Protein AF-0000000080441022 (afdb_homodimer)

Solvent-accessible surface area (backbone atoms only — not comparable to full-atom values): 27038 Å² total; per-residue (Å²): 130,89,48,32,66,60,73,32,63,71,58,43,53,50,54,41,52,52,47,58,71,56,45,69,70,43,76,36,90,66,32,33,36,42,79,41,71,77,86,50,72,56,34,65,42,64,53,26,52,42,75,44,77,76,92,64,63,31,46,31,39,33,45,84,86,44,75,76,45,52,57,40,62,24,48,54,38,52,41,42,57,58,44,70,65,53,34,37,37,29,36,32,35,52,50,74,85,33,62,68,62,53,60,36,53,69,37,86,63,31,69,34,35,40,32,25,30,67,48,66,44,48,54,51,52,39,38,73,50,63,48,87,47,93,39,55,44,77,44,83,35,59,68,91,71,55,79,69,46,76,24,50,18,34,40,42,56,77,51,87,88,54,86,52,61,63,60,39,55,49,51,54,54,48,55,71,53,28,49,67,71,39,79,48,45,63,49,46,37,60,50,52,46,51,29,44,30,45,54,48,61,71,25,52,63,53,66,69,56,51,51,43,26,50,47,50,51,48,9,31,53,69,65,58,41,54,84,33,51,56,83,67,62,54,68,56,42,52,51,34,50,59,58,36,24,76,76,53,100,130,89,47,32,66,60,74,31,64,70,60,43,53,51,53,40,51,51,46,59,70,56,46,67,70,43,74,36,91,65,32,33,37,42,78,41,70,78,86,48,73,56,34,66,42,64,51,28,51,42,75,42,78,77,90,65,64,31,47,30,39,33,45,84,86,46,74,75,45,52,58,41,63,25,48,53,37,51,40,42,58,58,44,70,66,54,34,35,36,27,38,32,36,52,50,74,87,34,61,68,61,54,59,35,55,70,38,86,64,31,68,34,34,40,32,26,30,66,51,68,44,49,52,50,52,40,39,74,51,64,47,87,47,93,38,55,45,77,46,81,35,59,66,92,71,55,81,70,48,76,24,51,18,34,40,44,55,78,52,86,88,54,86,52,62,62,58,40,54,49,51,55,52,49,55,71,52,29,51,65,71,40,80,48,46,64,49,48,39,62,50,52,47,51,29,43,30,45,54,48,60,70,24,51,62,54,67,70,56,51,52,43,27,50,48,51,50,48,9,31,54,70,63,57,42,54,84,33,50,57,83,66,63,54,68,56,41,52,51,36,50,58,58,37,24,76,77,54,100

Structure (mmCIF, N/CA/C/O backbone):
data_AF-0000000080441022-model_v1
#
loop_
_entity.id
_entity.type
_entity.pdbx_description
1 polymer 'Spermidine synthase'
#
loop_
_atom_site.group_PDB
_atom_site.id
_atom_site.type_symbol
_atom_site.label_atom_id
_atom_site.label_alt_id
_atom_site.label_comp_id
_atom_site.label_asym_id
_atom_site.label_entity_id
_atom_site.label_seq_id
_atom_site.pdbx_PDB_ins_code
_atom_site.Cartn_x
_atom_site.Cartn_y
_atom_site.C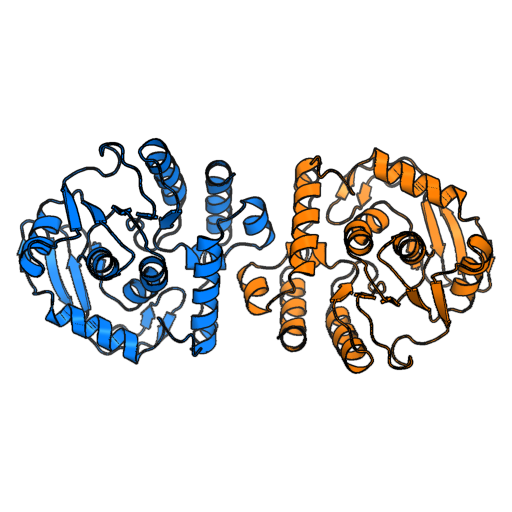artn_z
_atom_site.occupancy
_atom_site.B_iso_or_equiv
_atom_site.auth_seq_id
_atom_site.auth_comp_id
_atom_site.auth_asym_id
_atom_site.auth_atom_id
_atom_site.pdbx_PDB_model_num
ATOM 1 N N . MET A 1 1 ? -15.086 -0.34 16.969 1 38.47 1 MET A N 1
ATOM 2 C CA . MET A 1 1 ? -14.641 1.027 17.234 1 38.47 1 MET A CA 1
ATOM 3 C C . MET A 1 1 ? -15.062 1.959 16.094 1 38.47 1 MET A C 1
ATOM 5 O O . MET A 1 1 ? -14.758 1.7 14.93 1 38.47 1 MET A O 1
ATOM 9 N N . VAL A 1 2 ? -16.141 2.688 16.156 1 53.91 2 VAL A N 1
ATOM 10 C CA . VAL A 1 2 ? -16.766 3.533 15.148 1 53.91 2 VAL A CA 1
ATOM 11 C C . VAL A 1 2 ? -15.781 4.617 14.703 1 53.91 2 VAL A C 1
ATOM 13 O O . VAL A 1 2 ? -15.359 5.449 15.508 1 53.91 2 VAL A O 1
ATOM 16 N N . TRP A 1 3 ? -14.938 4.43 13.547 1 72.56 3 TRP A N 1
ATOM 17 C CA . TRP A 1 3 ? -13.875 5.266 13 1 72.56 3 TRP A CA 1
ATOM 18 C C . TRP A 1 3 ? -14.453 6.449 12.227 1 72.56 3 TRP A C 1
ATOM 20 O O . TRP A 1 3 ? -14.086 6.684 11.07 1 72.56 3 TRP A O 1
ATOM 30 N N . VAL A 1 4 ? -15.242 7.277 12.984 1 85.31 4 VAL A N 1
ATOM 31 C CA . VAL A 1 4 ? -15.891 8.328 12.211 1 85.31 4 VAL A CA 1
ATOM 32 C C . VAL A 1 4 ? -15.062 9.617 12.289 1 85.31 4 VAL A C 1
ATOM 34 O O . VAL A 1 4 ? -15.109 10.453 11.383 1 85.31 4 VAL A O 1
ATOM 37 N N . LYS A 1 5 ? -14.344 9.672 13.375 1 92.38 5 LYS A N 1
ATOM 38 C CA . LYS A 1 5 ? -13.484 10.844 13.438 1 92.38 5 LYS A CA 1
ATOM 39 C C . LYS A 1 5 ? -12.297 10.703 12.5 1 92.38 5 LYS A C 1
ATOM 41 O O . LYS A 1 5 ? -11.758 9.609 12.32 1 92.38 5 LYS A O 1
ATOM 46 N N . PRO A 1 6 ? -11.953 11.836 11.852 1 94.44 6 PRO A N 1
ATOM 47 C CA . PRO A 1 6 ? -12.305 13.234 12.117 1 94.44 6 PRO A CA 1
ATOM 48 C C . PRO A 1 6 ? -13.398 13.758 11.188 1 94.44 6 PRO A C 1
ATOM 50 O O . PRO A 1 6 ? -13.727 14.945 11.211 1 94.44 6 PRO A O 1
ATOM 53 N N . TYR A 1 7 ? -13.969 12.875 10.391 1 92.88 7 TYR A N 1
ATOM 54 C CA . TYR A 1 7 ? -14.859 13.359 9.344 1 92.88 7 TYR A CA 1
ATOM 55 C C . TYR A 1 7 ? -16.297 13.469 9.844 1 92.88 7 TYR A C 1
ATOM 57 O O . TYR A 1 7 ? -17.188 13.875 9.102 1 92.88 7 TYR A O 1
ATOM 65 N N . ASN A 1 8 ? -16.469 13.312 11.07 1 90.75 8 ASN A N 1
ATOM 66 C CA . ASN A 1 8 ? -17.781 13.445 11.711 1 90.75 8 ASN A CA 1
ATOM 67 C C . ASN A 1 8 ? -18.203 14.906 11.836 1 90.75 8 ASN A C 1
ATOM 69 O O . ASN A 1 8 ? -17.469 15.719 12.406 1 90.75 8 ASN A O 1
ATOM 73 N N . ARG A 1 9 ? -19.391 15.148 11.406 1 89.88 9 ARG A N 1
ATOM 74 C CA . ARG A 1 9 ? -19.875 16.516 11.391 1 89.88 9 ARG A CA 1
ATOM 75 C C . ARG A 1 9 ? -19.938 17.094 12.797 1 89.88 9 ARG A C 1
ATOM 77 O O . ARG A 1 9 ? -19.516 18.234 13.023 1 89.88 9 ARG A O 1
ATOM 84 N N . LYS A 1 10 ? -20.531 16.391 13.703 1 91.88 10 LYS A N 1
ATOM 85 C CA . LYS A 1 10 ? -20.656 16.859 15.086 1 91.88 10 LYS A CA 1
ATOM 86 C C . LYS A 1 10 ? -19.281 17.172 15.68 1 91.88 10 LYS A C 1
ATOM 88 O O . LYS A 1 10 ? -19.125 18.203 16.344 1 91.88 10 LYS A O 1
ATOM 93 N N . PHE A 1 11 ? -18.328 16.359 15.438 1 94.62 11 PHE A N 1
ATOM 94 C CA . PHE A 1 11 ? -16.969 16.578 15.93 1 94.62 11 PHE A CA 1
ATOM 95 C C . PHE A 1 11 ? -16.391 17.859 15.359 1 94.62 11 PHE A C 1
ATOM 97 O O . PHE A 1 11 ? -15.805 18.656 16.094 1 94.62 11 PHE A O 1
ATOM 104 N N . LEU A 1 12 ? -16.547 18.062 14.102 1 94.31 12 LEU A N 1
ATOM 105 C CA . LEU A 1 12 ? -16 19.219 13.414 1 94.31 12 LEU A CA 1
ATOM 106 C C . LEU A 1 12 ? -16.625 20.516 13.953 1 94.31 12 LEU A C 1
ATOM 108 O O . LEU A 1 12 ? -15.906 21.469 14.258 1 94.31 12 LEU A O 1
ATOM 112 N N . LEU A 1 13 ? -17.922 20.453 14.102 1 93.56 13 LEU A N 1
ATOM 113 C CA . LEU A 1 13 ? -18.641 21.625 14.586 1 93.56 13 LEU A CA 1
ATOM 114 C C . LEU A 1 13 ? -18.203 21.969 16.016 1 93.56 13 LEU A C 1
ATOM 116 O O . LEU A 1 13 ? -17.969 23.125 16.328 1 93.56 13 LEU A O 1
ATOM 120 N N . GLU A 1 14 ? -18.094 20.984 16.797 1 95.5 14 GLU A N 1
ATOM 121 C CA . GLU A 1 14 ? -17.703 21.188 18.188 1 95.5 14 GLU A CA 1
ATOM 122 C C . GLU A 1 14 ? -16.281 21.734 18.297 1 95.5 14 GLU A C 1
ATOM 124 O O . GLU A 1 14 ? -16.016 22.625 19.109 1 95.5 14 GLU A O 1
ATOM 129 N N . LYS A 1 15 ? -15.422 21.203 17.484 1 96.38 15 LYS A N 1
ATOM 130 C CA . LYS A 1 15 ? -14.023 21.641 17.547 1 96.38 15 LYS A CA 1
ATOM 131 C C . LYS A 1 15 ? -13.875 23.062 17.031 1 96.38 15 LYS A C 1
ATOM 133 O O . LYS A 1 15 ? -13.133 23.875 17.609 1 96.38 15 LYS A O 1
ATOM 138 N N . ILE A 1 16 ? -14.562 23.391 15.945 1 95.44 16 ILE A N 1
ATOM 139 C CA . ILE A 1 16 ? -14.523 24.734 15.398 1 95.44 16 ILE A CA 1
ATOM 140 C C . ILE A 1 16 ? -15.102 25.719 16.406 1 95.44 16 ILE A C 1
ATOM 142 O O . ILE A 1 16 ? -14.508 26.766 16.672 1 95.44 16 ILE A O 1
ATOM 146 N N . LYS A 1 17 ? -16.203 25.328 17.016 1 95.5 17 LYS A N 1
ATOM 147 C CA . LYS A 1 17 ? -16.828 26.188 18.031 1 95.5 17 LYS A CA 1
ATOM 148 C C . LYS A 1 17 ? -15.898 26.391 19.219 1 95.5 17 LYS A C 1
ATOM 150 O O . LYS A 1 17 ? -15.805 27.5 19.75 1 95.5 17 LYS A O 1
ATOM 155 N N . GLU A 1 18 ? -15.289 25.359 19.656 1 97.69 18 GLU A N 1
ATOM 156 C CA . GLU A 1 18 ? -14.359 25.406 20.781 1 97.69 18 GLU A CA 1
ATOM 157 C C . GLU A 1 18 ? -13.273 26.453 20.547 1 97.69 18 GLU A C 1
ATOM 159 O O . GLU A 1 18 ? -13.016 27.297 21.422 1 97.69 18 GLU A O 1
ATOM 164 N N . TYR A 1 19 ? -12.742 26.484 19.453 1 97.62 19 TYR A N 1
ATOM 165 C CA . TYR A 1 19 ? -11.617 27.391 19.203 1 97.62 19 TYR A CA 1
ATOM 166 C C . TYR A 1 19 ? -12.109 28.781 18.844 1 97.62 19 TYR A C 1
ATOM 168 O O . TYR A 1 19 ? -11.422 29.781 19.109 1 97.62 19 TYR A O 1
ATOM 176 N N . ASN A 1 20 ? -13.305 28.844 18.234 1 95.88 20 ASN A N 1
ATOM 177 C CA . ASN A 1 20 ? -13.922 30.156 18.047 1 95.88 20 ASN A CA 1
ATOM 178 C C . ASN A 1 20 ? -14.133 30.875 19.375 1 95.88 20 ASN A C 1
ATOM 180 O O . ASN A 1 20 ? -14.102 32.094 19.422 1 95.88 20 ASN A O 1
ATOM 184 N N . GLU A 1 21 ? -14.312 30.094 20.391 1 96.44 21 GLU A N 1
ATOM 185 C CA . GLU A 1 21 ? -14.516 30.656 21.734 1 96.44 21 GLU A CA 1
ATOM 186 C C . GLU A 1 21 ? -13.18 30.953 22.406 1 96.44 21 GLU A C 1
ATOM 188 O O . GLU A 1 21 ? -13.078 31.906 23.188 1 96.44 21 GLU A O 1
ATOM 193 N N . MET A 1 22 ? -12.195 30.219 22.062 1 96.31 22 MET A N 1
ATOM 194 C CA . MET A 1 22 ? -10.906 30.328 22.734 1 96.31 22 MET A CA 1
ATOM 195 C C . MET A 1 22 ? -10.062 31.453 22.141 1 96.31 22 MET A C 1
ATOM 197 O O . MET A 1 22 ? -9.25 32.062 22.828 1 96.31 22 MET A O 1
ATOM 201 N N . ILE A 1 23 ? -10.203 31.641 20.844 1 97.19 23 ILE A N 1
ATOM 202 C CA . ILE A 1 23 ? -9.375 32.625 20.141 1 97.19 23 ILE A CA 1
ATOM 203 C C . ILE A 1 23 ? -10.211 33.844 19.766 1 97.19 23 ILE A C 1
ATOM 205 O O . ILE A 1 23 ? -11.242 33.719 19.094 1 97.19 23 ILE A O 1
ATOM 209 N N . LYS A 1 24 ? -9.734 34.969 20.156 1 95.25 24 LYS A N 1
ATOM 210 C CA . LYS A 1 24 ? -10.438 36.219 19.875 1 95.25 24 LYS A CA 1
ATOM 211 C C . LYS A 1 24 ? -9.883 36.906 18.641 1 95.25 24 LYS A C 1
ATOM 213 O O . LYS A 1 24 ? -8.68 36.812 18.359 1 95.25 24 LYS A O 1
ATOM 218 N N . GLU A 1 25 ? -10.797 37.531 17.891 1 94.94 25 GLU A N 1
ATOM 219 C CA . GLU A 1 25 ? -10.336 38.375 16.781 1 94.94 25 GLU A CA 1
ATOM 220 C C . GLU A 1 25 ? -9.367 39.438 17.266 1 94.94 25 GLU A C 1
ATOM 222 O O . GLU A 1 25 ? -9.578 40.031 18.312 1 94.94 25 GLU A O 1
ATOM 227 N N . ASN A 1 26 ? -8.336 39.531 16.625 1 92.81 26 ASN A N 1
ATOM 228 C CA . ASN A 1 26 ? -7.324 40.531 17 1 92.81 26 ASN A CA 1
ATOM 229 C C . ASN A 1 26 ? -6.418 40.844 15.812 1 92.81 26 ASN A C 1
ATOM 231 O O . ASN A 1 26 ? -6.449 40.156 14.789 1 92.81 26 ASN A O 1
ATOM 235 N N . LYS A 1 27 ? -5.781 42.031 15.93 1 94.62 27 LYS A N 1
ATOM 236 C CA . LYS A 1 27 ? -4.805 42.469 14.93 1 94.62 27 LYS A CA 1
ATOM 237 C C . LYS A 1 27 ? -3.477 42.812 15.578 1 94.62 27 LYS A C 1
ATOM 239 O O . LYS A 1 27 ? -3.447 43.594 16.547 1 94.62 27 LYS A O 1
ATOM 244 N N . VAL A 1 28 ? -2.473 42.219 15.156 1 95.62 28 VAL A N 1
ATOM 245 C CA . VAL A 1 28 ? -1.115 42.5 15.602 1 95.62 28 VAL A CA 1
ATOM 246 C C . VAL A 1 28 ? -0.207 42.719 14.391 1 95.62 28 VAL A C 1
ATOM 248 O O . VAL A 1 28 ? 0.011 41.812 13.602 1 95.62 28 VAL A O 1
ATOM 251 N N . GLY A 1 29 ? 0.335 43.969 14.258 1 95.5 29 GLY A N 1
ATOM 252 C CA . GLY A 1 29 ? 1.171 44.25 13.102 1 95.5 29 GLY A CA 1
ATOM 253 C C . GLY A 1 29 ? 0.482 44 11.781 1 95.5 29 GLY A C 1
ATOM 254 O O . GLY A 1 29 ? -0.615 44.5 11.531 1 95.5 29 GLY A O 1
ATOM 255 N N . ASN A 1 30 ? 1.114 43.094 10.969 1 94.19 30 ASN A N 1
ATOM 256 C CA . ASN A 1 30 ? 0.63 42.844 9.617 1 94.19 30 ASN A CA 1
ATOM 257 C C . ASN A 1 30 ? -0.267 41.594 9.586 1 94.19 30 ASN A C 1
ATOM 259 O O . ASN A 1 30 ? -0.643 41.125 8.516 1 94.19 30 ASN A O 1
ATOM 263 N N . TYR A 1 31 ? -0.668 41.094 10.781 1 96.56 31 TYR A N 1
ATOM 264 C CA . TYR A 1 31 ? -1.488 39.875 10.844 1 96.56 31 TYR A CA 1
ATOM 265 C C . TYR A 1 31 ? -2.768 40.125 11.633 1 96.56 31 TYR A C 1
ATOM 267 O O . TYR A 1 31 ? -2.783 40.938 12.562 1 96.56 31 TYR A O 1
ATOM 275 N N . GLU A 1 32 ? -3.795 39.531 11.219 1 95.81 32 GLU A N 1
ATOM 276 C CA . GLU A 1 32 ? -5.07 39.625 11.922 1 95.81 32 GLU A CA 1
ATOM 277 C C . GLU A 1 32 ? -5.797 38.312 11.977 1 95.81 32 GLU A C 1
ATOM 279 O O . GLU A 1 32 ? -5.664 37.469 11.078 1 95.81 32 GLU A O 1
ATOM 284 N N . VAL A 1 33 ? -6.449 38.031 13.094 1 97.31 33 VAL A N 1
ATOM 285 C CA . VAL A 1 33 ? -7.363 36.906 13.25 1 97.31 33 VAL A CA 1
ATOM 286 C C . VAL A 1 33 ? -8.805 37.375 13.039 1 97.31 33 VAL A C 1
ATOM 288 O O . VAL A 1 33 ? -9.266 38.281 13.719 1 97.31 33 VAL A O 1
ATOM 291 N N . VAL A 1 34 ? -9.477 36.75 12.07 1 95.69 34 VAL A N 1
ATOM 292 C CA . VAL A 1 34 ? -10.836 37.188 11.773 1 95.69 34 VAL A CA 1
ATOM 293 C C . VAL A 1 34 ? -11.766 35.969 11.75 1 95.69 34 VAL A C 1
ATOM 295 O O . VAL A 1 34 ? -11.344 34.875 11.391 1 95.69 34 VAL A O 1
ATOM 298 N N . LEU A 1 35 ? -12.891 36.219 12.258 1 94.12 35 LEU A N 1
ATOM 299 C CA . LEU A 1 35 ? -13.953 35.219 12.102 1 94.12 35 LEU A CA 1
ATOM 300 C C . LEU A 1 35 ? -14.711 35.438 10.797 1 94.12 35 LEU A C 1
ATOM 302 O O . LEU A 1 35 ? -15.156 36.562 10.508 1 94.12 35 LEU A O 1
ATOM 306 N N . SER A 1 36 ? -14.742 34.438 9.922 1 86.56 36 SER A N 1
ATOM 307 C CA . SER A 1 36 ? -15.336 34.594 8.602 1 86.56 36 SER A CA 1
ATOM 308 C C . SER A 1 36 ? -16.422 33.562 8.344 1 86.56 36 SER A C 1
ATOM 310 O O . SER A 1 36 ? -16.312 32.406 8.789 1 86.56 36 SER A O 1
ATOM 312 N N . ASN A 1 37 ? -17.531 34.031 7.75 1 73.56 37 ASN A N 1
ATOM 313 C CA . ASN A 1 37 ? -18.578 33.156 7.285 1 73.56 37 ASN A CA 1
ATOM 314 C C . ASN A 1 37 ? -18.656 33.094 5.762 1 73.56 37 ASN A C 1
ATOM 316 O O . ASN A 1 37 ? -19.375 33.875 5.148 1 73.56 37 ASN A O 1
ATOM 320 N N . GLU A 1 38 ? -17.625 32.594 5.242 1 64.88 38 GLU A N 1
ATOM 321 C CA . GLU A 1 38 ? -17.75 32.469 3.793 1 64.88 38 GLU A CA 1
ATOM 322 C C . GLU A 1 38 ? -18.672 31.328 3.416 1 64.88 38 GLU A C 1
ATOM 324 O O . GLU A 1 38 ? -18.422 30.172 3.773 1 64.88 38 GLU A O 1
ATOM 329 N N . LYS A 1 39 ? -19.953 31.703 3.094 1 65.19 39 LYS A N 1
ATOM 330 C CA . LYS A 1 39 ? -20.906 30.703 2.605 1 65.19 39 LYS A CA 1
ATOM 331 C C . LYS A 1 39 ? -20.406 30.062 1.312 1 65.19 39 LYS A C 1
ATOM 333 O O . LYS A 1 39 ? -20.359 30.719 0.269 1 65.19 39 LYS A O 1
ATOM 338 N N . ASN A 1 40 ? -19.656 29.125 1.557 1 67.06 40 ASN A N 1
ATOM 339 C CA . ASN A 1 40 ? -19.25 28.406 0.357 1 67.06 40 ASN A CA 1
ATOM 340 C C . ASN A 1 40 ? -20.25 27.297 0.005 1 67.06 40 ASN A C 1
ATOM 342 O O . ASN A 1 40 ? -20.828 26.672 0.894 1 67.06 40 ASN A O 1
ATOM 346 N N . GLU A 1 41 ? -20.562 27.203 -1.254 1 72.31 41 GLU A N 1
ATOM 347 C CA . GLU A 1 41 ? -21.438 26.141 -1.729 1 72.31 41 GLU A CA 1
ATOM 348 C C . GLU A 1 41 ? -20.797 24.766 -1.532 1 72.31 41 GLU A C 1
ATOM 350 O O . GLU A 1 41 ? -21.5 23.766 -1.345 1 72.31 41 GLU A O 1
ATOM 355 N N . LYS A 1 42 ? -19.469 24.797 -1.464 1 82.88 42 LYS A N 1
ATOM 356 C CA . LYS A 1 42 ? -18.781 23.5 -1.347 1 82.88 42 LYS A CA 1
ATOM 357 C C . LYS A 1 42 ? -17.906 23.453 -0.1 1 82.88 42 LYS A C 1
ATOM 359 O O . LYS A 1 42 ? -17.266 24.453 0.25 1 82.88 42 LYS A O 1
ATOM 364 N N . LEU A 1 43 ? -18.016 22.375 0.542 1 82.94 43 LEU A N 1
ATOM 365 C CA . LEU A 1 43 ? -17.109 22.062 1.635 1 82.94 43 LEU A CA 1
ATOM 366 C C . LEU A 1 43 ? -15.875 21.328 1.118 1 82.94 43 LEU A C 1
ATOM 368 O O . LEU A 1 43 ? -15.984 20.25 0.55 1 82.94 43 LEU A O 1
ATOM 372 N N . ILE A 1 44 ? -14.758 22.031 1.22 1 87.38 44 ILE A N 1
ATOM 373 C CA . ILE A 1 44 ? -13.484 21.406 0.89 1 87.38 44 ILE A CA 1
ATOM 374 C C . ILE A 1 44 ? -12.859 20.812 2.15 1 87.38 44 ILE A C 1
ATOM 376 O O . ILE A 1 44 ? -12.328 21.547 2.992 1 87.38 44 ILE A O 1
ATOM 380 N N . GLY A 1 45 ? -12.984 19.5 2.199 1 92.81 45 GLY A N 1
ATOM 381 C CA . GLY A 1 45 ? -12.406 18.797 3.332 1 92.81 45 GLY A CA 1
ATOM 382 C C . GLY A 1 45 ? -11.047 18.203 3.031 1 92.81 45 GLY A C 1
ATOM 383 O O . GLY A 1 45 ? -10.391 18.594 2.061 1 92.81 45 GLY A O 1
ATOM 384 N N . TYR A 1 46 ? -10.578 17.453 4.008 1 95.31 46 TYR A N 1
ATOM 385 C CA . TYR A 1 46 ? -9.297 16.781 3.852 1 95.31 46 TYR A CA 1
ATOM 386 C C . TYR A 1 46 ? -9.438 15.523 3 1 95.31 46 TYR A C 1
ATOM 388 O O . TYR A 1 46 ? -9.781 14.453 3.514 1 95.31 46 TYR A O 1
ATOM 396 N N . GLY A 1 47 ? -9.172 15.672 1.699 1 94.06 47 GLY A N 1
ATOM 397 C CA . GLY A 1 47 ? -9.211 14.555 0.768 1 94.06 47 GLY A CA 1
ATOM 398 C C . GLY A 1 47 ? -10.547 14.43 0.054 1 94.06 47 GLY A C 1
ATOM 399 O O . GLY A 1 47 ? -10.758 13.484 -0.709 1 94.06 47 GLY A O 1
ATOM 400 N N . TYR A 1 48 ? -11.484 15.344 0.32 1 93.81 48 TYR A N 1
ATOM 401 C CA . TYR A 1 48 ? -12.789 15.258 -0.333 1 93.81 48 TYR A CA 1
ATOM 402 C C . TYR A 1 48 ? -13.383 16.641 -0.548 1 93.81 48 TYR A C 1
ATOM 404 O O . TYR A 1 48 ? -12.906 17.625 0.023 1 93.81 48 TYR A O 1
ATOM 412 N N . GLU A 1 49 ? -14.352 16.719 -1.464 1 92.31 49 GLU A N 1
ATOM 413 C CA . GLU A 1 49 ? -15.164 17.922 -1.678 1 92.31 49 GLU A CA 1
ATOM 414 C C . GLU A 1 49 ? -16.641 17.562 -1.778 1 92.31 49 GLU A C 1
ATOM 416 O O . GLU A 1 49 ? -17.016 16.609 -2.465 1 92.31 49 GLU A O 1
ATOM 421 N N . LYS A 1 50 ? -17.391 18.281 -1.027 1 89.06 50 LYS A N 1
ATOM 422 C CA . LYS A 1 50 ? -18.828 18.031 -1.066 1 89.06 50 LYS A CA 1
ATOM 423 C C . LYS A 1 50 ? -19.625 19.312 -0.855 1 89.06 50 LYS A C 1
ATOM 425 O O . LYS A 1 50 ? -19.062 20.359 -0.57 1 89.06 50 LYS A O 1
ATOM 430 N N . GLU A 1 51 ? -20.953 19.109 -1.107 1 83.44 51 GLU A N 1
ATOM 431 C CA . GLU A 1 51 ? -21.812 20.25 -0.824 1 83.44 51 GLU A CA 1
ATOM 432 C C . GLU A 1 51 ? -21.688 20.688 0.634 1 83.44 51 GLU A C 1
ATOM 434 O O . GLU A 1 51 ? -21.625 19.844 1.533 1 83.44 51 GLU A O 1
ATOM 439 N N . ASN A 1 52 ? -21.656 21.953 0.71 1 72.38 52 ASN A N 1
ATOM 440 C CA . ASN A 1 52 ? -21.422 22.531 2.029 1 72.38 52 ASN A CA 1
ATOM 441 C C . ASN A 1 52 ? -22.641 22.375 2.941 1 72.38 52 ASN A C 1
ATOM 443 O O . ASN A 1 52 ? -23.75 22.703 2.559 1 72.38 52 ASN A O 1
ATOM 447 N N . ASP A 1 53 ? -22.188 21.719 4.055 1 71.31 53 ASP A N 1
ATOM 448 C CA . ASP A 1 53 ? -23.266 21.609 5.031 1 71.31 53 ASP A CA 1
ATOM 449 C C . ASP A 1 53 ? -22.844 22.141 6.395 1 71.31 53 ASP A C 1
ATOM 451 O O . ASP A 1 53 ? -23.594 22.047 7.367 1 71.31 53 ASP A O 1
ATOM 455 N N . LEU A 1 54 ? -21.641 22.656 6.438 1 78.88 54 LEU A N 1
ATOM 456 C CA . LEU A 1 54 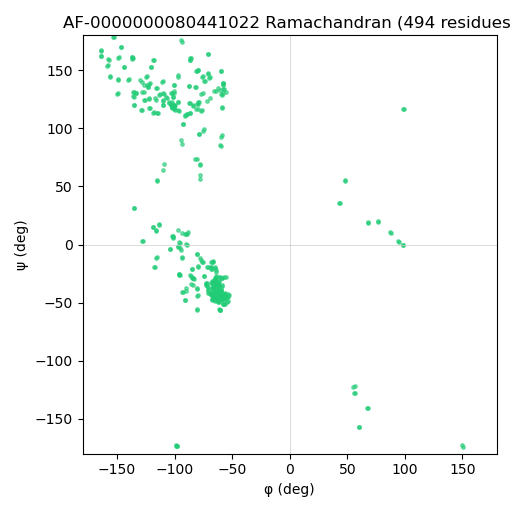? -21.156 23.141 7.727 1 78.88 54 LEU A CA 1
ATOM 457 C C . LEU A 1 54 ? -21.453 24.641 7.883 1 78.88 54 LEU A C 1
ATOM 459 O O . LEU A 1 54 ? -20.672 25.469 7.438 1 78.88 54 LEU A O 1
ATOM 463 N N . ASP A 1 55 ? -22.547 25.031 8.328 1 80.56 55 ASP A N 1
ATOM 464 C CA . ASP A 1 55 ? -22.953 26.406 8.508 1 80.56 55 ASP A CA 1
ATOM 465 C C . ASP A 1 55 ? -22.375 27 9.789 1 80.56 55 ASP A C 1
ATOM 467 O O . ASP A 1 55 ? -23.094 27.219 10.766 1 80.56 55 ASP A O 1
ATOM 471 N N . ILE A 1 56 ? -21.031 27.297 9.781 1 88.31 56 ILE A N 1
ATOM 472 C CA . ILE A 1 56 ? -20.359 27.859 10.945 1 88.31 56 ILE A CA 1
ATOM 473 C C . ILE A 1 56 ? -19.219 28.75 10.5 1 88.31 56 ILE A C 1
ATOM 475 O O . ILE A 1 56 ? -18.531 28.453 9.516 1 88.31 56 ILE A O 1
ATOM 479 N N . ASP A 1 57 ? -19.078 29.875 11.25 1 92.06 57 ASP A N 1
ATOM 480 C CA . ASP A 1 57 ? -17.922 30.734 10.984 1 92.06 57 ASP A CA 1
ATOM 481 C C . ASP A 1 57 ? -16.625 30.078 11.414 1 92.06 57 ASP A C 1
ATOM 483 O O . ASP A 1 57 ? -16.594 29.312 12.383 1 92.06 57 ASP A O 1
ATOM 487 N N . THR A 1 58 ? -15.602 30.312 10.664 1 94.25 58 THR A N 1
ATOM 488 C CA . THR A 1 58 ? -14.289 29.766 10.992 1 94.25 58 THR A CA 1
ATOM 489 C C . THR A 1 58 ? -13.273 30.891 11.18 1 94.25 58 THR A C 1
ATOM 491 O O . THR A 1 58 ? -13.445 31.984 10.641 1 94.25 58 THR A O 1
ATOM 494 N N . LEU A 1 59 ? -12.281 30.609 11.984 1 96.31 59 LEU A N 1
ATOM 495 C CA . LEU A 1 59 ? -11.211 31.578 12.219 1 96.31 59 LEU A CA 1
ATOM 496 C C . LEU A 1 59 ? -10.172 31.516 11.102 1 96.31 59 LEU A C 1
ATOM 498 O O . LEU A 1 59 ? -9.805 30.438 10.656 1 96.31 59 LEU A O 1
ATOM 502 N N . LYS A 1 60 ? -9.766 32.688 10.648 1 96.19 60 LYS A N 1
ATOM 503 C CA . LYS A 1 60 ? -8.695 32.812 9.656 1 96.19 60 LYS A CA 1
ATOM 504 C C . LYS A 1 60 ? -7.551 33.656 10.203 1 96.19 60 LYS A C 1
ATOM 506 O O . LYS A 1 60 ? -7.777 34.625 10.922 1 96.19 60 LYS A O 1
ATOM 511 N N . LEU A 1 61 ? -6.387 33.25 9.938 1 96.5 61 LEU A N 1
ATOM 512 C CA . LEU A 1 61 ? -5.199 34.062 10.102 1 96.5 61 LEU A CA 1
ATOM 513 C C . LEU A 1 61 ? -4.809 34.719 8.781 1 96.5 61 LEU A C 1
ATOM 515 O O . LEU A 1 61 ? -4.418 34.031 7.836 1 96.5 61 LEU A O 1
ATOM 519 N N . VAL A 1 62 ? -4.891 36.031 8.75 1 95.81 62 VAL A N 1
ATOM 520 C CA . VAL A 1 62 ? -4.699 36.75 7.508 1 95.81 62 VAL A CA 1
ATOM 521 C C . VAL A 1 62 ? -3.461 37.656 7.621 1 95.81 62 VAL A C 1
ATOM 523 O O . VAL A 1 62 ? -3.293 38.375 8.609 1 95.81 62 VAL A O 1
ATOM 526 N N . GLY A 1 63 ? -2.566 37.469 6.668 1 93.44 63 GLY A N 1
ATOM 527 C CA . GLY A 1 63 ? -1.436 38.375 6.547 1 93.44 63 GLY A CA 1
ATOM 528 C C . GLY A 1 63 ? -1.637 39.438 5.484 1 93.44 63 GLY A C 1
ATOM 529 O O . GLY A 1 63 ? -2.744 39.594 4.969 1 93.44 63 GLY A O 1
ATOM 530 N N . THR A 1 64 ? -0.628 40.219 5.195 1 86.5 64 THR A N 1
ATOM 531 C CA . THR A 1 64 ? -0.716 41.312 4.234 1 86.5 64 THR A CA 1
ATOM 532 C C . THR A 1 64 ? -0.989 40.781 2.832 1 86.5 64 THR A C 1
ATOM 534 O O . THR A 1 64 ? -1.714 41.406 2.055 1 86.5 64 THR A O 1
ATOM 537 N N . ASP A 1 65 ? -0.601 39.656 2.588 1 86.81 65 ASP A N 1
ATOM 538 C CA . ASP A 1 65 ? -0.583 39.219 1.19 1 86.81 65 ASP A CA 1
ATOM 539 C C . ASP A 1 65 ? -1.518 38.031 0.961 1 86.81 65 ASP A C 1
ATOM 541 O O . ASP A 1 65 ? -1.882 37.75 -0.178 1 86.81 65 ASP A O 1
ATOM 545 N N . ARG A 1 66 ? -1.865 37.344 2.068 1 89 66 ARG A N 1
ATOM 546 C CA . ARG A 1 66 ? -2.648 36.156 1.862 1 89 66 ARG A CA 1
ATOM 547 C C . ARG A 1 66 ? -3.305 35.688 3.162 1 89 66 ARG A C 1
ATOM 549 O O . ARG A 1 66 ? -2.994 36.219 4.234 1 89 66 ARG A O 1
ATOM 556 N N . VAL A 1 67 ? -4.207 34.812 2.996 1 90.69 67 VAL A N 1
ATOM 557 C CA . VAL A 1 67 ? -4.719 34.031 4.129 1 90.69 67 VAL A CA 1
ATOM 558 C C . VAL A 1 67 ? -3.764 32.906 4.453 1 90.69 67 VAL A C 1
ATOM 560 O O . VAL A 1 67 ? -3.57 31.984 3.635 1 90.69 67 VAL A O 1
ATOM 563 N N . TRP A 1 68 ? -3.219 32.938 5.586 1 90.69 68 TRP A N 1
ATOM 564 C CA . TRP A 1 68 ? -2.184 31.969 5.941 1 90.69 68 TRP A CA 1
ATOM 565 C C . TRP A 1 68 ? -2.803 30.625 6.359 1 90.69 68 TRP A C 1
ATOM 567 O O . TRP A 1 68 ? -2.227 29.562 6.113 1 90.69 68 TRP A O 1
ATOM 577 N N . MET A 1 69 ? -3.949 30.781 7.082 1 93.12 69 MET A N 1
ATOM 578 C CA . MET A 1 69 ? -4.621 29.531 7.445 1 93.12 69 MET A CA 1
ATOM 579 C C . MET A 1 69 ? -6.051 29.797 7.898 1 93.12 69 MET A C 1
ATOM 581 O O . MET A 1 69 ? -6.41 30.938 8.203 1 93.12 69 MET A O 1
ATOM 585 N N . GLU A 1 70 ? -6.766 28.781 7.887 1 93.06 70 GLU A N 1
ATOM 586 C CA . GLU A 1 70 ? -8.148 28.75 8.359 1 93.06 70 GLU A CA 1
ATOM 587 C C . GLU A 1 70 ? -8.406 27.5 9.211 1 93.06 70 GLU A C 1
ATOM 589 O O . GLU A 1 70 ? -7.941 26.406 8.875 1 93.06 70 GLU A O 1
ATOM 594 N N . LEU A 1 71 ? -9 27.734 10.344 1 94.81 71 LEU A N 1
ATOM 595 C CA . LEU A 1 71 ? -9.414 26.578 11.125 1 94.81 71 LEU A CA 1
ATOM 596 C C . LEU A 1 71 ? -10.695 25.969 10.57 1 94.81 71 LEU A C 1
ATOM 598 O O . LEU A 1 71 ? -11.734 26 11.227 1 94.81 71 LEU A O 1
ATOM 602 N N . SER A 1 72 ? -10.562 25.391 9.406 1 92.69 72 SER A N 1
ATOM 603 C CA . SER A 1 72 ? -11.633 24.766 8.625 1 92.69 72 SER A CA 1
ATOM 604 C C . SER A 1 72 ? -11.727 23.281 8.906 1 92.69 72 SER A C 1
ATOM 606 O O . SER A 1 72 ? -10.922 22.719 9.656 1 92.69 72 SER A O 1
ATOM 608 N N . ALA A 1 73 ? -12.781 22.672 8.297 1 93.44 73 ALA A N 1
ATOM 609 C CA . ALA A 1 73 ? -12.898 21.219 8.344 1 93.44 73 ALA A CA 1
ATOM 610 C C . ALA A 1 73 ? -11.617 20.547 7.855 1 93.44 73 ALA A C 1
ATOM 612 O O . ALA A 1 73 ? -11.125 19.609 8.484 1 93.44 73 ALA A O 1
ATOM 613 N N . ARG A 1 74 ? -11.062 21.062 6.777 1 94.38 74 ARG A N 1
ATOM 614 C CA . ARG A 1 74 ? -9.859 20.5 6.176 1 94.38 74 ARG A CA 1
ATOM 615 C C . ARG A 1 74 ? -8.695 20.5 7.164 1 94.38 74 ARG A C 1
ATOM 617 O O . ARG A 1 74 ? -7.949 19.531 7.262 1 94.38 74 ARG A O 1
ATOM 624 N N . GLU A 1 75 ? -8.531 21.562 7.898 1 95.31 75 GLU A N 1
ATOM 625 C CA . GLU A 1 75 ? -7.441 21.719 8.852 1 95.31 75 GLU A CA 1
ATOM 626 C C . GLU A 1 75 ? -7.602 20.75 10.023 1 95.31 75 GLU A C 1
ATOM 628 O O . GLU A 1 75 ? -6.645 20.062 10.414 1 95.31 75 GLU A O 1
ATOM 633 N N . ILE A 1 76 ? -8.805 20.719 10.539 1 96.69 76 ILE A N 1
ATOM 634 C CA . ILE A 1 76 ? -9.086 19.875 11.695 1 96.69 76 ILE A CA 1
ATOM 635 C C . ILE A 1 76 ? -8.938 18.406 11.312 1 96.69 76 ILE A C 1
ATOM 637 O O . ILE A 1 76 ? -8.305 17.625 12.031 1 96.69 76 ILE A O 1
ATOM 641 N N . GLU A 1 77 ? -9.492 18.078 10.18 1 96.69 77 GLU A N 1
ATOM 642 C CA . GLU A 1 77 ? -9.406 16.703 9.703 1 96.69 77 GLU A CA 1
ATOM 643 C C . GLU A 1 77 ? -7.965 16.312 9.391 1 96.69 77 GLU A C 1
ATOM 645 O O . GLU A 1 77 ? -7.516 15.227 9.773 1 96.69 77 GLU A O 1
ATOM 650 N N . GLY A 1 78 ? -7.223 17.188 8.727 1 96.94 78 GLY A N 1
ATOM 651 C CA . GLY A 1 78 ? -5.879 16.891 8.25 1 96.94 78 GLY A CA 1
ATOM 652 C C . GLY A 1 78 ? -4.859 16.797 9.367 1 96.94 78 GLY A C 1
ATOM 653 O O . GLY A 1 78 ? -3.809 16.172 9.211 1 96.94 78 GLY A O 1
ATOM 654 N N . THR A 1 79 ? -5.141 17.359 10.57 1 97.88 79 THR A N 1
ATOM 655 C CA . THR A 1 79 ? -4.188 17.344 11.672 1 97.88 79 THR A CA 1
ATOM 656 C C . THR A 1 79 ? -4.586 16.297 12.719 1 97.88 79 THR A C 1
ATOM 658 O O . THR A 1 79 ? -3.83 16.031 13.648 1 97.88 79 THR A O 1
ATOM 661 N N . TYR A 1 80 ? -5.699 15.664 12.516 1 98 80 TYR A N 1
ATOM 662 C CA . TYR A 1 80 ? -6.27 14.789 13.539 1 98 80 TYR A CA 1
ATOM 663 C C . TYR A 1 80 ? -5.32 13.648 13.875 1 98 80 TYR A C 1
ATOM 665 O O . TYR A 1 80 ? -4.969 13.445 15.039 1 98 80 TYR A O 1
ATOM 673 N N . ASN A 1 81 ? -4.934 12.891 12.852 1 98.06 81 ASN A N 1
ATOM 674 C CA . ASN A 1 81 ? -4.059 11.75 13.094 1 98.06 81 ASN A CA 1
ATOM 675 C C . ASN A 1 81 ? -2.668 12.195 13.531 1 98.06 81 ASN A C 1
ATOM 677 O O . ASN A 1 81 ? -2.014 11.508 14.32 1 98.06 81 ASN A O 1
ATOM 681 N N . ILE A 1 82 ? -2.205 13.359 13.008 1 98.44 82 ILE A N 1
ATOM 682 C CA . ILE A 1 82 ? -0.917 13.914 13.406 1 98.44 82 ILE A CA 1
ATOM 683 C C . ILE A 1 82 ? -0.926 14.227 14.898 1 98.44 82 ILE A C 1
ATOM 685 O O . ILE A 1 82 ? 0.012 13.875 15.617 1 98.44 82 ILE A O 1
ATOM 689 N N . ILE A 1 83 ? -2.002 14.812 15.344 1 98.69 83 ILE A N 1
ATOM 690 C CA . ILE A 1 83 ? -2.146 15.141 16.766 1 98.69 83 ILE A CA 1
ATOM 691 C C . ILE A 1 83 ? -2.23 13.859 17.578 1 98.69 83 ILE A C 1
ATOM 693 O O . ILE A 1 83 ? -1.556 13.719 18.609 1 98.69 83 ILE A O 1
ATOM 697 N N . LYS A 1 84 ? -2.965 12.914 17.125 1 98.06 84 LYS A N 1
ATOM 698 C CA . LYS A 1 84 ? -3.197 11.664 17.844 1 98.06 84 LYS A CA 1
ATOM 699 C C . LYS A 1 84 ? -1.896 10.891 18.031 1 98.06 84 LYS A C 1
ATOM 701 O O . LYS A 1 84 ? -1.693 10.258 19.078 1 98.06 84 LYS A O 1
ATOM 706 N N . LYS A 1 85 ? -0.995 10.969 17.109 1 98.56 85 LYS A N 1
ATOM 707 C CA . LYS A 1 85 ? 0.207 10.141 17.141 1 98.56 85 LYS A CA 1
ATOM 708 C C . LYS A 1 85 ? 1.361 10.875 17.812 1 98.56 85 LYS A C 1
ATOM 710 O O . LYS A 1 85 ? 2.4 10.273 18.109 1 98.56 85 LYS A O 1
ATOM 715 N N . ALA A 1 86 ? 1.233 12.141 18.062 1 98.81 86 ALA A N 1
ATOM 716 C CA . ALA A 1 86 ? 2.301 12.922 18.688 1 98.81 86 ALA A CA 1
ATOM 717 C C . ALA A 1 86 ? 2.686 12.344 20.047 1 98.81 86 ALA A C 1
ATOM 719 O O . ALA A 1 86 ? 1.823 11.898 20.797 1 98.81 86 ALA A O 1
ATOM 720 N N . HIS A 1 87 ? 4.008 12.312 20.328 1 98.88 87 HIS A N 1
ATOM 721 C CA . HIS A 1 87 ? 4.508 11.734 21.578 1 98.88 87 HIS A CA 1
ATOM 722 C C . HIS A 1 87 ? 5.891 12.281 21.922 1 98.88 87 HIS A C 1
ATOM 724 O O . HIS A 1 87 ? 6.59 12.797 21.047 1 98.88 87 HIS A O 1
ATOM 730 N N . GLY A 1 88 ? 6.211 12.273 23.203 1 98.75 88 GLY A N 1
ATOM 731 C CA . GLY A 1 88 ? 7.539 12.664 23.656 1 98.75 88 GLY A CA 1
ATOM 732 C C . GLY A 1 88 ? 7.828 14.141 23.438 1 98.75 88 GLY A C 1
ATOM 733 O O . GLY A 1 88 ? 7.023 15 23.812 1 98.75 88 GLY A O 1
ATOM 734 N N . LYS A 1 89 ? 9.023 14.406 23.047 1 98.94 89 LYS A N 1
ATOM 735 C CA . LYS A 1 89 ? 9.414 15.766 22.672 1 98.94 89 LYS A CA 1
ATOM 736 C C . LYS A 1 89 ? 9.047 16.062 21.219 1 98.94 89 LYS A C 1
ATOM 738 O O . LYS A 1 89 ? 9.578 15.445 20.297 1 98.94 89 LYS A O 1
ATOM 743 N N . VAL A 1 90 ? 8.234 17.031 21.047 1 98.94 90 VAL A N 1
ATOM 744 C CA . VAL A 1 90 ? 7.637 17.281 19.734 1 98.94 90 VAL A CA 1
ATOM 745 C C . VAL A 1 90 ? 8.164 18.609 19.172 1 98.94 90 VAL A C 1
ATOM 747 O O . VAL A 1 90 ? 8.211 19.609 19.875 1 98.94 90 VAL A O 1
ATOM 750 N N . GLY A 1 91 ? 8.641 18.562 17.938 1 98.94 91 GLY A N 1
ATOM 751 C CA . GLY A 1 91 ? 8.898 19.781 17.172 1 98.94 91 GLY A CA 1
ATOM 752 C C . GLY A 1 91 ? 7.812 20.094 16.172 1 98.94 91 GLY A C 1
ATOM 753 O O . GLY A 1 91 ? 7.285 19.188 15.516 1 98.94 91 GLY A O 1
ATOM 754 N N . ILE A 1 92 ? 7.414 21.359 16.078 1 98.94 92 ILE A N 1
ATOM 755 C CA . ILE A 1 92 ? 6.438 21.812 15.086 1 98.94 92 ILE A CA 1
ATOM 756 C C . ILE A 1 92 ? 7 22.984 14.297 1 98.94 92 ILE A C 1
ATOM 758 O O . ILE A 1 92 ? 7.543 23.938 14.883 1 98.94 92 ILE A O 1
ATOM 762 N N . VAL A 1 93 ? 6.902 22.906 13 1 98.88 93 VAL A N 1
ATOM 763 C CA . VAL A 1 93 ? 7.23 24.047 12.156 1 98.88 93 VAL A CA 1
ATOM 764 C C . VAL A 1 93 ? 5.949 24.734 11.68 1 98.88 93 VAL A C 1
ATOM 766 O O . VAL A 1 93 ? 5.152 24.141 10.953 1 98.88 93 VAL A O 1
ATOM 769 N N . GLY A 1 94 ? 5.801 25.969 12.062 1 97.88 94 GLY A N 1
ATOM 770 C CA . GLY A 1 94 ? 4.578 26.703 11.773 1 97.88 94 GLY A CA 1
ATOM 771 C C . GLY A 1 94 ? 3.613 26.75 12.938 1 97.88 94 GLY A C 1
ATOM 772 O O . GLY A 1 94 ? 3.096 25.703 13.359 1 97.88 94 GLY A O 1
ATOM 773 N N . LEU A 1 95 ? 3.348 27.906 13.445 1 97.62 95 LEU A N 1
ATOM 774 C CA . LEU A 1 95 ? 2.475 28.094 14.602 1 97.62 95 LEU A CA 1
ATOM 775 C C . LEU A 1 95 ? 1.031 28.312 14.156 1 97.62 95 LEU A C 1
ATOM 777 O O . LEU A 1 95 ? 0.113 27.688 14.695 1 97.62 95 LEU A O 1
ATOM 781 N N . GLY A 1 96 ? 0.838 29.188 13.203 1 96.06 96 GLY A N 1
ATOM 782 C CA . GLY A 1 96 ? -0.499 29.547 12.766 1 96.06 96 GLY A CA 1
ATOM 783 C C . GLY A 1 96 ? -1.377 30.062 13.891 1 96.06 96 GLY A C 1
ATOM 784 O O . GLY A 1 96 ? -0.981 30.969 14.633 1 96.06 96 GLY A O 1
ATOM 785 N N . LEU A 1 97 ? -2.543 29.484 14.031 1 96.94 97 LEU A N 1
ATOM 786 C CA . LEU A 1 97 ? -3.467 29.875 15.086 1 96.94 97 LEU A CA 1
ATOM 787 C C . LEU A 1 97 ? -3.223 29.047 16.359 1 96.94 97 LEU A C 1
ATOM 789 O O . LEU A 1 97 ? -3.92 29.234 17.359 1 96.94 97 LEU A O 1
ATOM 793 N N . GLY A 1 98 ? -2.275 28.172 16.297 1 97.75 98 GLY A N 1
ATOM 794 C CA . GLY A 1 98 ? -1.837 27.438 17.484 1 97.75 98 GLY A CA 1
ATOM 795 C C . GLY A 1 98 ? -2.639 26.172 17.719 1 97.75 98 GLY A C 1
ATOM 796 O O . GLY A 1 98 ? -2.457 25.516 18.75 1 97.75 98 GLY A O 1
ATOM 797 N N . TYR A 1 99 ? -3.467 25.75 16.781 1 98.06 99 TYR A N 1
ATOM 798 C CA . TYR A 1 99 ? -4.383 24.625 16.969 1 98.06 99 TYR A CA 1
ATOM 799 C C . TYR A 1 99 ? -3.621 23.344 17.266 1 98.06 99 TYR A C 1
ATOM 801 O O . TYR A 1 99 ? -3.84 22.703 18.297 1 98.06 99 TYR A O 1
ATOM 809 N N . SER A 1 100 ? -2.691 22.969 16.359 1 98.38 100 SER A N 1
ATOM 810 C CA . SER A 1 100 ? -1.956 21.719 16.516 1 98.38 100 SER A CA 1
ATOM 811 C C . SER A 1 100 ? -1.097 21.734 17.781 1 98.38 100 SER A C 1
ATOM 813 O O . SER A 1 100 ? -1.049 20.75 18.531 1 98.38 100 SER A O 1
ATOM 815 N N . ALA A 1 101 ? -0.443 22.875 18.016 1 98.69 101 ALA A N 1
ATOM 816 C CA . ALA A 1 101 ? 0.425 22.984 19.188 1 98.69 101 ALA A CA 1
ATOM 817 C C . ALA A 1 101 ? -0.367 22.797 20.484 1 98.69 101 ALA A C 1
ATOM 819 O O . ALA A 1 101 ? 0.045 22.031 21.359 1 98.69 101 ALA A O 1
ATOM 820 N N . ILE A 1 102 ? -1.518 23.453 20.578 1 98.69 102 ILE A N 1
ATOM 821 C CA . ILE A 1 102 ? -2.346 23.406 21.766 1 98.69 102 ILE A CA 1
ATOM 822 C C . ILE A 1 102 ? -2.869 21.984 21.969 1 98.69 102 ILE A C 1
ATOM 824 O O . ILE A 1 102 ? -2.742 21.406 23.062 1 98.69 102 ILE A O 1
ATOM 828 N N . GLU A 1 103 ? -3.42 21.359 20.938 1 98.69 103 GLU A N 1
ATOM 829 C CA . GLU A 1 103 ? -4.008 20.031 21.062 1 98.69 103 GLU A CA 1
ATOM 830 C C . GLU A 1 103 ? -2.949 18.984 21.406 1 98.69 103 GLU A C 1
ATOM 832 O O . GLU A 1 103 ? -3.191 18.094 22.219 1 98.69 103 GLU A O 1
ATOM 837 N N . ILE A 1 104 ? -1.77 19.109 20.75 1 98.81 104 ILE A N 1
ATOM 838 C CA . ILE A 1 104 ? -0.691 18.156 21.016 1 98.81 104 ILE A CA 1
ATOM 839 C C . ILE A 1 104 ? -0.219 18.312 22.469 1 98.81 104 ILE A C 1
ATOM 841 O O . ILE A 1 104 ? 0.064 17.328 23.141 1 98.81 104 ILE A O 1
ATOM 845 N N . SER A 1 105 ? -0.177 19.547 22.969 1 98.62 105 SER A N 1
ATOM 846 C CA . SER A 1 105 ? 0.322 19.812 24.312 1 98.62 105 SER A CA 1
ATOM 847 C C . SER A 1 105 ? -0.615 19.25 25.375 1 98.62 105 SER A C 1
ATOM 849 O O . SER A 1 105 ? -0.209 19.031 26.516 1 98.62 105 SER A O 1
ATOM 851 N N . LYS A 1 106 ? -1.887 18.969 25.047 1 98.12 106 LYS A N 1
ATOM 852 C CA . LYS A 1 106 ? -2.867 18.422 25.984 1 98.12 106 LYS A CA 1
ATOM 853 C C . LYS A 1 106 ? -2.629 16.938 26.25 1 98.12 106 LYS A C 1
ATOM 855 O O . LYS A 1 106 ? -3.16 16.375 27.203 1 98.12 106 LYS A O 1
ATOM 860 N N . LYS A 1 107 ? -1.844 16.312 25.422 1 98.31 107 LYS A N 1
ATOM 861 C CA . LYS A 1 107 ? -1.661 14.867 25.516 1 98.31 107 LYS A CA 1
ATOM 862 C C . LYS A 1 107 ? -0.75 14.5 26.688 1 98.31 107 LYS A C 1
ATOM 864 O O . LYS A 1 107 ? 0.267 15.156 26.922 1 98.31 107 LYS A O 1
ATOM 869 N N . LYS A 1 108 ? -1.049 13.398 27.297 1 98 108 LYS A N 1
ATOM 870 C CA . LYS A 1 108 ? -0.299 12.953 28.469 1 98 108 LYS A CA 1
ATOM 871 C C . LYS A 1 108 ? 1.084 12.445 28.078 1 98 108 LYS A C 1
ATOM 873 O O . LYS A 1 108 ? 2.045 12.594 28.828 1 98 108 LYS A O 1
ATOM 878 N N . ASN A 1 109 ? 1.164 11.859 26.906 1 98.44 109 ASN A N 1
ATOM 879 C CA . ASN A 1 109 ? 2.426 11.242 26.5 1 98.44 109 ASN A CA 1
ATOM 880 C C . ASN A 1 109 ? 3.322 12.227 25.766 1 98.44 109 ASN A C 1
ATOM 882 O O . ASN A 1 109 ? 4.324 11.836 25.156 1 98.44 109 ASN A O 1
ATOM 886 N N . VAL A 1 110 ? 2.963 13.539 25.734 1 98.81 110 VAL A N 1
ATOM 887 C CA . VAL A 1 110 ? 3.803 14.602 25.203 1 98.81 110 VAL A CA 1
ATOM 888 C C . VAL A 1 110 ? 4.465 15.367 26.344 1 98.81 110 VAL A C 1
ATOM 890 O O . VAL A 1 110 ? 3.785 15.82 27.266 1 98.81 110 VAL A O 1
ATOM 893 N N . LYS A 1 111 ? 5.742 15.469 26.266 1 98.56 111 LYS A N 1
ATOM 894 C CA . LYS A 1 111 ? 6.508 16.094 27.344 1 98.56 111 LYS A CA 1
ATOM 895 C C . LYS A 1 111 ? 6.719 17.578 27.062 1 98.56 111 LYS A C 1
ATOM 897 O O . LYS A 1 111 ? 6.688 18.406 27.984 1 98.56 111 LYS A O 1
ATOM 902 N N . GLU A 1 112 ? 6.988 17.859 25.859 1 98.62 112 GLU A N 1
ATOM 903 C CA . GLU A 1 112 ? 7.316 19.219 25.438 1 98.62 112 GLU A CA 1
ATOM 904 C C . GLU A 1 112 ? 7.02 19.422 23.953 1 98.62 112 GLU A C 1
ATOM 906 O O . GLU A 1 112 ? 7.188 18.5 23.156 1 98.62 112 GLU A O 1
ATOM 911 N N . VAL A 1 113 ? 6.578 20.609 23.672 1 98.88 113 VAL A N 1
ATOM 912 C CA . VAL A 1 113 ? 6.352 21.016 22.281 1 98.88 113 VAL A CA 1
ATOM 913 C C . VAL A 1 113 ? 7.188 22.25 21.953 1 98.88 113 VAL A C 1
ATOM 915 O O . VAL A 1 113 ? 7.039 23.297 22.594 1 98.88 113 VAL A O 1
ATOM 918 N N . ILE A 1 114 ? 8.086 22.141 21.047 1 98.94 114 ILE A N 1
ATOM 919 C CA . ILE A 1 114 ? 8.852 23.281 20.547 1 98.94 114 ILE A CA 1
ATOM 920 C C . ILE A 1 114 ? 8.305 23.703 19.172 1 98.94 114 ILE A C 1
ATOM 922 O O . ILE A 1 114 ? 8.305 22.906 18.234 1 98.94 114 ILE A O 1
ATOM 926 N N . VAL A 1 115 ? 7.855 24.922 19.078 1 98.88 115 VAL A N 1
ATOM 927 C CA . VAL A 1 115 ? 7.289 25.438 17.844 1 98.88 115 VAL A CA 1
ATOM 928 C C . VAL A 1 115 ? 8.234 26.469 17.234 1 98.88 115 VAL A C 1
ATOM 930 O O . VAL A 1 115 ? 8.672 27.391 17.922 1 98.88 115 VAL A O 1
ATOM 933 N N . TYR A 1 116 ? 8.5 26.281 16 1 98.88 116 TYR A N 1
ATOM 934 C CA . TYR A 1 116 ? 9.289 27.25 15.266 1 98.88 116 TYR A CA 1
ATOM 935 C C . TYR A 1 116 ? 8.398 28.156 14.414 1 98.88 116 TYR A C 1
ATOM 937 O O . TYR A 1 116 ? 7.66 27.656 13.555 1 98.88 116 TYR A O 1
ATOM 945 N N . GLU A 1 117 ? 8.422 29.406 14.664 1 98.25 117 GLU A N 1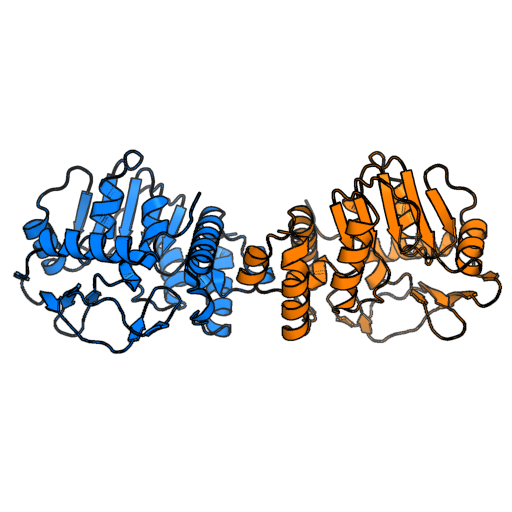
ATOM 946 C CA . GLU A 1 117 ? 7.621 30.391 13.938 1 98.25 117 GLU A CA 1
ATOM 947 C C . GLU A 1 117 ? 8.445 31.625 13.586 1 98.25 117 GLU A C 1
ATOM 949 O O . GLU A 1 117 ? 9.094 32.219 14.453 1 98.25 117 GLU A O 1
ATOM 954 N N . SER A 1 118 ? 8.406 31.984 12.305 1 96.94 118 SER A N 1
ATOM 955 C CA . SER A 1 118 ? 9.273 33.062 11.812 1 96.94 118 SER A CA 1
ATOM 956 C C . SER A 1 118 ? 8.648 34.438 12.031 1 96.94 118 SER A C 1
ATOM 958 O O . SER A 1 118 ? 9.336 35.438 12.008 1 96.94 118 SER A O 1
ATOM 960 N N . GLU A 1 119 ? 7.355 34.5 12.203 1 96 119 GLU A N 1
ATOM 961 C CA . GLU A 1 119 ? 6.664 35.781 12.289 1 96 119 GLU A CA 1
ATOM 962 C C . GLU A 1 119 ? 6.355 36.156 13.734 1 96 119 GLU A C 1
ATOM 964 O O . GLU A 1 119 ? 5.484 35.562 14.359 1 96 119 GLU A O 1
ATOM 969 N N . LYS A 1 120 ? 6.938 37.25 14.203 1 97.69 120 LYS A N 1
ATOM 970 C CA . LYS A 1 120 ? 6.738 37.688 15.578 1 97.69 120 LYS A CA 1
ATOM 971 C C . LYS A 1 120 ? 5.277 38.062 15.828 1 97.69 120 LYS A C 1
ATOM 973 O O . LYS A 1 120 ? 4.742 37.812 16.906 1 97.69 120 LYS A O 1
ATOM 978 N N . ASP A 1 121 ? 4.656 38.625 14.789 1 97.19 121 ASP A N 1
ATOM 979 C CA . ASP A 1 121 ? 3.258 39.031 14.93 1 97.19 121 ASP A CA 1
ATOM 980 C C . ASP A 1 121 ? 2.367 37.812 15.211 1 97.19 121 ASP A C 1
ATOM 982 O O . ASP A 1 121 ? 1.422 37.906 15.992 1 97.19 121 ASP A O 1
ATOM 986 N N . VAL A 1 122 ? 2.658 36.688 14.586 1 96.88 122 VAL A N 1
ATOM 987 C CA . VAL A 1 122 ? 1.885 35.469 14.766 1 96.88 122 VAL A CA 1
ATOM 988 C C . VAL A 1 122 ? 2.092 34.938 16.172 1 96.88 122 VAL A C 1
ATOM 990 O O . VAL A 1 122 ? 1.141 34.469 16.812 1 96.88 122 VAL A O 1
ATOM 993 N N . ILE A 1 123 ? 3.318 34.969 16.656 1 98.06 123 ILE A N 1
ATOM 994 C CA . ILE A 1 123 ? 3.641 34.531 18.016 1 98.06 123 ILE A CA 1
ATOM 995 C C . ILE A 1 123 ? 2.891 35.406 19.031 1 98.06 123 ILE A C 1
ATOM 997 O O . ILE A 1 123 ? 2.322 34.875 20 1 98.06 123 ILE A O 1
ATOM 1001 N N . ASP A 1 124 ? 2.863 36.688 18.797 1 97.62 124 ASP A N 1
ATOM 1002 C CA . ASP A 1 124 ? 2.17 37.625 19.688 1 97.62 124 ASP A CA 1
ATOM 1003 C C . ASP A 1 124 ? 0.673 37.312 19.734 1 97.62 124 ASP A C 1
ATOM 1005 O O . ASP A 1 124 ? 0.053 37.375 20.797 1 97.62 124 ASP A O 1
ATOM 1009 N N . ILE A 1 125 ? 0.137 37.031 18.562 1 97 125 ILE A N 1
ATOM 1010 C CA . ILE A 1 125 ? -1.275 36.656 18.484 1 97 125 ILE A CA 1
ATOM 1011 C C . ILE A 1 125 ? -1.532 35.438 19.344 1 97 125 ILE A C 1
ATOM 1013 O O . ILE A 1 125 ? -2.504 35.375 20.109 1 97 125 ILE A O 1
ATOM 1017 N N . PHE A 1 126 ? -0.682 34.438 19.219 1 97.25 126 PHE A N 1
ATOM 1018 C CA . PHE A 1 126 ? -0.811 33.219 20.016 1 97.25 126 PHE A CA 1
ATOM 1019 C C . PHE A 1 126 ? -0.76 33.531 21.5 1 97.25 126 PHE A C 1
ATOM 1021 O O . PHE A 1 126 ? -1.599 33.062 22.266 1 97.25 126 PHE A O 1
ATOM 1028 N N . GLU A 1 127 ? 0.215 34.344 21.922 1 96.38 127 GLU A N 1
ATOM 1029 C CA . GLU A 1 127 ? 0.413 34.656 23.328 1 96.38 127 GLU A CA 1
ATOM 1030 C C . GLU A 1 127 ? -0.767 35.438 23.891 1 96.38 127 GLU A C 1
ATOM 1032 O O . GLU A 1 127 ? -1.141 35.281 25.062 1 96.38 127 GLU A O 1
ATOM 1037 N N . LYS A 1 128 ? -1.34 36.25 23.109 1 95.88 128 LYS A N 1
ATOM 1038 C CA . LYS A 1 128 ? -2.498 37.062 23.531 1 95.88 128 LYS A CA 1
ATOM 1039 C C . LYS A 1 128 ? -3.703 36.156 23.797 1 95.88 128 LYS A C 1
ATOM 1041 O O . LYS A 1 128 ? -4.508 36.438 24.688 1 95.88 128 LYS A O 1
ATOM 1046 N N . ASN A 1 129 ? -3.781 35.125 23.031 1 95.94 129 ASN A N 1
ATOM 1047 C CA . ASN A 1 129 ? -4.961 34.25 23.141 1 95.94 129 ASN A CA 1
ATOM 1048 C C . ASN A 1 129 ? -4.754 33.125 24.156 1 95.94 129 ASN A C 1
ATOM 1050 O O . ASN A 1 129 ? -5.688 32.781 24.875 1 95.94 129 ASN A O 1
ATOM 1054 N N . PHE A 1 130 ? -3.527 32.562 24.219 1 96.69 130 PHE A N 1
ATOM 1055 C CA . PHE A 1 130 ? -3.338 31.344 25 1 96.69 130 PHE A CA 1
ATOM 1056 C C . PHE A 1 130 ? -2.387 31.594 26.156 1 96.69 130 PHE A C 1
ATOM 1058 O O . PHE A 1 130 ? -2.293 30.781 27.078 1 96.69 130 PHE A O 1
ATOM 1065 N N . GLY A 1 131 ? -1.695 32.75 26.172 1 95.06 131 GLY A N 1
ATOM 1066 C CA . GLY A 1 131 ? -0.696 33.031 27.203 1 95.06 131 GLY A CA 1
ATOM 1067 C C . GLY A 1 131 ? 0.439 32 27.188 1 95.06 131 GLY A C 1
ATOM 1068 O O . GLY A 1 131 ? 0.752 31.438 26.141 1 95.06 131 GLY A O 1
ATOM 1069 N N . LYS A 1 132 ? 1.036 31.938 28.312 1 93.56 132 LYS A N 1
ATOM 1070 C CA . LYS A 1 132 ? 2.113 30.953 28.453 1 93.56 132 LYS A CA 1
ATOM 1071 C C . LYS A 1 132 ? 1.56 29.547 28.688 1 93.56 132 LYS A C 1
ATOM 1073 O O . LYS A 1 132 ? 0.696 29.359 29.547 1 93.56 132 LYS A O 1
ATOM 1078 N N . GLN A 1 133 ? 1.922 28.688 27.859 1 95.19 133 GLN A N 1
ATOM 1079 C CA . GLN A 1 133 ? 1.559 27.281 27.984 1 95.19 133 GLN A CA 1
ATOM 1080 C C . GLN A 1 133 ? 2.713 26.469 28.562 1 95.19 133 GLN A C 1
ATOM 1082 O O . GLN A 1 133 ? 3.85 26.578 28.094 1 95.19 133 GLN A O 1
ATOM 1087 N N . ARG A 1 134 ? 2.479 25.672 29.5 1 95 134 ARG A N 1
ATOM 1088 C CA . ARG A 1 134 ? 3.516 24.969 30.25 1 95 134 ARG A CA 1
ATOM 1089 C C . ARG A 1 134 ? 4.355 24.078 29.328 1 95 134 ARG A C 1
ATOM 1091 O O . ARG A 1 134 ? 5.582 24.047 29.453 1 95 134 ARG A O 1
ATOM 1098 N N . LYS A 1 135 ? 3.742 23.375 28.406 1 98.06 135 LYS A N 1
ATOM 1099 C CA . LYS A 1 135 ? 4.469 22.406 27.594 1 98.06 135 LYS A CA 1
ATOM 1100 C C . LYS A 1 135 ? 4.914 23.016 26.266 1 98.06 135 LYS A C 1
ATOM 1102 O O . LYS A 1 135 ? 5.59 22.359 25.469 1 98.06 135 LYS A O 1
ATOM 1107 N N . ILE A 1 136 ? 4.562 24.281 25.953 1 98.75 136 ILE A N 1
ATOM 1108 C CA . ILE A 1 136 ? 4.828 24.828 24.625 1 98.75 136 ILE A CA 1
ATOM 1109 C C . ILE A 1 136 ? 5.918 25.891 24.719 1 98.75 136 ILE A C 1
ATOM 1111 O O . ILE A 1 136 ? 5.793 26.859 25.484 1 98.75 136 ILE A O 1
ATOM 1115 N N . LYS A 1 137 ? 6.941 25.688 24.062 1 98.56 137 LYS A N 1
ATOM 1116 C CA . LYS A 1 137 ? 7.992 26.688 23.844 1 98.56 137 LYS A CA 1
ATOM 1117 C C . LYS A 1 137 ? 8.016 27.156 22.406 1 98.56 137 LYS A C 1
ATOM 1119 O O . LYS A 1 137 ? 8.133 26.359 21.469 1 98.56 137 LYS A O 1
ATOM 1124 N N . ILE A 1 138 ? 7.895 28.453 22.188 1 98.62 138 ILE A N 1
ATOM 1125 C CA . ILE A 1 138 ? 7.918 29 20.844 1 98.62 138 ILE A CA 1
ATOM 1126 C C . ILE A 1 138 ? 9.266 29.672 20.578 1 98.62 138 ILE A C 1
ATOM 1128 O O . ILE A 1 138 ? 9.703 30.531 21.359 1 98.62 138 ILE A O 1
ATOM 1132 N N . ILE A 1 139 ? 9.922 29.25 19.609 1 98.62 139 ILE A N 1
ATOM 1133 C CA . ILE A 1 139 ? 11.188 29.828 19.188 1 98.62 139 ILE A CA 1
ATOM 1134 C C . ILE A 1 139 ? 10.953 30.719 17.953 1 98.62 139 ILE A C 1
ATOM 1136 O O . ILE A 1 139 ? 10.531 30.234 16.906 1 98.62 139 ILE A O 1
ATOM 1140 N N . HIS A 1 140 ? 11.242 32 18.125 1 98.62 140 HIS A N 1
ATOM 1141 C CA . HIS A 1 140 ? 11.117 32.969 17.016 1 98.62 140 HIS A CA 1
ATOM 1142 C C . HIS A 1 140 ? 12.32 32.875 16.094 1 98.62 140 HIS A C 1
ATOM 1144 O O . HIS A 1 140 ? 13.461 33.094 16.516 1 98.62 140 HIS A O 1
ATOM 1150 N N . GLY A 1 141 ? 12.008 32.562 14.812 1 97.94 141 GLY A N 1
ATOM 1151 C CA . GLY A 1 141 ? 13.094 32.531 13.844 1 97.94 141 GLY A CA 1
ATOM 1152 C C . GLY A 1 141 ? 12.859 31.547 12.727 1 97.94 141 GLY A C 1
ATOM 1153 O O . GLY A 1 141 ? 11.758 31 12.594 1 97.94 141 GLY A O 1
ATOM 1154 N N . ASP A 1 142 ? 13.875 31.391 11.938 1 98.06 142 ASP A N 1
ATOM 1155 C CA . ASP A 1 142 ? 13.883 30.438 10.836 1 98.06 142 ASP A CA 1
ATOM 1156 C C . ASP A 1 142 ? 14.102 29.016 11.336 1 98.06 142 ASP A C 1
ATOM 1158 O O . ASP A 1 142 ? 15.172 28.703 11.859 1 98.06 142 ASP A O 1
ATOM 1162 N N . ALA A 1 143 ? 13.086 28.156 11.156 1 98.56 143 ALA A N 1
ATOM 1163 C CA . ALA A 1 143 ? 13.156 26.781 11.633 1 98.56 143 ALA A CA 1
ATOM 1164 C C . ALA A 1 143 ? 14.375 26.062 11.047 1 98.56 143 ALA A C 1
ATOM 1166 O O . ALA A 1 143 ? 14.93 25.156 11.68 1 98.56 143 ALA A O 1
ATOM 1167 N N . PHE A 1 144 ? 14.828 26.469 9.875 1 98.5 144 PHE A N 1
ATOM 1168 C CA . PHE A 1 144 ? 15.906 25.797 9.164 1 98.5 144 PHE A CA 1
ATOM 1169 C C . PHE A 1 144 ? 17.266 26.203 9.719 1 98.5 144 PHE A C 1
ATOM 1171 O O . PHE A 1 144 ? 18.281 25.594 9.383 1 98.5 144 PHE A O 1
ATOM 1178 N N . LYS A 1 145 ? 17.281 27.219 10.625 1 98.19 145 LYS A N 1
ATOM 1179 C CA . LYS A 1 145 ? 18.516 27.703 11.227 1 98.19 145 LYS A CA 1
ATOM 1180 C C . LYS A 1 145 ? 18.5 27.516 12.742 1 98.19 145 LYS A C 1
ATOM 1182 O O . LYS A 1 145 ? 19.266 28.172 13.461 1 98.19 145 LYS A O 1
ATOM 1187 N N . ALA A 1 146 ? 17.578 26.703 13.188 1 98.38 146 ALA A N 1
ATOM 1188 C CA . ALA A 1 146 ? 17.422 26.484 14.625 1 98.38 146 ALA A CA 1
ATOM 1189 C C . ALA A 1 146 ? 18.578 25.672 15.18 1 98.38 146 ALA A C 1
ATOM 1191 O O . ALA A 1 146 ? 19.375 25.109 14.422 1 98.38 146 ALA A O 1
ATOM 1192 N N . LYS A 1 147 ? 18.734 25.688 16.484 1 98.06 147 LYS A N 1
ATOM 1193 C CA . LYS A 1 147 ? 19.719 24.844 17.156 1 98.06 147 LYS A CA 1
ATOM 1194 C C . LYS A 1 147 ? 19.297 23.375 17.125 1 98.06 147 LYS A C 1
ATOM 1196 O O . LYS A 1 147 ? 18.109 23.062 17.234 1 98.06 147 LYS A O 1
ATOM 1201 N N . ARG A 1 148 ? 20.297 22.5 17.062 1 98.44 148 ARG A N 1
ATOM 1202 C CA . ARG A 1 148 ? 20.047 21.062 16.984 1 98.44 148 ARG A CA 1
ATOM 1203 C C . ARG A 1 148 ? 19.312 20.578 18.234 1 98.44 148 ARG A C 1
ATOM 1205 O O . ARG A 1 148 ? 19.625 21 19.344 1 98.44 148 ARG A O 1
ATOM 1212 N N . GLU A 1 149 ? 18.328 19.797 18.016 1 98.5 149 GLU A N 1
ATOM 1213 C CA . GLU A 1 149 ? 17.562 19.141 19.062 1 98.5 149 GLU A CA 1
ATOM 1214 C C . GLU A 1 149 ? 17.266 17.688 18.719 1 98.5 149 GLU A C 1
ATOM 1216 O O . GLU A 1 149 ? 17.484 17.266 17.578 1 98.5 149 GLU A O 1
ATOM 1221 N N . ASN A 1 150 ? 16.953 16.891 19.734 1 98.69 150 ASN A N 1
ATOM 1222 C CA . ASN A 1 150 ? 16.422 15.547 19.547 1 98.69 150 ASN A CA 1
ATOM 1223 C C . ASN A 1 150 ? 14.906 15.508 19.719 1 98.69 150 ASN A C 1
ATOM 1225 O O . ASN A 1 150 ? 14.383 15.828 20.781 1 98.69 150 ASN A O 1
ATOM 1229 N N . PHE A 1 151 ? 14.219 15.109 18.703 1 98.88 151 PHE A N 1
ATOM 1230 C CA . PHE A 1 151 ? 12.758 15.039 18.734 1 98.88 151 PHE A CA 1
ATOM 1231 C C . PHE A 1 151 ? 12.281 13.602 18.594 1 98.88 151 PHE A C 1
ATOM 1233 O O . PHE A 1 151 ? 12.781 12.852 17.75 1 98.88 151 PHE A O 1
ATOM 1240 N N . ASP A 1 152 ? 11.312 13.195 19.438 1 98.88 152 ASP A N 1
ATOM 1241 C CA . ASP A 1 152 ? 10.617 11.93 19.234 1 98.88 152 ASP A CA 1
ATOM 1242 C C . ASP A 1 152 ? 9.617 12.031 18.078 1 98.88 152 ASP A C 1
ATOM 1244 O O . ASP A 1 152 ? 9.32 11.039 17.422 1 98.88 152 ASP A O 1
ATOM 1248 N N . TYR A 1 153 ? 9.18 13.188 17.875 1 98.88 153 TYR A N 1
ATOM 1249 C CA . TYR A 1 153 ? 8.133 13.469 16.906 1 98.88 153 TYR A CA 1
ATOM 1250 C C . TYR A 1 153 ? 8.297 14.875 16.328 1 98.88 153 TYR A C 1
ATOM 1252 O O . TYR A 1 153 ? 8.523 15.836 17.062 1 98.88 153 TYR A O 1
ATOM 1260 N N . PHE A 1 154 ? 8.273 15.008 15.008 1 98.94 154 PHE A N 1
ATOM 1261 C CA . PHE A 1 154 ? 8.5 16.297 14.352 1 98.94 154 PHE A CA 1
ATOM 1262 C C . PHE A 1 154 ? 7.48 16.516 13.242 1 98.94 154 PHE A C 1
ATOM 1264 O O . PHE A 1 154 ? 7.391 15.734 12.305 1 98.94 154 PHE A O 1
ATOM 1271 N N . PHE A 1 155 ? 6.691 17.625 13.383 1 98.88 155 PHE A N 1
ATOM 1272 C CA . PHE A 1 155 ? 5.574 17.922 12.492 1 98.88 155 PHE A CA 1
ATOM 1273 C C . PHE A 1 155 ? 5.836 19.188 11.688 1 98.88 155 PHE A C 1
ATOM 1275 O O . PHE A 1 155 ? 5.875 20.281 12.242 1 98.88 155 PHE A O 1
ATOM 1282 N N . SER A 1 156 ? 6 19.047 10.352 1 98.5 156 SER A N 1
ATOM 1283 C CA . SER A 1 156 ? 6.121 20.188 9.453 1 98.5 156 SER A CA 1
ATOM 1284 C C . SER A 1 156 ? 4.762 20.625 8.922 1 98.5 156 SER A C 1
ATOM 1286 O O . SER A 1 156 ? 4.195 19.969 8.039 1 98.5 156 SER A O 1
ATOM 1288 N N . ASP A 1 157 ? 4.281 21.75 9.32 1 96.81 157 ASP A N 1
ATOM 1289 C CA . ASP A 1 157 ? 2.955 22.25 8.977 1 96.81 157 ASP A CA 1
ATOM 1290 C C . ASP A 1 157 ? 3.049 23.516 8.125 1 96.81 157 ASP A C 1
ATOM 1292 O O . ASP A 1 157 ? 2.424 24.531 8.445 1 96.81 157 ASP A O 1
ATOM 1296 N N . ILE A 1 158 ? 3.822 23.438 6.934 1 93.31 158 ILE A N 1
ATOM 1297 C CA . ILE A 1 158 ? 4.09 24.672 6.219 1 93.31 158 ILE A CA 1
ATOM 1298 C C . ILE A 1 158 ? 3.865 24.469 4.723 1 93.31 158 ILE A C 1
ATOM 1300 O O . ILE A 1 158 ? 4.453 25.172 3.898 1 93.31 158 ILE A O 1
ATOM 1304 N N . TYR A 1 159 ? 2.955 23.625 4.293 1 91.88 159 TYR A N 1
ATOM 1305 C CA . TYR A 1 159 ? 2.867 23.297 2.875 1 91.88 159 TYR A CA 1
ATOM 1306 C C . TYR A 1 159 ? 1.535 23.75 2.293 1 91.88 159 TYR A C 1
ATOM 1308 O O . TYR A 1 159 ? 1.237 23.484 1.125 1 91.88 159 TYR A O 1
ATOM 1316 N N . GLU A 1 160 ? 0.737 24.516 2.908 1 82.06 160 GLU A N 1
ATOM 1317 C CA . GLU A 1 160 ? -0.51 25.125 2.443 1 82.06 160 GLU A CA 1
ATOM 1318 C C . GLU A 1 160 ? -1.359 24.109 1.682 1 82.06 160 GLU A C 1
ATOM 1320 O O . GLU A 1 160 ? -1.847 24.391 0.587 1 82.06 160 GLU A O 1
ATOM 1325 N N . TYR A 1 161 ? -1.438 22.906 1.957 1 84.19 161 TYR A N 1
ATOM 1326 C CA . TYR A 1 161 ? -2.279 21.844 1.425 1 84.19 161 TYR A CA 1
ATOM 1327 C C . TYR A 1 161 ? -1.773 21.375 0.065 1 84.19 161 TYR A C 1
ATOM 1329 O O . TYR A 1 161 ? -2.543 20.859 -0.743 1 84.19 161 TYR A O 1
ATOM 1337 N N . LYS A 1 162 ? -0.528 21.656 -0.257 1 91.38 162 LYS A N 1
ATOM 1338 C CA . LYS A 1 162 ? 0.069 21.25 -1.526 1 91.38 162 LYS A CA 1
ATOM 1339 C C . LYS A 1 162 ? 1.123 20.172 -1.318 1 91.38 162 LYS A C 1
ATOM 1341 O O . LYS A 1 162 ? 1.896 20.219 -0.359 1 91.38 162 LYS A O 1
ATOM 1346 N N . ILE A 1 163 ? 1.103 19.25 -2.246 1 95.75 163 ILE A N 1
ATOM 1347 C CA . ILE A 1 163 ? 2.15 18.234 -2.291 1 95.75 163 ILE A CA 1
ATOM 1348 C C . ILE A 1 163 ? 3.172 18.594 -3.367 1 95.75 163 ILE A C 1
ATOM 1350 O O . ILE A 1 163 ? 2.818 18.75 -4.539 1 95.75 163 ILE A O 1
ATOM 1354 N N . SER A 1 164 ? 4.379 18.781 -2.947 1 97 164 SER A N 1
ATOM 1355 C CA . SER A 1 164 ? 5.434 19.156 -3.889 1 97 164 SER A CA 1
ATOM 1356 C C . SER A 1 164 ? 6.801 18.688 -3.393 1 97 164 SER A C 1
ATOM 1358 O O . SER A 1 164 ? 6.922 18.172 -2.283 1 97 164 SER A O 1
ATOM 1360 N N . MET A 1 165 ? 7.801 18.969 -4.223 1 97.44 165 MET A N 1
ATOM 1361 C CA . MET A 1 165 ? 9.164 18.562 -3.893 1 97.44 165 MET A CA 1
ATOM 1362 C C . MET A 1 165 ? 9.695 19.344 -2.699 1 97.44 165 MET A C 1
ATOM 1364 O O . MET A 1 165 ? 10.695 18.969 -2.092 1 97.44 165 MET A O 1
ATOM 1368 N N . LYS A 1 166 ? 9.031 20.391 -2.369 1 97.88 166 LYS A N 1
ATOM 1369 C CA . LYS A 1 166 ? 9.422 21.156 -1.184 1 97.88 166 LYS A CA 1
ATOM 1370 C C . LYS A 1 166 ? 9.383 20.281 0.066 1 97.88 166 LYS A C 1
ATOM 1372 O O . LYS A 1 166 ? 10.195 20.453 0.978 1 97.88 166 LYS A O 1
ATOM 1377 N N . ILE A 1 167 ? 8.438 19.359 0.141 1 98.06 167 ILE A N 1
ATOM 1378 C CA . ILE A 1 167 ? 8.32 18.422 1.258 1 98.06 167 ILE A CA 1
ATOM 1379 C C . ILE A 1 167 ? 9.609 17.625 1.401 1 98.06 167 ILE A C 1
ATOM 1381 O O . ILE A 1 167 ? 10.125 17.453 2.51 1 98.06 167 ILE A O 1
ATOM 1385 N N . VAL A 1 168 ? 10.148 17.156 0.316 1 98.25 168 VAL A N 1
ATOM 1386 C CA . VAL A 1 168 ? 11.367 16.359 0.3 1 98.25 168 VAL A CA 1
ATOM 1387 C C . VAL A 1 168 ? 12.555 17.219 0.741 1 98.25 168 VAL A C 1
ATOM 1389 O O . VAL A 1 168 ? 13.344 16.812 1.592 1 98.25 168 VAL A O 1
ATOM 1392 N N . GLU A 1 169 ? 12.625 18.391 0.161 1 98.31 169 GLU A N 1
ATOM 1393 C CA . GLU A 1 169 ? 13.719 19.297 0.484 1 98.31 169 GLU A CA 1
ATOM 1394 C C . GLU A 1 169 ? 13.727 19.641 1.973 1 98.31 169 GLU A C 1
ATOM 1396 O O . GLU A 1 169 ? 14.789 19.625 2.607 1 98.31 169 GLU A O 1
ATOM 1401 N N . ASP A 1 170 ? 12.625 19.938 2.475 1 98.5 170 ASP A N 1
ATOM 1402 C CA . ASP A 1 170 ? 12.523 20.328 3.879 1 98.5 170 ASP A CA 1
ATOM 1403 C C . ASP A 1 170 ? 12.828 19.156 4.797 1 98.5 170 ASP A C 1
ATOM 1405 O O . ASP A 1 170 ? 13.492 19.312 5.824 1 98.5 170 ASP A O 1
ATOM 1409 N N . TYR A 1 171 ? 12.305 17.969 4.484 1 97.81 171 TYR A N 1
ATOM 1410 C CA . TYR A 1 171 ? 12.602 16.781 5.27 1 97.81 171 TYR A CA 1
ATOM 1411 C C . TYR A 1 171 ? 14.102 16.547 5.371 1 97.81 171 TYR A C 1
ATOM 1413 O O . TYR A 1 171 ? 14.617 16.25 6.449 1 97.81 171 TYR A O 1
ATOM 1421 N N . GLU A 1 172 ? 14.766 16.672 4.25 1 98.12 172 GLU A N 1
ATOM 1422 C CA . GLU A 1 172 ? 16.219 16.484 4.227 1 98.12 172 GLU A CA 1
ATOM 1423 C C . GLU A 1 172 ? 16.906 17.5 5.133 1 98.12 172 GLU A C 1
ATOM 1425 O O . GLU A 1 172 ? 17.781 17.141 5.922 1 98.12 172 GLU A O 1
ATOM 1430 N N . LYS A 1 173 ? 16.531 18.766 5.039 1 98.5 173 LYS A N 1
ATOM 1431 C CA . LYS A 1 173 ? 17.141 19.828 5.832 1 98.5 173 LYS A CA 1
ATOM 1432 C C . LYS A 1 173 ? 16.891 19.609 7.32 1 98.5 173 LYS A C 1
ATOM 1434 O O . LYS A 1 173 ? 17.812 19.75 8.133 1 98.5 173 LYS A O 1
ATOM 1439 N N . PHE A 1 174 ? 15.68 19.219 7.684 1 98.69 174 PHE A N 1
ATOM 1440 C CA . PHE A 1 174 ? 15.352 19.062 9.094 1 98.69 174 PHE A CA 1
ATOM 1441 C C . PHE A 1 174 ? 16.047 17.828 9.672 1 98.69 174 PHE A C 1
ATOM 1443 O O . PHE A 1 174 ? 16.453 17.828 10.836 1 98.69 174 PHE A O 1
ATOM 1450 N N . ASN A 1 175 ? 16.172 16.766 8.875 1 97.31 175 ASN A N 1
ATOM 1451 C CA . ASN A 1 175 ? 16.875 15.57 9.336 1 97.31 175 ASN A CA 1
ATOM 1452 C C . ASN A 1 175 ? 18.359 15.828 9.539 1 97.31 175 ASN A C 1
ATOM 1454 O O . ASN A 1 175 ? 19 15.188 10.383 1 97.31 175 ASN A O 1
ATOM 1458 N N . LYS A 1 176 ? 18.922 16.719 8.742 1 97.75 176 LYS A N 1
ATOM 1459 C CA . LYS A 1 176 ? 20.312 17.109 8.922 1 97.75 176 LYS A CA 1
ATOM 1460 C C . LYS A 1 176 ? 20.484 17.984 10.164 1 97.75 176 LYS A C 1
ATOM 1462 O O . LYS A 1 176 ? 21.5 17.891 10.852 1 97.75 176 LYS A O 1
ATOM 1467 N N . LEU A 1 177 ? 19.516 18.766 10.43 1 98.62 177 LEU A N 1
ATOM 1468 C CA . LEU A 1 177 ? 19.578 19.75 11.5 1 98.62 177 LEU A CA 1
ATOM 1469 C C . LEU A 1 177 ? 19.312 19.109 12.852 1 98.62 177 LEU A C 1
ATOM 1471 O O . LEU A 1 177 ? 20 19.422 13.836 1 98.62 177 LEU A O 1
ATOM 1475 N N . HIS A 1 178 ? 18.297 18.234 12.938 1 98.75 178 HIS A N 1
ATOM 1476 C CA . HIS A 1 178 ? 17.844 17.625 14.18 1 98.75 178 HIS A CA 1
ATOM 1477 C C . HIS A 1 178 ? 18 16.109 14.141 1 98.75 178 HIS A C 1
ATOM 1479 O O . HIS A 1 178 ? 18.172 15.523 13.062 1 98.75 178 HIS A O 1
ATOM 1485 N N . LYS A 1 179 ? 18.047 15.445 15.32 1 98.44 179 LYS A N 1
ATOM 1486 C CA . LYS A 1 179 ? 17.766 14.023 15.43 1 98.44 179 LYS A CA 1
ATOM 1487 C C . LYS A 1 179 ? 16.266 13.773 15.617 1 98.44 179 LYS A C 1
ATOM 1489 O O . LYS A 1 179 ? 15.703 14.117 16.656 1 98.44 179 LYS A O 1
ATOM 1494 N N . ILE A 1 180 ? 15.656 13.156 14.609 1 98.44 180 ILE A N 1
ATOM 1495 C CA . ILE A 1 180 ? 14.203 13.016 14.609 1 98.44 180 ILE A CA 1
ATOM 1496 C C . ILE A 1 180 ? 13.828 11.539 14.523 1 98.44 180 ILE A C 1
ATOM 1498 O O . ILE A 1 180 ? 14.258 10.836 13.602 1 98.44 180 ILE A O 1
ATOM 1502 N N . LYS A 1 181 ? 13.016 11.07 15.477 1 98 181 LYS A N 1
ATOM 1503 C CA . LYS A 1 181 ? 12.562 9.68 15.438 1 98 181 LYS A CA 1
ATOM 1504 C C . LYS A 1 181 ? 11.398 9.508 14.469 1 98 181 LYS A C 1
ATOM 1506 O O . LYS A 1 181 ? 11.469 8.688 13.547 1 98 181 LYS A O 1
ATOM 1511 N N . ASP A 1 182 ? 10.328 10.234 14.617 1 98.31 182 ASP A N 1
ATOM 1512 C CA . ASP A 1 182 ? 9.164 10.211 13.734 1 98.31 182 ASP A CA 1
ATOM 1513 C C . ASP A 1 182 ? 8.938 11.578 13.094 1 98.31 182 ASP A C 1
ATOM 1515 O O . ASP A 1 182 ? 8.602 12.547 13.781 1 98.31 182 ASP A O 1
ATOM 1519 N N . TYR A 1 183 ? 9.109 11.664 11.812 1 98.5 183 TYR A N 1
ATOM 1520 C CA . TYR A 1 183 ? 8.852 12.875 11.047 1 98.5 183 TYR A CA 1
ATOM 1521 C C . TYR A 1 183 ? 7.527 12.781 10.297 1 98.5 183 TYR A C 1
ATOM 1523 O O . TYR A 1 183 ? 7.258 11.789 9.625 1 98.5 183 TYR A O 1
ATOM 1531 N N . VAL A 1 184 ? 6.676 13.812 10.422 1 98.5 184 VAL A N 1
ATOM 1532 C CA . VAL A 1 184 ? 5.406 13.859 9.703 1 98.5 184 VAL A CA 1
ATOM 1533 C C . VAL A 1 184 ? 5.188 15.258 9.133 1 98.5 184 VAL A C 1
ATOM 1535 O O . VAL A 1 184 ? 5.867 16.203 9.523 1 98.5 184 VAL A O 1
ATOM 1538 N N . PHE A 1 185 ? 4.289 15.391 8.148 1 98.38 185 PHE A N 1
ATOM 1539 C CA . PHE A 1 185 ? 3.963 16.672 7.543 1 98.38 185 PHE A CA 1
ATOM 1540 C C . PHE A 1 185 ? 2.48 16.75 7.195 1 98.38 185 PHE A C 1
ATOM 1542 O O . PHE A 1 185 ? 1.821 15.727 7.043 1 98.38 185 PHE A O 1
ATOM 1549 N N . PHE A 1 186 ? 1.983 17.953 7.188 1 97.62 186 PHE A N 1
ATOM 1550 C CA . PHE A 1 186 ? 0.585 18.141 6.812 1 97.62 186 PHE A CA 1
ATOM 1551 C C . PHE A 1 186 ? 0.329 17.625 5.406 1 97.62 186 PHE A C 1
ATOM 1553 O O . PHE A 1 186 ? 1.04 17.984 4.465 1 97.62 186 PHE A O 1
ATOM 1560 N N . GLY A 1 187 ? -0.684 16.797 5.258 1 97.38 187 GLY A N 1
ATOM 1561 C CA . GLY A 1 187 ? -1.026 16.219 3.965 1 97.38 187 GLY A CA 1
ATOM 1562 C C . GLY A 1 187 ? -0.482 14.82 3.771 1 97.38 187 GLY A C 1
ATOM 1563 O O . GLY A 1 187 ? -0.744 14.188 2.75 1 97.38 187 GLY A O 1
ATOM 1564 N N . LEU A 1 188 ? 0.204 14.352 4.754 1 97.75 188 LEU A N 1
ATOM 1565 C CA . LEU A 1 188 ? 0.947 13.094 4.672 1 97.75 188 LEU A CA 1
ATOM 1566 C C . LEU A 1 188 ? 0.021 11.938 4.316 1 97.75 188 LEU A C 1
ATOM 1568 O O . LEU A 1 188 ? 0.3 11.18 3.385 1 97.75 188 LEU A O 1
ATOM 1572 N N . GLU A 1 189 ? -1.076 11.812 5.07 1 97.12 189 GLU A N 1
ATOM 1573 C CA . GLU A 1 189 ? -1.99 10.695 4.848 1 97.12 189 GLU A CA 1
ATOM 1574 C C . GLU A 1 189 ? -2.609 10.758 3.455 1 97.12 189 GLU A C 1
ATOM 1576 O O . GLU A 1 189 ? -2.691 9.742 2.758 1 97.12 189 GLU A O 1
ATOM 1581 N N . TYR A 1 190 ? -3.039 11.977 3.154 1 96.56 190 TYR A N 1
ATOM 1582 C CA . TYR A 1 190 ? -3.662 12.203 1.856 1 96.56 190 TYR A CA 1
ATOM 1583 C C . TYR A 1 190 ? -2.693 11.898 0.721 1 96.56 190 TYR A C 1
ATOM 1585 O O . TYR A 1 190 ? -3.061 11.25 -0.259 1 96.56 190 TYR A O 1
ATOM 1593 N N . PHE A 1 191 ? -1.495 12.336 0.89 1 97.38 191 PHE A N 1
ATOM 1594 C CA . PHE A 1 191 ? -0.405 12.07 -0.042 1 97.38 191 PHE A CA 1
ATOM 1595 C C . PHE A 1 191 ? -0.211 10.57 -0.236 1 97.38 191 PHE A C 1
ATOM 1597 O O . PHE A 1 191 ? -0.241 1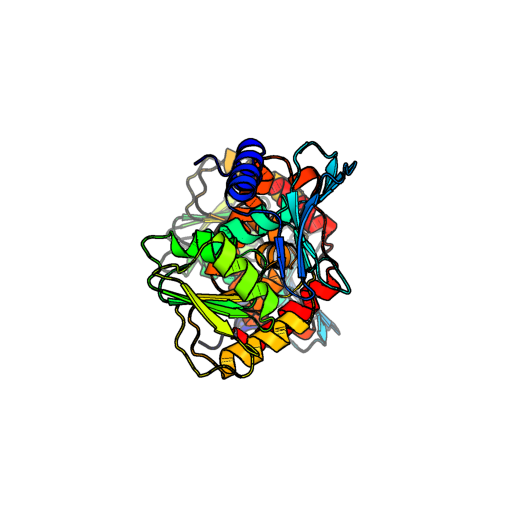0.078 -1.365 1 97.38 191 PHE A O 1
ATOM 1604 N N . LEU A 1 192 ? -0.089 9.797 0.842 1 96.94 192 LEU A N 1
ATOM 1605 C CA . LEU A 1 192 ? 0.211 8.375 0.794 1 96.94 192 LEU A CA 1
ATOM 1606 C C . LEU A 1 192 ? -0.943 7.594 0.172 1 96.94 192 LEU A C 1
ATOM 1608 O O . LEU A 1 192 ? -0.723 6.652 -0.591 1 96.94 192 LEU A O 1
ATOM 1612 N N . LEU A 1 193 ? -2.18 8 0.466 1 96.12 193 LEU A N 1
ATOM 1613 C CA . LEU A 1 193 ? -3.357 7.309 -0.042 1 96.12 193 LEU A CA 1
ATOM 1614 C C . LEU A 1 193 ? -3.459 7.445 -1.558 1 96.12 193 LEU A C 1
ATOM 1616 O O . LEU A 1 193 ? -4.234 6.734 -2.199 1 96.12 193 LEU A O 1
ATOM 1620 N N . ASN A 1 194 ? -2.713 8.375 -2.143 1 96.31 194 ASN A N 1
ATOM 1621 C CA . ASN A 1 194 ? -2.738 8.562 -3.59 1 96.31 194 ASN A CA 1
ATOM 1622 C C . ASN A 1 194 ? -1.528 7.922 -4.262 1 96.31 194 ASN A C 1
ATOM 1624 O O . ASN A 1 194 ? -1.342 8.055 -5.473 1 96.31 194 ASN A O 1
ATOM 1628 N N . ALA A 1 195 ? -0.702 7.176 -3.525 1 96.31 195 ALA A N 1
ATOM 1629 C CA . ALA A 1 195 ? 0.474 6.496 -4.062 1 96.31 195 ALA A CA 1
ATOM 1630 C C . ALA A 1 195 ? 0.107 5.125 -4.625 1 96.31 195 ALA A C 1
ATOM 1632 O O . ALA A 1 195 ? -0.966 4.594 -4.332 1 96.31 195 ALA A O 1
ATOM 1633 N N . ARG A 1 196 ? 0.999 4.648 -5.461 1 94.25 196 ARG A N 1
ATOM 1634 C CA . ARG A 1 196 ? 0.903 3.256 -5.887 1 94.25 196 ARG A CA 1
ATOM 1635 C C . ARG A 1 196 ? 1.463 2.318 -4.82 1 94.25 196 ARG A C 1
ATOM 1637 O O . ARG A 1 196 ? 2.412 2.668 -4.113 1 94.25 196 ARG A O 1
ATOM 1644 N N . TYR A 1 197 ? 0.96 1.179 -4.77 1 94.81 197 TYR A N 1
ATOM 1645 C CA . TYR A 1 197 ? 1.367 0.232 -3.738 1 94.81 197 TYR A CA 1
ATOM 1646 C C . TYR A 1 197 ? 2.848 -0.107 -3.861 1 94.81 197 TYR A C 1
ATOM 1648 O O . TYR A 1 197 ? 3.574 -0.114 -2.867 1 94.81 197 TYR A O 1
ATOM 1656 N N . GLU A 1 198 ? 3.318 -0.38 -5.07 1 92.12 198 GLU A N 1
ATOM 1657 C CA . GLU A 1 198 ? 4.715 -0.76 -5.25 1 92.12 198 GLU A CA 1
ATOM 1658 C C . GLU A 1 198 ? 5.652 0.361 -4.809 1 92.12 198 GLU A C 1
ATOM 1660 O O . GLU A 1 198 ? 6.758 0.101 -4.332 1 92.12 198 GLU A O 1
ATOM 1665 N N . GLU A 1 199 ? 5.16 1.595 -4.977 1 92.56 199 GLU A N 1
ATOM 1666 C CA . GLU A 1 199 ? 5.984 2.734 -4.582 1 92.56 199 GLU A CA 1
ATOM 1667 C C . GLU A 1 199 ? 6.102 2.832 -3.066 1 92.56 199 GLU A C 1
ATOM 1669 O O . GLU A 1 199 ? 7.156 3.193 -2.543 1 92.56 199 GLU A O 1
ATOM 1674 N N . VAL A 1 200 ? 5 2.557 -2.414 1 92.94 200 VAL A N 1
ATOM 1675 C CA . VAL A 1 200 ? 4.988 2.578 -0.954 1 92.94 200 VAL A CA 1
ATOM 1676 C C . VAL A 1 200 ? 5.961 1.534 -0.414 1 92.94 200 VAL A C 1
ATOM 1678 O O . VAL A 1 200 ? 6.695 1.797 0.543 1 92.94 200 VAL A O 1
ATOM 1681 N N . ILE A 1 201 ? 5.984 0.394 -1.047 1 89.38 201 ILE A N 1
ATOM 1682 C CA . ILE A 1 201 ? 6.906 -0.67 -0.663 1 89.38 201 ILE A CA 1
ATOM 1683 C C . ILE A 1 201 ? 8.344 -0.253 -0.98 1 89.38 201 ILE A C 1
ATOM 1685 O O . ILE A 1 201 ? 9.242 -0.444 -0.164 1 89.38 201 ILE A O 1
ATOM 1689 N N . TRP A 1 202 ? 8.539 0.312 -2.096 1 87.5 202 TRP A N 1
ATOM 1690 C CA . TRP A 1 202 ? 9.852 0.686 -2.625 1 87.5 202 TRP A CA 1
ATOM 1691 C C . TRP A 1 202 ? 10.539 1.701 -1.718 1 87.5 202 TRP A C 1
ATOM 1693 O O . TRP A 1 202 ? 11.75 1.629 -1.501 1 87.5 202 TRP A O 1
ATOM 1703 N N . VAL A 1 203 ? 9.734 2.564 -1.125 1 89.44 203 VAL A N 1
ATOM 1704 C CA . VAL A 1 203 ? 10.297 3.695 -0.398 1 89.44 203 VAL A CA 1
ATOM 1705 C C . VAL A 1 203 ? 10.406 3.354 1.087 1 89.44 203 VAL A C 1
ATOM 1707 O O . VAL A 1 203 ? 10.922 4.148 1.877 1 89.44 203 VAL A O 1
ATOM 1710 N N . PHE A 1 204 ? 10.016 2.146 1.462 1 88.38 204 PHE A N 1
ATOM 1711 C CA . PHE A 1 204 ? 10.031 1.733 2.859 1 88.38 204 PHE A CA 1
ATOM 1712 C C . PHE A 1 204 ? 9.375 2.785 3.744 1 88.38 204 PHE A C 1
ATOM 1714 O O . PHE A 1 204 ? 9.977 3.262 4.707 1 88.38 204 PHE A O 1
ATOM 1721 N N . VAL A 1 205 ? 8.195 3.119 3.447 1 93.44 205 VAL A N 1
ATOM 1722 C CA . VAL A 1 205 ? 7.418 4.125 4.164 1 93.44 205 VAL A CA 1
ATOM 1723 C C . VAL A 1 205 ? 7.293 3.729 5.637 1 93.44 205 VAL A C 1
ATOM 1725 O O . VAL A 1 205 ? 7.004 2.572 5.953 1 93.44 205 VAL A O 1
ATOM 1728 N N . PRO A 1 206 ? 7.52 4.691 6.547 1 94.75 206 PRO A N 1
ATOM 1729 C CA . PRO A 1 206 ? 7.449 4.391 7.98 1 94.75 206 PRO A CA 1
ATOM 1730 C C . PRO A 1 206 ? 6.078 3.875 8.406 1 94.75 206 PRO A C 1
ATOM 1732 O O . PRO A 1 206 ? 5.055 4.324 7.887 1 94.75 206 PRO A O 1
ATOM 1735 N N . GLU A 1 207 ? 6.094 3.043 9.406 1 93 207 GLU A N 1
ATOM 1736 C CA . GLU A 1 207 ? 4.871 2.43 9.914 1 93 207 GLU A CA 1
ATOM 1737 C C . GLU A 1 207 ? 3.879 3.488 10.391 1 93 207 GLU A C 1
ATOM 1739 O O . GLU A 1 207 ? 2.674 3.363 10.164 1 93 207 GLU A O 1
ATOM 1744 N N . ILE A 1 208 ? 4.352 4.523 11 1 96.5 208 ILE A N 1
ATOM 1745 C CA . ILE A 1 208 ? 3.473 5.555 11.547 1 96.5 208 ILE A CA 1
ATOM 1746 C C . ILE A 1 208 ? 2.725 6.246 10.406 1 96.5 208 ILE A C 1
ATOM 1748 O O . ILE A 1 208 ? 1.557 6.609 10.555 1 96.5 208 ILE A O 1
ATOM 1752 N N . TRP A 1 209 ? 3.408 6.434 9.203 1 97.38 209 TRP A N 1
ATOM 1753 C CA . TRP A 1 209 ? 2.74 7.008 8.039 1 97.38 209 TRP A CA 1
ATOM 1754 C C . TRP A 1 209 ? 1.625 6.094 7.543 1 97.38 209 TRP A C 1
ATOM 1756 O O . TRP A 1 209 ? 0.52 6.555 7.25 1 97.38 209 TRP A O 1
ATOM 1766 N N . MET A 1 210 ? 1.952 4.812 7.547 1 94.06 210 MET A N 1
ATOM 1767 C CA . MET A 1 210 ? 0.988 3.82 7.082 1 94.06 210 MET A CA 1
ATOM 1768 C C . MET A 1 210 ? -0.22 3.758 8.016 1 94.06 210 MET A C 1
ATOM 1770 O O . MET A 1 210 ? -1.361 3.709 7.551 1 94.06 210 MET A O 1
ATOM 1774 N N . GLU A 1 211 ? -0.005 3.791 9.266 1 94.31 211 GLU A N 1
ATOM 1775 C CA . GLU A 1 211 ? -1.081 3.736 10.25 1 94.31 211 GLU A CA 1
ATOM 1776 C C . GLU A 1 211 ? -2.01 4.938 10.117 1 94.31 211 GLU A C 1
ATOM 1778 O O . GLU A 1 211 ? -3.234 4.793 10.148 1 94.31 211 GLU A O 1
ATOM 1783 N N . MET A 1 212 ? -1.414 6.055 9.969 1 97 212 MET A N 1
ATOM 1784 C CA . MET A 1 212 ? -2.213 7.273 9.852 1 97 212 MET A CA 1
ATOM 1785 C C . MET A 1 212 ? -3.043 7.254 8.57 1 97 212 MET A C 1
ATOM 1787 O O . MET A 1 212 ? -4.207 7.66 8.578 1 97 212 MET A O 1
ATOM 1791 N N . SER A 1 213 ? -2.461 6.785 7.48 1 96.06 213 SER A N 1
ATOM 1792 C CA . SER A 1 213 ? -3.18 6.73 6.211 1 96.06 213 SER A CA 1
ATOM 1793 C C . SER A 1 213 ? -4.312 5.711 6.262 1 96.06 213 SER A C 1
ATOM 1795 O O . SER A 1 213 ? -5.391 5.945 5.715 1 96.06 213 SER A O 1
ATOM 1797 N N . LYS A 1 214 ? -4.047 4.609 6.949 1 93.25 214 LYS A N 1
ATOM 1798 C CA . LYS A 1 214 ? -5.086 3.6 7.121 1 93.25 214 LYS A CA 1
ATOM 1799 C C . LYS A 1 214 ? -6.262 4.156 7.918 1 93.25 214 LYS A C 1
ATOM 1801 O O . LYS A 1 214 ? -7.422 3.906 7.582 1 93.25 214 LYS A O 1
ATOM 1806 N N . ARG A 1 215 ? -5.961 4.859 8.922 1 94.56 215 ARG A N 1
ATOM 1807 C CA . ARG A 1 215 ? -7.012 5.453 9.742 1 94.56 215 ARG A CA 1
ATOM 1808 C C . ARG A 1 215 ? -7.82 6.469 8.945 1 94.56 215 ARG A C 1
ATOM 1810 O O . ARG A 1 215 ? -9.047 6.52 9.055 1 94.56 215 ARG A O 1
ATOM 1817 N N . MET A 1 216 ? -7.094 7.289 8.211 1 95.88 216 MET A N 1
ATOM 1818 C CA . MET A 1 216 ? -7.805 8.25 7.375 1 95.88 216 MET A CA 1
ATOM 1819 C C . MET A 1 216 ? -8.766 7.543 6.426 1 95.88 216 MET A C 1
ATOM 1821 O O . MET A 1 216 ? -9.93 7.926 6.316 1 95.88 216 MET A O 1
ATOM 1825 N N . PHE A 1 217 ? -8.305 6.543 5.793 1 93.94 217 PHE A N 1
ATOM 1826 C CA . PHE A 1 217 ? -9.117 5.809 4.836 1 93.94 217 PHE A CA 1
ATOM 1827 C C . PHE A 1 217 ? -10.352 5.215 5.516 1 93.94 217 PHE A C 1
ATOM 1829 O O . PHE A 1 217 ? -11.461 5.344 5.012 1 93.94 217 PHE A O 1
ATOM 1836 N N . ALA A 1 218 ? -10.086 4.594 6.625 1 92.06 218 ALA A N 1
ATOM 1837 C CA . ALA A 1 218 ? -11.172 3.967 7.371 1 92.06 218 ALA A CA 1
ATOM 1838 C C . ALA A 1 218 ? -12.234 4.992 7.762 1 92.06 218 ALA A C 1
ATOM 1840 O O . ALA A 1 218 ? -13.438 4.715 7.668 1 92.06 218 ALA A O 1
ATOM 1841 N N . SER A 1 219 ? -11.797 6.098 8.18 1 93.88 219 SER A N 1
ATOM 1842 C CA . SER A 1 219 ? -12.727 7.148 8.594 1 93.88 219 SER A CA 1
ATOM 1843 C C . SER A 1 219 ? -13.516 7.684 7.406 1 93.88 219 SER A C 1
ATOM 1845 O O . SER A 1 219 ? -14.719 7.926 7.516 1 93.88 219 SER A O 1
ATOM 1847 N N . LEU A 1 220 ? -12.844 7.91 6.293 1 93.38 220 LEU A N 1
ATOM 1848 C CA . LEU A 1 220 ? -13.523 8.336 5.074 1 93.38 220 LEU A CA 1
ATOM 1849 C C . LEU A 1 220 ? -14.586 7.328 4.664 1 93.38 220 LEU A C 1
ATOM 1851 O O . LEU A 1 220 ? -15.688 7.711 4.27 1 93.38 220 LEU A O 1
ATOM 1855 N N . GLN A 1 221 ? -14.219 6.078 4.738 1 89.31 221 GLN A N 1
ATOM 1856 C CA . GLN A 1 221 ? -15.125 5.008 4.344 1 89.31 221 GLN A CA 1
ATOM 1857 C C . GLN A 1 221 ? -16.344 4.957 5.254 1 89.31 221 GLN A C 1
ATOM 1859 O O . GLN A 1 221 ? -17.484 4.859 4.777 1 89.31 221 GLN A O 1
ATOM 1864 N N . GLU A 1 222 ? -16.109 5.043 6.5 1 91.06 222 GLU A N 1
ATOM 1865 C CA . GLU A 1 222 ? -17.188 4.926 7.488 1 91.06 222 GLU A CA 1
ATOM 1866 C C . GLU A 1 222 ? -18.172 6.082 7.367 1 91.06 222 GLU A C 1
ATOM 1868 O O . GLU A 1 222 ? -19.359 5.918 7.645 1 91.06 222 GLU A O 1
ATOM 1873 N N . THR A 1 223 ? -17.719 7.238 6.918 1 91.81 223 THR A N 1
ATOM 1874 C CA . THR A 1 223 ? -18.562 8.414 6.832 1 91.81 223 THR A CA 1
ATOM 1875 C C . THR A 1 223 ? -19.109 8.586 5.418 1 91.81 223 THR A C 1
ATOM 1877 O O . THR A 1 223 ? -19.797 9.562 5.125 1 91.81 223 THR A O 1
ATOM 1880 N N . ASN A 1 224 ? -18.75 7.715 4.465 1 88.19 224 ASN A N 1
ATOM 1881 C CA . ASN A 1 224 ? -19.172 7.707 3.064 1 88.19 224 ASN A CA 1
ATOM 1882 C C . ASN A 1 224 ? -18.594 8.906 2.307 1 88.19 224 ASN A C 1
ATOM 1884 O O . ASN A 1 224 ? -19.172 9.344 1.306 1 88.19 224 ASN A O 1
ATOM 1888 N N . TYR A 1 225 ? -17.578 9.461 2.871 1 90.19 225 TYR A N 1
ATOM 1889 C CA . TYR A 1 225 ? -16.922 10.578 2.197 1 90.19 225 TYR A CA 1
ATOM 1890 C C . TYR A 1 225 ? -16.016 10.086 1.07 1 90.19 225 TYR A C 1
ATOM 1892 O O . TYR A 1 225 ? -15.578 10.867 0.23 1 90.19 225 TYR A O 1
ATOM 1900 N N . LEU A 1 226 ? -15.805 8.828 1.072 1 87.88 226 LEU A N 1
ATOM 1901 C CA . LEU A 1 226 ? -14.992 8.25 0.005 1 87.88 226 LEU A CA 1
ATOM 1902 C C . LEU A 1 226 ? -15.641 8.484 -1.355 1 87.88 226 LEU A C 1
ATOM 1904 O O . LEU A 1 226 ? -14.953 8.617 -2.365 1 87.88 226 LEU A O 1
ATOM 1908 N N . ASP A 1 227 ? -16.938 8.594 -1.393 1 88.88 227 ASP A N 1
ATOM 1909 C CA . ASP A 1 227 ? -17.672 8.836 -2.627 1 88.88 227 ASP A CA 1
ATOM 1910 C C . ASP A 1 227 ? -17.328 10.203 -3.215 1 88.88 227 ASP A C 1
ATOM 1912 O O . ASP A 1 227 ? -17.531 10.438 -4.41 1 88.88 227 ASP A O 1
ATOM 1916 N N . ASN A 1 228 ? -16.781 11.086 -2.367 1 92.12 228 ASN A N 1
ATOM 1917 C CA . ASN A 1 228 ? -16.438 12.445 -2.762 1 92.12 228 ASN A CA 1
ATOM 1918 C C . ASN A 1 228 ? -14.938 12.672 -2.742 1 92.12 228 ASN A C 1
ATOM 1920 O O . ASN A 1 228 ? -14.477 13.82 -2.729 1 92.12 228 ASN A O 1
ATOM 1924 N N . TYR A 1 229 ? -14.211 11.555 -2.746 1 93 229 TYR A N 1
ATOM 1925 C CA . TYR A 1 229 ? -12.766 11.625 -2.631 1 93 229 TYR A CA 1
ATOM 1926 C C . TYR A 1 229 ? -12.148 12.312 -3.846 1 93 229 TYR A C 1
ATOM 1928 O O . TYR A 1 229 ? -12.562 12.062 -4.98 1 93 229 TYR A O 1
ATOM 1936 N N . LYS A 1 230 ? -11.258 13.25 -3.602 1 93.62 230 LYS A N 1
ATOM 1937 C CA . LYS A 1 230 ? -10.531 13.945 -4.656 1 93.62 230 LYS A CA 1
ATOM 1938 C C . LYS A 1 230 ? -9.109 13.414 -4.793 1 93.62 230 LYS A C 1
ATOM 1940 O O . LYS A 1 230 ? -8.305 13.531 -3.865 1 93.62 230 LYS A O 1
ATOM 1945 N N . LYS A 1 231 ? -8.734 12.906 -5.984 1 92.81 231 LYS A N 1
ATOM 1946 C CA . LYS A 1 231 ? -7.418 12.32 -6.199 1 92.81 231 LYS A CA 1
ATOM 1947 C C . LYS A 1 231 ? -6.363 13.398 -6.43 1 92.81 231 LYS A C 1
ATOM 1949 O O . LYS A 1 231 ? -6.668 14.469 -6.965 1 92.81 231 LYS A O 1
ATOM 1954 N N . LEU A 1 232 ? -5.176 13.125 -6.039 1 95.69 232 LEU A N 1
ATOM 1955 C CA . LEU A 1 232 ? -4.027 13.961 -6.367 1 95.69 232 LEU A CA 1
ATOM 1956 C C . LEU A 1 232 ? -3.434 13.562 -7.715 1 95.69 232 LEU A C 1
ATOM 1958 O O . LEU A 1 232 ? -3.703 12.477 -8.219 1 95.69 232 LEU A O 1
ATOM 1962 N N . ASN A 1 233 ? -2.697 14.516 -8.297 1 94.25 233 ASN A N 1
ATOM 1963 C CA . ASN A 1 233 ? -1.949 14.188 -9.508 1 94.25 233 ASN A CA 1
ATOM 1964 C C . ASN A 1 233 ? -0.958 13.055 -9.266 1 94.25 233 ASN A C 1
ATOM 1966 O O . ASN A 1 233 ? -0.003 13.211 -8.5 1 94.25 233 ASN A O 1
ATOM 1970 N N . PRO A 1 234 ? -1.143 11.961 -9.977 1 91.44 234 PRO A N 1
ATOM 1971 C CA . PRO A 1 234 ? -0.304 10.797 -9.688 1 91.44 234 PRO A CA 1
ATOM 1972 C C . PRO A 1 234 ? 1.171 11.039 -10.008 1 91.44 234 PRO A C 1
ATOM 1974 O O . PRO A 1 234 ? 2.047 10.492 -9.328 1 91.44 234 PRO A O 1
ATOM 1977 N N . GLU A 1 235 ? 1.447 11.836 -10.977 1 94.5 235 GLU A N 1
ATOM 1978 C CA . GLU A 1 235 ? 2.836 12.109 -11.328 1 94.5 235 GLU A CA 1
ATOM 1979 C C . GLU A 1 235 ? 3.555 12.859 -10.211 1 94.5 235 GLU A C 1
ATOM 1981 O O . GLU A 1 235 ? 4.715 12.57 -9.906 1 94.5 235 GLU A O 1
ATOM 1986 N N . VAL A 1 236 ? 2.814 13.805 -9.617 1 96.56 236 VAL A N 1
ATOM 1987 C CA . VAL A 1 236 ? 3.385 14.578 -8.516 1 96.56 236 VAL A CA 1
ATOM 1988 C C . VAL A 1 236 ? 3.625 13.68 -7.312 1 96.56 236 VAL A C 1
ATOM 1990 O O . VAL A 1 236 ? 4.684 13.734 -6.684 1 96.56 236 VAL A O 1
ATOM 1993 N N . VAL A 1 237 ? 2.67 12.82 -7.004 1 97.06 237 VAL A N 1
ATOM 1994 C CA . VAL A 1 237 ? 2.779 11.898 -5.879 1 97.06 237 VAL A CA 1
ATOM 1995 C C . VAL A 1 237 ? 3.988 10.992 -6.07 1 97.06 237 VAL A C 1
ATOM 1997 O O . VAL A 1 237 ? 4.809 10.836 -5.16 1 97.06 237 VAL A O 1
ATOM 2000 N N . SER A 1 238 ? 4.152 10.445 -7.277 1 95.62 238 SER A N 1
ATOM 2001 C CA . SER A 1 238 ? 5.258 9.539 -7.578 1 95.62 238 SER A CA 1
ATOM 2002 C C . SER A 1 238 ? 6.602 10.258 -7.457 1 95.62 238 SER A C 1
ATOM 2004 O O . SER A 1 238 ? 7.566 9.688 -6.938 1 95.62 238 SER A O 1
ATOM 2006 N N . GLU A 1 239 ? 6.605 11.453 -7.961 1 97.31 239 GLU A N 1
ATOM 2007 C CA . GLU A 1 239 ? 7.832 12.242 -7.906 1 97.31 239 GLU A CA 1
ATOM 2008 C C . GLU A 1 239 ? 8.25 12.516 -6.465 1 97.31 239 GLU A C 1
ATOM 2010 O O . GLU A 1 239 ? 9.422 12.359 -6.109 1 97.31 239 GLU A O 1
ATOM 2015 N N . VAL A 1 240 ? 7.355 12.953 -5.633 1 97.88 240 VAL A N 1
ATOM 2016 C CA . VAL A 1 240 ? 7.645 13.266 -4.238 1 97.88 240 VAL A CA 1
ATOM 2017 C C . VAL A 1 240 ? 8.07 12 -3.498 1 97.88 240 VAL A C 1
ATOM 2019 O O . VAL A 1 240 ? 9.039 12.008 -2.74 1 97.88 240 VAL A O 1
ATOM 2022 N N . LEU A 1 241 ? 7.348 10.922 -3.701 1 96.44 241 LEU A N 1
ATOM 2023 C CA . LEU A 1 241 ? 7.684 9.664 -3.047 1 96.44 241 LEU A CA 1
ATOM 2024 C C . LEU A 1 241 ? 9.086 9.203 -3.439 1 96.44 241 LEU A C 1
ATOM 2026 O O . LEU A 1 241 ? 9.852 8.734 -2.592 1 96.44 241 LEU A O 1
ATOM 2030 N N . ALA A 1 242 ? 9.414 9.305 -4.695 1 95.25 242 ALA A N 1
ATOM 2031 C CA . ALA A 1 242 ? 10.75 8.953 -5.168 1 95.25 242 ALA A CA 1
ATOM 2032 C C . ALA A 1 242 ? 11.812 9.805 -4.48 1 95.25 242 ALA A C 1
ATOM 2034 O O . ALA A 1 242 ? 12.891 9.305 -4.137 1 95.25 242 ALA A O 1
ATOM 2035 N N . GLY A 1 243 ? 11.484 11.078 -4.305 1 97.06 243 GLY A N 1
ATOM 2036 C CA . GLY A 1 243 ? 12.398 11.969 -3.615 1 97.06 243 GLY A CA 1
ATOM 2037 C C . GLY A 1 243 ? 12.617 11.594 -2.16 1 97.06 243 GLY A C 1
ATOM 2038 O O . GLY A 1 243 ? 13.688 11.836 -1.604 1 97.06 243 GLY A O 1
ATOM 2039 N N . LEU A 1 244 ? 11.641 11.008 -1.563 1 97.06 244 LEU A N 1
ATOM 2040 C CA . LEU A 1 244 ? 11.703 10.648 -0.152 1 97.06 244 LEU A CA 1
ATOM 2041 C C . LEU A 1 244 ? 12.492 9.359 0.045 1 97.06 244 LEU A C 1
ATOM 2043 O O . LEU A 1 244 ? 12.93 9.062 1.156 1 97.06 244 LEU A O 1
ATOM 2047 N N . LYS A 1 245 ? 12.688 8.547 -0.993 1 93.88 245 LYS A N 1
ATOM 2048 C CA . LYS A 1 245 ? 13.289 7.223 -0.913 1 93.88 245 LYS A CA 1
ATOM 2049 C C . LYS A 1 245 ? 14.656 7.281 -0.232 1 93.88 245 LYS A C 1
ATOM 2051 O O . LYS A 1 245 ? 14.898 6.562 0.738 1 93.88 245 LYS A O 1
ATOM 2056 N N . PRO A 1 246 ? 15.547 8.18 -0.631 1 93.81 246 PRO A N 1
ATOM 2057 C CA . PRO A 1 246 ? 16.875 8.195 0.009 1 93.81 246 PRO A CA 1
ATOM 2058 C C . PRO A 1 246 ? 16.812 8.633 1.47 1 93.81 246 PRO A C 1
ATOM 2060 O O . PRO A 1 246 ? 17.719 8.32 2.25 1 93.81 246 PRO A O 1
ATOM 2063 N N . LEU A 1 247 ? 15.758 9.328 1.862 1 94.06 247 LEU A N 1
ATOM 2064 C CA . LEU A 1 247 ? 15.648 9.875 3.213 1 94.06 247 LEU A CA 1
ATOM 2065 C C . LEU A 1 247 ? 15.055 8.836 4.164 1 94.06 247 LEU A C 1
ATOM 2067 O O . LEU A 1 247 ? 15.258 8.922 5.379 1 94.06 247 LEU A O 1
ATOM 2071 N N . LEU A 1 248 ? 14.281 7.941 3.594 1 90.12 248 LEU A N 1
ATOM 2072 C CA . LEU A 1 248 ? 13.586 6.949 4.406 1 90.12 248 LEU A CA 1
ATOM 2073 C C . LEU A 1 248 ? 14.367 5.645 4.453 1 90.12 248 LEU A C 1
ATOM 2075 O O . LEU A 1 248 ? 14.102 4.785 5.301 1 90.12 248 LEU A O 1
ATOM 2079 N N . ASP A 1 249 ? 15.258 5.254 3.465 1 75 249 ASP A N 1
ATOM 2080 C CA . ASP A 1 249 ? 16.062 4.039 3.375 1 75 249 ASP A CA 1
ATOM 2081 C C . ASP A 1 249 ? 17.203 4.051 4.398 1 75 249 ASP A C 1
ATOM 2083 O O . ASP A 1 249 ? 17.828 5.086 4.613 1 75 249 ASP A O 1
ATOM 2087 N N . MET B 1 1 ? 20.75 -10.016 3.572 1 38.94 1 MET B N 1
ATOM 2088 C CA . MET B 1 1 ? 20.172 -11.18 2.904 1 38.94 1 MET B CA 1
ATOM 2089 C C . MET B 1 1 ? 19.969 -10.906 1.417 1 38.94 1 MET B C 1
ATOM 2091 O O . MET B 1 1 ? 19.344 -9.914 1.043 1 38.94 1 MET B O 1
ATOM 2095 N N . VAL B 1 2 ? 20.812 -11.305 0.517 1 53.75 2 VAL B N 1
ATOM 2096 C CA . VAL B 1 2 ? 20.875 -11.047 -0.919 1 53.75 2 VAL B CA 1
ATOM 2097 C C . VAL B 1 2 ? 19.594 -11.562 -1.58 1 53.75 2 VAL B C 1
ATOM 2099 O O . VAL B 1 2 ? 19.312 -12.766 -1.556 1 53.75 2 VAL B O 1
ATOM 2102 N N . TRP B 1 3 ? 18.469 -10.688 -1.771 1 71.62 3 TRP B N 1
ATOM 2103 C CA . TRP B 1 3 ? 17.125 -10.969 -2.279 1 71.62 3 TRP B CA 1
ATOM 2104 C C . TRP B 1 3 ? 17.141 -11.086 -3.801 1 71.62 3 TRP B C 1
ATOM 2106 O O . TRP B 1 3 ? 16.297 -10.484 -4.48 1 71.62 3 TRP B O 1
ATOM 2116 N N . VAL B 1 4 ? 18 -12.023 -4.289 1 85 4 VAL B N 1
ATOM 2117 C CA . VAL B 1 4 ? 18.094 -12.031 -5.746 1 85 4 VAL B CA 1
ATOM 2118 C C . VAL B 1 4 ? 17.141 -13.086 -6.316 1 85 4 VAL B C 1
ATOM 2120 O O . VAL B 1 4 ? 16.672 -12.953 -7.445 1 85 4 VAL B O 1
ATOM 2123 N N . LYS B 1 5 ? 16.922 -14.039 -5.473 1 92.31 5 LYS B N 1
ATOM 2124 C CA . LYS B 1 5 ? 15.953 -15.016 -5.969 1 92.31 5 LYS B CA 1
ATOM 2125 C C . LYS B 1 5 ? 14.531 -14.461 -5.938 1 92.31 5 LYS B C 1
ATOM 2127 O O . LYS B 1 5 ? 14.18 -13.703 -5.027 1 92.31 5 LYS B O 1
ATOM 2132 N N . PRO B 1 6 ? 13.781 -14.805 -6.992 1 94.38 6 PRO B N 1
ATOM 2133 C CA . PRO B 1 6 ? 13.945 -15.852 -8.008 1 94.38 6 PRO B CA 1
ATOM 2134 C C . PRO B 1 6 ? 14.484 -15.312 -9.328 1 94.38 6 PRO B C 1
ATOM 2136 O O . PRO B 1 6 ? 14.586 -16.047 -10.312 1 94.38 6 PRO B O 1
ATOM 2139 N N . TYR B 1 7 ? 14.836 -14.047 -9.344 1 92.94 7 TYR B N 1
ATOM 2140 C CA . TYR B 1 7 ? 15.148 -13.43 -10.625 1 92.94 7 TYR B CA 1
ATOM 2141 C C . TYR B 1 7 ? 16.625 -13.602 -10.977 1 92.94 7 TYR B C 1
ATOM 2143 O O . TYR B 1 7 ? 17.078 -13.125 -12.008 1 92.94 7 TYR B O 1
ATOM 2151 N N . ASN B 1 8 ? 17.297 -14.391 -10.273 1 90.81 8 ASN B N 1
ATOM 2152 C CA . ASN B 1 8 ? 18.703 -14.703 -10.508 1 90.81 8 ASN B CA 1
ATOM 2153 C C . ASN B 1 8 ? 18.875 -15.68 -11.664 1 90.81 8 ASN B C 1
ATOM 2155 O O . ASN B 1 8 ? 18.281 -16.766 -11.656 1 90.81 8 ASN B O 1
ATOM 2159 N N . ARG B 1 9 ? 19.734 -15.305 -12.555 1 89.94 9 ARG B N 1
ATOM 2160 C CA . ARG B 1 9 ? 19.922 -16.109 -13.758 1 89.94 9 ARG B CA 1
ATOM 2161 C C . ARG B 1 9 ? 20.422 -17.516 -13.406 1 89.94 9 ARG B C 1
ATOM 2163 O O . ARG B 1 9 ? 19.922 -18.5 -13.945 1 89.94 9 ARG B O 1
ATOM 2170 N N . LYS B 1 10 ? 21.438 -17.609 -12.594 1 91.88 10 LYS B N 1
ATOM 2171 C CA . LYS B 1 10 ? 22 -18.891 -12.211 1 91.88 10 LYS B CA 1
ATOM 2172 C C . LYS B 1 10 ? 20.922 -19.797 -11.586 1 91.88 10 LYS B C 1
ATOM 2174 O O . LYS B 1 10 ? 20.844 -20.984 -11.906 1 91.88 10 LYS B O 1
ATOM 2179 N N . PHE B 1 11 ? 20.094 -19.25 -10.758 1 94.62 11 PHE B N 1
ATOM 2180 C CA . PHE B 1 11 ? 19.031 -20 -10.109 1 94.62 11 PHE B CA 1
ATOM 2181 C C . PHE B 1 11 ? 18.047 -20.531 -11.141 1 94.62 11 PHE B C 1
ATOM 2183 O O . PHE B 1 11 ? 17.656 -21.703 -11.094 1 94.62 11 PHE B O 1
ATOM 2190 N N . LEU B 1 12 ? 17.672 -19.703 -12.062 1 94.44 12 LEU B N 1
ATOM 2191 C CA . LEU B 1 12 ? 16.703 -20.078 -13.086 1 94.44 12 LEU B CA 1
ATOM 2192 C C . LEU B 1 12 ? 17.234 -21.203 -13.961 1 94.44 12 LEU B C 1
ATOM 2194 O O . LEU B 1 12 ? 16.547 -22.188 -14.211 1 94.44 12 LEU B O 1
ATOM 2198 N N . LEU B 1 13 ? 18.5 -21.031 -14.344 1 93.62 13 LEU B N 1
ATOM 2199 C CA . LEU B 1 13 ? 19.109 -22.031 -15.203 1 93.62 13 LEU B CA 1
ATOM 2200 C C . LEU B 1 13 ? 19.203 -23.375 -14.477 1 93.62 13 LEU B C 1
ATOM 2202 O O . LEU B 1 13 ? 18.906 -24.422 -15.055 1 93.62 13 LEU B O 1
ATOM 2206 N N . GLU B 1 14 ? 19.594 -23.328 -13.273 1 95.56 14 GLU B N 1
ATOM 2207 C CA . GLU B 1 14 ? 19.734 -24.547 -12.492 1 95.56 14 GLU B CA 1
ATOM 2208 C C . GLU B 1 14 ? 18.391 -25.234 -12.281 1 95.56 14 GLU B C 1
ATOM 2210 O O . GLU B 1 14 ? 18.312 -26.469 -12.375 1 95.56 14 GLU B O 1
ATOM 2215 N N . LYS B 1 15 ? 17.391 -24.469 -12.023 1 96.44 15 LYS B N 1
ATOM 2216 C CA . LYS B 1 15 ? 16.078 -25.047 -11.773 1 96.44 15 LYS B CA 1
ATOM 2217 C C . LYS B 1 15 ? 15.477 -25.625 -13.047 1 96.44 15 LYS B C 1
ATOM 2219 O O . LYS B 1 15 ? 14.891 -26.719 -13.023 1 96.44 15 LYS B O 1
ATOM 2224 N N . ILE B 1 16 ? 15.625 -24.906 -14.156 1 95.5 16 ILE B N 1
ATOM 2225 C CA . ILE B 1 16 ? 15.133 -25.406 -15.438 1 95.5 16 ILE B CA 1
ATOM 2226 C C . ILE B 1 16 ? 15.867 -26.703 -15.812 1 95.5 16 ILE B C 1
ATOM 2228 O O . ILE B 1 16 ? 15.25 -27.688 -16.203 1 95.5 16 ILE B O 1
ATOM 2232 N N . LYS B 1 17 ? 17.172 -26.688 -15.609 1 95.56 17 LYS B N 1
ATOM 2233 C CA . LYS B 1 17 ? 17.969 -27.875 -15.906 1 95.56 17 LYS B CA 1
ATOM 2234 C C . LYS B 1 17 ? 17.562 -29.062 -15.031 1 95.56 17 LYS B C 1
ATOM 2236 O O . LYS B 1 17 ? 17.484 -30.188 -15.508 1 95.56 17 LYS B O 1
ATOM 2241 N N . GLU B 1 18 ? 17.359 -28.797 -13.789 1 97.69 18 GLU B N 1
ATOM 2242 C CA . GLU B 1 18 ? 16.953 -29.828 -12.844 1 97.69 18 GLU B CA 1
ATOM 2243 C C . GLU B 1 18 ? 15.688 -30.547 -13.32 1 97.69 18 GLU B C 1
ATOM 2245 O O . GLU B 1 18 ? 15.641 -31.781 -13.336 1 97.69 18 GLU B O 1
ATOM 2250 N N . TYR B 1 19 ? 14.773 -29.859 -13.75 1 97.62 19 TYR B N 1
ATOM 2251 C CA . TYR B 1 19 ? 13.5 -30.469 -14.109 1 97.62 19 TYR B CA 1
ATOM 2252 C C . TYR B 1 19 ? 13.555 -31.047 -15.523 1 97.62 19 TYR B C 1
ATOM 2254 O O . TYR B 1 19 ? 12.867 -32 -15.836 1 97.62 19 TYR B O 1
ATOM 2262 N N . ASN B 1 20 ? 14.391 -30.422 -16.375 1 95.88 20 ASN B N 1
ATOM 2263 C CA . ASN B 1 20 ? 14.633 -31.016 -17.688 1 95.88 20 ASN B CA 1
ATOM 2264 C C . ASN B 1 20 ? 15.211 -32.438 -17.547 1 95.88 20 ASN B C 1
ATOM 2266 O O . ASN B 1 20 ? 14.977 -33.281 -18.406 1 95.88 20 ASN B O 1
ATOM 2270 N N . GLU B 1 21 ? 15.906 -32.625 -16.469 1 96.38 21 GLU B N 1
ATOM 2271 C CA . GLU B 1 21 ? 16.5 -33.938 -16.203 1 96.38 21 GLU B CA 1
ATOM 2272 C C . GLU B 1 21 ? 15.5 -34.875 -15.531 1 96.38 21 GLU B C 1
ATOM 2274 O O . GLU B 1 21 ? 15.531 -36.094 -15.75 1 96.38 21 GLU B O 1
ATOM 2279 N N . MET B 1 22 ? 14.609 -34.344 -14.812 1 96.19 22 MET B N 1
ATOM 2280 C CA . MET B 1 22 ? 13.688 -35.156 -14.008 1 96.19 22 MET B CA 1
ATOM 2281 C C . MET B 1 22 ? 12.492 -35.594 -14.844 1 96.19 22 MET B C 1
ATOM 2283 O O . MET B 1 22 ? 11.914 -36.656 -14.594 1 96.19 22 MET B O 1
ATOM 2287 N N . ILE B 1 23 ? 12.086 -34.719 -15.766 1 97.12 23 ILE B N 1
ATOM 2288 C CA . ILE B 1 23 ? 10.891 -35 -16.562 1 97.12 23 ILE B CA 1
ATOM 2289 C C . ILE B 1 23 ? 11.281 -35.375 -17.984 1 97.12 23 ILE B C 1
ATOM 2291 O O . ILE B 1 23 ? 11.977 -34.625 -18.672 1 97.12 23 ILE B O 1
ATOM 2295 N N . LYS B 1 24 ? 10.797 -36.5 -18.406 1 95.19 24 LYS B N 1
ATOM 2296 C CA . LYS B 1 24 ? 11.102 -36.969 -19.75 1 95.19 24 LYS B CA 1
ATOM 2297 C C . LYS B 1 24 ? 9.992 -36.625 -20.719 1 95.19 24 LYS B C 1
ATOM 2299 O O . LYS B 1 24 ? 8.812 -36.562 -20.344 1 95.19 24 LYS B O 1
ATOM 2304 N N . GLU B 1 25 ? 10.406 -36.344 -21.969 1 94.88 25 GLU B N 1
ATOM 2305 C CA . GLU B 1 25 ? 9.414 -36.156 -23.016 1 94.88 25 GLU B CA 1
ATOM 2306 C C . GLU B 1 25 ? 8.523 -37.375 -23.172 1 94.88 25 GLU B C 1
ATOM 2308 O O . GLU B 1 25 ? 9.016 -38.5 -23.094 1 94.88 25 GLU B O 1
ATOM 2313 N N . ASN B 1 26 ? 7.332 -37.188 -23.188 1 92.88 26 ASN B N 1
ATOM 2314 C CA . ASN B 1 26 ? 6.375 -38.281 -23.312 1 92.88 26 ASN B CA 1
ATOM 2315 C C . ASN B 1 26 ? 5.039 -37.781 -23.875 1 92.88 26 ASN B C 1
ATOM 2317 O O . ASN B 1 26 ? 4.797 -36.594 -23.953 1 92.88 26 ASN B O 1
ATOM 2321 N N . LYS B 1 27 ? 4.297 -38.75 -24.422 1 94.56 27 LYS B N 1
ATOM 2322 C CA . LYS B 1 27 ? 2.951 -38.469 -24.922 1 94.56 27 LYS B CA 1
ATOM 2323 C C . LYS B 1 27 ? 1.933 -39.438 -24.312 1 94.56 27 LYS B C 1
ATOM 2325 O O . LYS B 1 27 ? 2.143 -40.656 -24.312 1 94.56 27 LYS B O 1
ATOM 2330 N N . VAL B 1 28 ? 0.969 -38.906 -23.719 1 95.62 28 VAL B N 1
ATOM 2331 C CA . VAL B 1 28 ? -0.14 -39.656 -23.156 1 95.62 28 VAL B CA 1
ATOM 2332 C C . VAL B 1 28 ? -1.466 -39.094 -23.641 1 95.62 28 VAL B C 1
ATOM 2334 O O . VAL B 1 28 ? -1.804 -37.938 -23.312 1 95.62 28 VAL B O 1
ATOM 2337 N N . GLY B 1 29 ? -2.232 -39.906 -24.406 1 95.5 29 GLY B N 1
ATOM 2338 C CA . GLY B 1 29 ? -3.486 -39.406 -24.953 1 95.5 29 GLY B CA 1
ATOM 2339 C C . GLY B 1 29 ? -3.322 -38.125 -25.766 1 95.5 29 GLY B C 1
ATOM 2340 O O . GLY B 1 29 ? -2.52 -38.062 -26.703 1 95.5 29 GLY B O 1
ATOM 2341 N N . ASN B 1 30 ? -4.055 -37.094 -25.344 1 94.31 30 ASN B N 1
ATOM 2342 C CA . ASN B 1 30 ? -4.082 -35.812 -26.078 1 94.31 30 ASN B CA 1
ATOM 2343 C C . ASN B 1 30 ? -3.062 -34.812 -25.547 1 94.31 30 ASN B C 1
ATOM 2345 O O . ASN B 1 30 ? -3.049 -33.656 -25.938 1 94.31 30 ASN B O 1
ATOM 2349 N N . TYR B 1 31 ? -2.145 -35.281 -24.641 1 96.56 31 TYR B N 1
ATOM 2350 C CA . TYR B 1 31 ? -1.161 -34.406 -24.047 1 96.56 31 TYR B CA 1
ATOM 2351 C C . TYR B 1 31 ? 0.255 -34.906 -24.281 1 96.56 31 TYR B C 1
ATOM 2353 O O . TYR B 1 31 ? 0.477 -36.125 -24.359 1 96.56 31 TYR B O 1
ATOM 2361 N N . GLU B 1 32 ? 1.149 -34.031 -24.453 1 95.81 32 GLU B N 1
ATOM 2362 C CA . GLU B 1 32 ? 2.551 -34.375 -24.641 1 95.81 32 GLU B CA 1
ATOM 2363 C C . GLU B 1 32 ? 3.477 -33.406 -23.906 1 95.81 32 GLU B C 1
ATOM 2365 O O . GLU B 1 32 ? 3.15 -32.25 -23.766 1 95.81 32 GLU B O 1
ATOM 2370 N N . VAL B 1 33 ? 4.543 -33.938 -23.328 1 97.31 33 VAL B N 1
ATOM 2371 C CA . VAL B 1 33 ? 5.633 -33.125 -22.781 1 97.31 33 VAL B CA 1
ATOM 2372 C C . VAL B 1 33 ? 6.766 -33.031 -23.797 1 97.31 33 VAL B C 1
ATOM 2374 O O . VAL B 1 33 ? 7.285 -34.031 -24.266 1 97.31 33 VAL B O 1
ATOM 2377 N N . VAL B 1 34 ? 7.113 -31.797 -24.156 1 95.62 34 VAL B N 1
ATOM 2378 C CA . VAL B 1 34 ? 8.148 -31.594 -25.156 1 95.62 34 VAL B CA 1
ATOM 2379 C C . VAL B 1 34 ? 9.203 -30.625 -24.641 1 95.62 34 VAL B C 1
ATOM 2381 O O . VAL B 1 34 ? 8.883 -29.719 -23.875 1 95.62 34 VAL B O 1
ATOM 2384 N N . LEU B 1 35 ? 10.375 -30.969 -24.953 1 94.12 35 LEU B N 1
ATOM 2385 C CA . LEU B 1 35 ? 11.453 -30.016 -24.734 1 94.12 35 LEU B CA 1
ATOM 2386 C C . LEU B 1 35 ? 11.609 -29.078 -25.922 1 94.12 35 LEU B C 1
ATOM 2388 O O . LEU B 1 35 ? 11.703 -29.531 -27.062 1 94.12 35 LEU B O 1
ATOM 2392 N N . SER B 1 36 ? 11.484 -27.75 -25.688 1 86.75 36 SER B N 1
ATOM 2393 C CA . SER B 1 36 ? 11.484 -26.797 -26.797 1 86.75 36 SER B CA 1
ATOM 2394 C C . SER B 1 36 ? 12.531 -25.703 -26.578 1 86.75 36 SER B C 1
ATOM 2396 O O . SER B 1 36 ? 12.781 -25.297 -25.438 1 86.75 36 SER B O 1
ATOM 2398 N N . ASN B 1 37 ? 13.25 -25.391 -27.688 1 73.81 37 ASN B N 1
ATOM 2399 C CA . ASN B 1 37 ? 14.156 -24.25 -27.672 1 73.81 37 ASN B CA 1
ATOM 2400 C C . ASN B 1 37 ? 13.625 -23.109 -28.531 1 73.81 37 ASN B C 1
ATOM 2402 O O . ASN B 1 37 ? 13.867 -23.062 -29.734 1 73.81 37 ASN B O 1
ATOM 2406 N N . GLU B 1 38 ? 12.602 -22.562 -28.047 1 65.06 38 GLU B N 1
ATOM 2407 C CA . GLU B 1 38 ? 12.164 -21.406 -28.812 1 65.06 38 GLU B CA 1
ATOM 2408 C C . GLU B 1 38 ? 13.078 -20.203 -28.547 1 65.06 38 GLU B C 1
ATOM 2410 O O . GLU B 1 38 ? 13.188 -19.734 -27.422 1 65.06 38 GLU B O 1
ATOM 2415 N N . LYS B 1 39 ? 14.055 -20.016 -29.5 1 65.12 39 LYS B N 1
ATOM 2416 C CA . LYS B 1 39 ? 14.914 -18.844 -29.422 1 65.12 39 LYS B CA 1
ATOM 2417 C C . LYS B 1 39 ? 14.102 -17.547 -29.5 1 65.12 39 LYS B C 1
ATOM 2419 O O . LYS B 1 39 ? 13.555 -17.219 -30.547 1 65.12 39 LYS B O 1
ATOM 2424 N N . ASN B 1 40 ? 13.672 -17.234 -28.375 1 67.06 40 ASN B N 1
ATOM 2425 C CA . ASN B 1 40 ? 12.984 -15.945 -28.375 1 67.06 40 ASN B CA 1
ATOM 2426 C C . ASN B 1 40 ? 13.961 -14.797 -28.141 1 67.06 40 ASN B C 1
ATOM 2428 O O . ASN B 1 40 ? 14.93 -14.938 -27.391 1 67.06 40 ASN B O 1
ATOM 2432 N N . GLU B 1 41 ? 13.805 -13.742 -28.906 1 72.38 41 GLU B N 1
ATOM 2433 C CA . GLU B 1 41 ? 14.617 -12.547 -28.719 1 72.38 41 GLU B CA 1
ATOM 2434 C C . GLU B 1 41 ? 14.352 -11.898 -27.359 1 72.38 41 GLU B C 1
ATOM 2436 O O . GLU B 1 41 ? 15.234 -11.25 -26.797 1 72.38 41 GLU B O 1
ATOM 2441 N N . LYS B 1 42 ? 13.156 -12.227 -26.828 1 83.06 42 LYS B N 1
ATOM 2442 C CA . LYS B 1 42 ? 12.805 -11.594 -25.562 1 83.06 42 LYS B CA 1
ATOM 2443 C C . LYS B 1 42 ? 12.5 -12.625 -24.484 1 83.06 42 LYS B C 1
ATOM 2445 O O . LYS B 1 42 ? 11.875 -13.656 -24.781 1 83.06 42 LYS B O 1
ATOM 2450 N N . LEU B 1 43 ? 13.039 -12.352 -23.375 1 83.38 43 LEU B N 1
ATOM 2451 C CA . LEU B 1 43 ? 12.688 -13.109 -22.188 1 83.38 43 LEU B CA 1
ATOM 2452 C C . LEU B 1 43 ? 11.5 -12.477 -21.469 1 83.38 43 LEU B C 1
ATOM 2454 O O . LEU B 1 43 ? 11.578 -11.328 -21.031 1 83.38 43 LEU B O 1
ATOM 2458 N N . ILE B 1 44 ? 10.398 -13.211 -21.5 1 87.56 44 ILE B N 1
ATOM 2459 C CA . ILE B 1 44 ? 9.227 -12.789 -20.734 1 87.56 44 ILE B CA 1
ATOM 2460 C C . ILE B 1 44 ? 9.25 -13.438 -19.359 1 87.56 44 ILE B C 1
ATOM 2462 O O . ILE B 1 44 ? 8.977 -14.633 -19.219 1 87.56 44 ILE B O 1
ATOM 2466 N N . GLY B 1 45 ? 9.617 -12.594 -18.422 1 92.81 45 GLY B N 1
ATOM 2467 C CA . GLY B 1 45 ? 9.648 -13.07 -17.047 1 92.81 45 GLY B CA 1
ATOM 2468 C C . GLY B 1 45 ? 8.414 -12.703 -16.25 1 92.81 45 GLY B C 1
ATOM 2469 O O . GLY B 1 45 ? 7.375 -12.367 -16.828 1 92.81 45 GLY B O 1
ATOM 2470 N N . TYR B 1 46 ? 8.492 -13 -14.969 1 95.25 46 TYR B N 1
ATOM 2471 C CA . TYR B 1 46 ? 7.395 -12.672 -14.07 1 95.25 46 TYR B CA 1
ATOM 2472 C C . TYR B 1 46 ? 7.418 -11.195 -13.688 1 95.25 46 TYR B C 1
ATOM 2474 O O . TYR B 1 46 ? 8.117 -10.805 -12.75 1 95.25 46 TYR B O 1
ATOM 2482 N N . GLY B 1 47 ? 6.652 -10.406 -14.422 1 94 47 GLY B N 1
ATOM 2483 C CA . GLY B 1 47 ? 6.527 -8.984 -14.148 1 94 47 GLY B CA 1
ATOM 2484 C C . GLY B 1 47 ? 7.484 -8.133 -14.961 1 94 47 GLY B C 1
ATOM 2485 O O . GLY B 1 47 ? 7.559 -6.918 -14.773 1 94 47 GLY B O 1
ATOM 2486 N N . TYR B 1 48 ? 8.266 -8.766 -15.852 1 93.75 48 TYR B N 1
ATOM 2487 C CA . TYR B 1 48 ? 9.211 -7.988 -16.656 1 93.75 48 TYR B CA 1
ATOM 2488 C C . TYR B 1 48 ? 9.43 -8.633 -18.016 1 93.75 48 TYR B C 1
ATOM 2490 O O . TYR B 1 48 ? 9.039 -9.781 -18.234 1 93.75 48 TYR B O 1
ATOM 2498 N N . GLU B 1 49 ? 9.938 -7.832 -18.969 1 92.31 49 GLU B N 1
ATOM 2499 C CA . GLU B 1 49 ? 10.383 -8.312 -20.266 1 92.31 49 GLU B CA 1
ATOM 2500 C C . GLU B 1 49 ? 11.75 -7.734 -20.641 1 92.31 49 GLU B C 1
ATOM 2502 O O . GLU B 1 49 ? 11.992 -6.543 -20.453 1 92.31 49 GLU B O 1
ATOM 2507 N N . LYS B 1 50 ? 12.578 -8.617 -21.016 1 89.06 50 LYS B N 1
ATOM 2508 C CA . LYS B 1 50 ? 13.906 -8.156 -21.406 1 89.06 50 LYS B CA 1
ATOM 2509 C C . LYS B 1 50 ? 14.484 -9.008 -22.531 1 89.06 50 LYS B C 1
ATOM 2511 O O . LYS B 1 50 ? 13.898 -10.023 -22.906 1 89.06 50 LYS B O 1
ATOM 2516 N N . GLU B 1 51 ? 15.625 -8.453 -23.047 1 83.5 51 GLU B N 1
ATOM 2517 C CA . GLU B 1 51 ? 16.297 -9.266 -24.047 1 83.5 51 GLU B CA 1
ATOM 2518 C C . GLU B 1 51 ? 16.672 -10.633 -23.484 1 83.5 51 GLU B C 1
ATOM 2520 O O . GLU B 1 51 ? 17.109 -10.75 -22.344 1 83.5 51 GLU B O 1
ATOM 2525 N N . ASN B 1 52 ? 16.406 -11.547 -24.344 1 72.44 52 ASN B N 1
ATOM 2526 C CA . ASN B 1 52 ? 16.609 -12.93 -23.922 1 72.44 52 ASN B CA 1
ATOM 2527 C C . ASN B 1 52 ? 18.094 -13.258 -23.75 1 72.44 52 ASN B C 1
ATOM 2529 O O . ASN B 1 52 ? 18.891 -12.977 -24.625 1 72.44 52 ASN B O 1
ATOM 2533 N N . ASP B 1 53 ? 18.219 -13.75 -22.531 1 71 53 ASP B N 1
ATOM 2534 C CA . ASP B 1 53 ? 19.594 -14.172 -22.297 1 71 53 ASP B CA 1
ATOM 2535 C C . ASP B 1 53 ? 19.641 -15.609 -21.766 1 71 53 ASP B C 1
ATOM 2537 O O . ASP B 1 53 ? 20.719 -16.125 -21.453 1 71 53 ASP B O 1
ATOM 2541 N N . LEU B 1 54 ? 18.484 -16.203 -21.672 1 78.81 54 LEU B N 1
ATOM 2542 C CA . LEU B 1 54 ? 18.469 -17.562 -21.141 1 78.81 54 LEU B CA 1
ATOM 2543 C C . LEU B 1 54 ? 18.516 -18.578 -22.281 1 78.81 54 LEU B C 1
ATOM 2545 O O . LEU B 1 54 ? 17.5 -18.875 -22.906 1 78.81 54 LEU B O 1
ATOM 2549 N N . ASP B 1 55 ? 19.625 -19 -22.719 1 80.62 55 ASP B N 1
ATOM 2550 C CA . ASP B 1 55 ? 19.812 -19.969 -23.797 1 80.62 55 ASP B CA 1
ATOM 2551 C C . ASP B 1 55 ? 19.656 -21.391 -23.281 1 80.62 55 ASP B C 1
ATOM 2553 O O . ASP B 1 55 ? 20.641 -22.125 -23.172 1 80.62 55 ASP B O 1
ATOM 2557 N N . ILE B 1 56 ? 18.391 -21.828 -22.984 1 88.38 56 ILE B N 1
ATOM 2558 C CA . ILE B 1 56 ? 18.141 -23.172 -22.484 1 88.38 56 ILE B CA 1
ATOM 2559 C C . ILE B 1 56 ? 16.766 -23.641 -22.953 1 88.38 56 ILE B C 1
ATOM 2561 O O . ILE B 1 56 ? 15.82 -22.844 -23.031 1 88.38 56 ILE B O 1
ATOM 2565 N N . ASP B 1 57 ? 16.719 -24.938 -23.281 1 92.12 57 ASP B N 1
ATOM 2566 C CA . ASP B 1 57 ? 15.43 -25.531 -23.625 1 92.12 57 ASP B CA 1
ATOM 2567 C C . ASP B 1 57 ? 14.531 -25.641 -22.391 1 92.12 57 ASP B C 1
ATOM 2569 O O . ASP B 1 57 ? 15.016 -25.859 -21.281 1 92.12 57 ASP B O 1
ATOM 2573 N N . THR B 1 58 ? 13.273 -25.422 -22.594 1 94.25 58 THR B N 1
ATOM 2574 C CA . THR B 1 58 ? 12.312 -25.547 -21.5 1 94.25 58 THR B CA 1
ATOM 2575 C C . THR B 1 58 ? 11.266 -26.609 -21.828 1 94.25 58 THR B C 1
ATOM 2577 O O . THR B 1 58 ? 11.008 -26.891 -23 1 94.25 58 THR B O 1
ATOM 2580 N N . LEU B 1 59 ? 10.742 -27.188 -20.781 1 96.31 59 LEU B N 1
ATOM 2581 C CA . LEU B 1 59 ? 9.688 -28.188 -20.938 1 96.31 59 LEU B CA 1
ATOM 2582 C C . LEU B 1 59 ? 8.328 -27.516 -21.125 1 96.31 59 LEU B C 1
ATOM 2584 O O . LEU B 1 59 ? 8.008 -26.547 -20.438 1 96.31 59 LEU B O 1
ATOM 2588 N N . LYS B 1 60 ? 7.562 -28.031 -22.078 1 96.12 60 LYS B N 1
ATOM 2589 C CA . LYS B 1 60 ? 6.195 -27.578 -22.312 1 96.12 60 LYS B CA 1
ATOM 2590 C C . LYS B 1 60 ? 5.207 -28.75 -22.188 1 96.12 60 LYS B C 1
ATOM 2592 O O . LYS B 1 60 ? 5.516 -29.875 -22.578 1 96.12 60 LYS B O 1
ATOM 2597 N N . LEU B 1 61 ? 4.137 -28.484 -21.578 1 96.5 61 LEU B N 1
ATOM 2598 C CA . LEU B 1 61 ? 2.973 -29.375 -21.641 1 96.5 61 LEU B CA 1
ATOM 2599 C C . LEU B 1 61 ? 1.995 -28.891 -22.703 1 96.5 61 LEU B C 1
ATOM 2601 O O . LEU B 1 61 ? 1.401 -27.828 -22.578 1 96.5 61 LEU B O 1
ATOM 2605 N N . VAL B 1 62 ? 1.823 -29.703 -23.703 1 95.88 62 VAL B N 1
ATOM 2606 C CA . VAL B 1 62 ? 1.038 -29.312 -24.875 1 95.88 62 VAL B CA 1
ATOM 2607 C C . VAL B 1 62 ? -0.2 -30.203 -24.984 1 95.88 62 VAL B C 1
ATOM 2609 O O . VAL B 1 62 ? -0.103 -31.438 -24.891 1 95.88 62 VAL B O 1
ATOM 2612 N N . GLY B 1 63 ? -1.345 -29.547 -25.031 1 93.5 63 GLY B N 1
ATOM 2613 C CA . GLY B 1 63 ? -2.578 -30.266 -25.328 1 93.5 63 GLY B CA 1
ATOM 2614 C C . GLY B 1 63 ? -2.994 -30.141 -26.781 1 93.5 63 GLY B C 1
ATOM 2615 O O . GLY B 1 63 ? -2.215 -29.688 -27.625 1 93.5 63 GLY B O 1
ATOM 2616 N N . THR B 1 64 ? -4.16 -30.625 -27.141 1 86.62 64 THR B N 1
ATOM 2617 C CA . THR B 1 64 ? -4.645 -30.625 -28.516 1 86.62 64 THR B CA 1
ATOM 2618 C C . THR B 1 64 ? -4.836 -29.203 -29.016 1 86.62 64 THR B C 1
ATOM 2620 O O . THR B 1 64 ? -4.598 -28.922 -30.203 1 86.62 64 THR B O 1
ATOM 2623 N N . ASP B 1 65 ? -5.086 -28.344 -28.172 1 86.88 65 ASP B N 1
ATOM 2624 C CA . ASP B 1 65 ? -5.559 -27.047 -28.641 1 86.88 65 ASP B CA 1
ATOM 2625 C C . ASP B 1 65 ? -4.578 -25.938 -28.266 1 86.88 65 ASP B C 1
ATOM 2627 O O . ASP B 1 65 ? -4.625 -24.844 -28.844 1 86.88 65 ASP B O 1
ATOM 2631 N N . ARG B 1 66 ? -3.717 -26.234 -27.281 1 88.81 66 ARG B N 1
ATOM 2632 C CA . ARG B 1 66 ? -2.863 -25.141 -26.812 1 88.81 66 ARG B CA 1
ATOM 2633 C C . ARG B 1 66 ? -1.692 -25.688 -26 1 88.81 66 ARG B C 1
ATOM 2635 O O . ARG B 1 66 ? -1.661 -26.859 -25.641 1 88.81 66 ARG B O 1
ATOM 2642 N N . VAL B 1 67 ? -0.776 -24.812 -25.781 1 90.5 67 VAL B N 1
ATOM 2643 C CA . VAL B 1 67 ? 0.259 -25.047 -24.781 1 90.5 67 VAL B CA 1
ATOM 2644 C C . VAL B 1 67 ? -0.275 -24.703 -23.391 1 90.5 67 VAL B C 1
ATOM 2646 O O . VAL B 1 67 ? -0.601 -23.547 -23.125 1 90.5 67 VAL B O 1
ATOM 2649 N N . TRP B 1 68 ? -0.345 -25.656 -22.562 1 90.44 68 TRP B N 1
ATOM 2650 C CA . TRP B 1 68 ? -0.971 -25.469 -21.266 1 90.44 68 TRP B CA 1
ATOM 2651 C C . TRP B 1 68 ? -0.009 -24.797 -20.297 1 90.44 68 TRP B C 1
ATOM 2653 O O . TRP B 1 68 ? -0.429 -24.016 -19.422 1 90.44 68 TRP B O 1
ATOM 2663 N N . MET B 1 69 ? 1.28 -25.219 -20.438 1 93.06 69 MET B N 1
ATOM 2664 C CA . MET B 1 69 ? 2.254 -24.547 -19.578 1 93.06 69 MET B CA 1
ATOM 2665 C C . MET B 1 69 ? 3.676 -24.781 -20.078 1 93.06 69 MET B C 1
ATOM 2667 O O . MET B 1 69 ? 3.91 -25.703 -20.875 1 93.06 69 MET B O 1
ATOM 2671 N N . GLU B 1 70 ? 4.504 -23.969 -19.625 1 93 70 GLU B N 1
ATOM 2672 C CA . GLU B 1 70 ? 5.941 -24.047 -19.859 1 93 70 GLU B CA 1
ATOM 2673 C C . GLU B 1 70 ? 6.73 -23.812 -18.578 1 93 70 GLU B C 1
ATOM 2675 O O . GLU B 1 70 ? 6.383 -22.938 -17.797 1 93 70 GLU B O 1
ATOM 2680 N N . LEU B 1 71 ? 7.664 -24.688 -18.344 1 94.81 71 LEU B N 1
ATOM 2681 C CA . LEU B 1 71 ? 8.555 -24.422 -17.219 1 94.81 71 LEU B CA 1
ATOM 2682 C C . LEU B 1 71 ? 9.609 -23.391 -17.578 1 94.81 71 LEU B C 1
ATOM 2684 O O . LEU B 1 71 ? 10.797 -23.703 -17.641 1 94.81 71 LEU B O 1
ATOM 2688 N N . SER B 1 72 ? 9.141 -22.172 -17.75 1 92.69 72 SER B N 1
ATOM 2689 C CA . SER B 1 72 ? 9.93 -21.016 -18.141 1 92.69 72 SER B CA 1
ATOM 2690 C C . SER B 1 72 ? 10.391 -20.219 -16.938 1 92.69 72 SER B C 1
ATOM 2692 O O . SER B 1 72 ? 10.047 -20.547 -15.797 1 92.69 72 SER B O 1
ATOM 2694 N N . ALA B 1 73 ? 11.211 -19.172 -17.234 1 93.44 73 ALA B N 1
ATOM 2695 C CA . ALA B 1 73 ? 11.602 -18.234 -16.172 1 93.44 73 ALA B CA 1
ATOM 2696 C C . ALA B 1 73 ? 10.375 -17.672 -15.469 1 93.44 73 ALA B C 1
ATOM 2698 O O . ALA B 1 73 ? 10.336 -17.609 -14.234 1 93.44 73 ALA B O 1
ATOM 2699 N N . ARG B 1 74 ? 9.352 -17.328 -16.234 1 94.38 74 ARG B N 1
ATOM 2700 C CA . ARG B 1 74 ? 8.125 -16.75 -15.703 1 94.38 74 ARG B CA 1
ATOM 2701 C C . ARG B 1 74 ? 7.453 -17.688 -14.711 1 94.38 74 ARG B C 1
ATOM 2703 O O . ARG B 1 74 ? 6.992 -17.25 -13.648 1 94.38 74 ARG B O 1
ATOM 2710 N N . GLU B 1 75 ? 7.406 -18.938 -15.008 1 95.31 75 GLU B N 1
ATOM 2711 C CA . GLU B 1 75 ? 6.762 -19.938 -14.156 1 95.31 75 GLU B CA 1
ATOM 2712 C C . GLU B 1 75 ? 7.531 -20.125 -12.852 1 95.31 75 GLU B C 1
ATOM 2714 O O . GLU B 1 75 ? 6.941 -20.141 -11.773 1 95.31 75 GLU B O 1
ATOM 2719 N N . ILE B 1 76 ? 8.82 -20.266 -13.016 1 96.75 76 ILE B N 1
ATOM 2720 C CA . ILE B 1 76 ? 9.672 -20.5 -11.852 1 96.75 76 ILE B CA 1
ATOM 2721 C C . ILE B 1 76 ? 9.656 -19.281 -10.938 1 96.75 76 ILE B C 1
ATOM 2723 O O . ILE B 1 76 ? 9.5 -19.406 -9.719 1 96.75 76 ILE B O 1
ATOM 2727 N N . GLU B 1 77 ? 9.781 -18.125 -11.539 1 96.69 77 GLU B N 1
ATOM 2728 C CA . GLU B 1 77 ? 9.766 -16.891 -10.773 1 96.69 77 GLU B CA 1
ATOM 2729 C C . GLU B 1 77 ? 8.406 -16.656 -10.102 1 96.69 77 GLU B C 1
ATOM 2731 O O . GLU B 1 77 ? 8.344 -16.312 -8.922 1 96.69 77 GLU B O 1
ATOM 2736 N N . GLY B 1 78 ? 7.324 -16.906 -10.852 1 96.94 78 GLY B N 1
ATOM 2737 C CA . GLY B 1 78 ? 5.98 -16.609 -10.383 1 96.94 78 GLY B CA 1
ATOM 2738 C C . GLY B 1 78 ? 5.508 -17.547 -9.289 1 96.94 78 GLY B C 1
ATOM 2739 O O . GLY B 1 78 ? 4.602 -17.203 -8.516 1 96.94 78 GLY B O 1
ATOM 2740 N N . THR B 1 79 ? 6.129 -18.734 -9.133 1 97.81 79 THR B N 1
ATOM 2741 C CA . THR B 1 79 ? 5.699 -19.703 -8.125 1 97.81 79 THR B CA 1
ATOM 2742 C C . THR B 1 79 ? 6.648 -19.703 -6.934 1 97.81 79 THR B C 1
ATOM 2744 O O . THR B 1 79 ? 6.375 -20.359 -5.918 1 97.81 79 THR B O 1
ATOM 2747 N N . TYR B 1 80 ? 7.691 -18.938 -7.008 1 97.94 80 TYR B N 1
ATOM 2748 C CA . TYR B 1 80 ? 8.758 -19.016 -6.016 1 97.94 80 TYR B CA 1
ATOM 2749 C C . TYR B 1 80 ? 8.234 -18.688 -4.625 1 97.94 80 TYR B C 1
ATOM 2751 O O . TYR B 1 80 ? 8.406 -19.453 -3.686 1 97.94 80 TYR B O 1
ATOM 2759 N N . ASN B 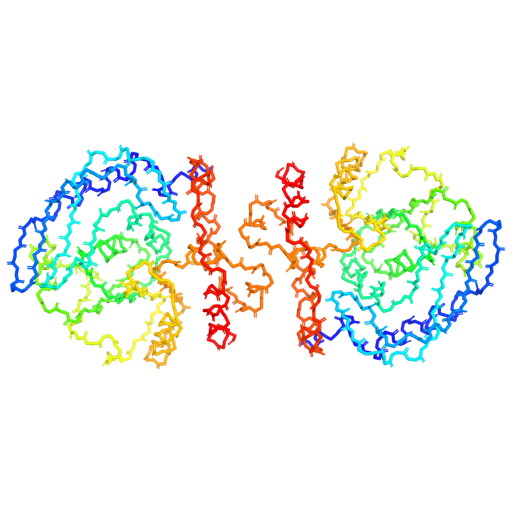1 81 ? 7.625 -17.5 -4.496 1 98 81 ASN B N 1
ATOM 2760 C CA . ASN B 1 81 ? 7.137 -17.078 -3.188 1 98 81 ASN B CA 1
ATOM 2761 C C . ASN B 1 81 ? 5.965 -17.953 -2.727 1 98 81 ASN B C 1
ATOM 2763 O O . ASN B 1 81 ? 5.805 -18.203 -1.53 1 98 81 ASN B O 1
ATOM 2767 N N . ILE B 1 82 ? 5.137 -18.422 -3.695 1 98.44 82 ILE B N 1
ATOM 2768 C CA . ILE B 1 82 ? 4.023 -19.312 -3.381 1 98.44 82 ILE B CA 1
ATOM 2769 C C . ILE B 1 82 ? 4.555 -20.594 -2.771 1 98.44 82 ILE B C 1
ATOM 2771 O O . ILE B 1 82 ? 4.051 -21.062 -1.747 1 98.44 82 ILE B O 1
ATOM 2775 N N . ILE B 1 83 ? 5.594 -21.125 -3.373 1 98.69 83 ILE B N 1
ATOM 2776 C CA . ILE B 1 83 ? 6.207 -22.344 -2.875 1 98.69 83 ILE B CA 1
ATOM 2777 C C . ILE B 1 83 ? 6.836 -22.094 -1.508 1 98.69 83 ILE B C 1
ATOM 2779 O O . ILE B 1 83 ? 6.648 -22.875 -0.574 1 98.69 83 ILE B O 1
ATOM 2783 N N . LYS B 1 84 ? 7.5 -21 -1.355 1 98.06 84 LYS B N 1
ATOM 2784 C CA . LYS B 1 84 ? 8.211 -20.672 -0.127 1 98.06 84 LYS B CA 1
ATOM 2785 C C . LYS B 1 84 ? 7.246 -20.547 1.049 1 98.06 84 LYS B C 1
ATOM 2787 O O . LYS B 1 84 ? 7.578 -20.922 2.176 1 98.06 84 LYS B O 1
ATOM 2792 N N . LYS B 1 85 ? 6.055 -20.078 0.815 1 98.56 85 LYS B N 1
ATOM 2793 C CA . LYS B 1 85 ? 5.129 -19.781 1.903 1 98.56 85 LYS B CA 1
ATOM 2794 C C . LYS B 1 85 ? 4.215 -20.969 2.193 1 98.56 85 LYS B C 1
ATOM 2796 O O . LYS B 1 85 ? 3.498 -20.969 3.197 1 98.56 85 LYS B O 1
ATOM 2801 N N . ALA B 1 86 ? 4.195 -21.953 1.35 1 98.81 86 ALA B N 1
ATOM 2802 C CA . ALA B 1 86 ? 3.328 -23.109 1.535 1 98.81 86 ALA B CA 1
ATOM 2803 C C . ALA B 1 86 ? 3.605 -23.797 2.871 1 98.81 86 ALA B C 1
ATOM 2805 O O . ALA B 1 86 ? 4.762 -23.906 3.289 1 98.81 86 ALA B O 1
ATOM 2806 N N . HIS B 1 87 ? 2.529 -24.234 3.57 1 98.88 87 HIS B N 1
ATOM 2807 C CA . HIS B 1 87 ? 2.66 -24.844 4.887 1 98.88 87 HIS B CA 1
ATOM 2808 C C . HIS B 1 87 ? 1.444 -25.703 5.215 1 98.88 87 HIS B C 1
ATOM 2810 O O . HIS B 1 87 ? 0.38 -25.531 4.613 1 98.88 87 HIS B O 1
ATOM 2816 N N . GLY B 1 88 ? 1.659 -26.703 6.07 1 98.75 88 GLY B N 1
ATOM 2817 C CA . GLY B 1 88 ? 0.56 -27.531 6.547 1 98.75 88 GLY B CA 1
ATOM 2818 C C . GLY B 1 88 ? -0.052 -28.391 5.465 1 98.75 88 GLY B C 1
ATOM 2819 O O . GLY B 1 88 ? 0.664 -29.078 4.734 1 98.75 88 GLY B O 1
ATOM 2820 N N . LYS B 1 89 ? -1.33 -28.5 5.504 1 98.94 89 LYS B N 1
ATOM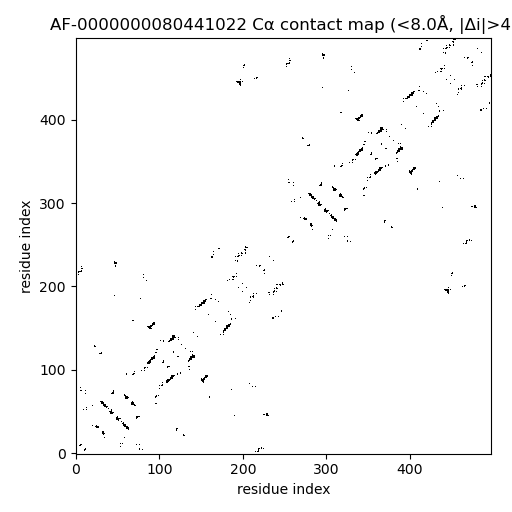 2821 C CA . LYS B 1 89 ? -2.076 -29.188 4.457 1 98.94 89 LYS B CA 1
ATOM 2822 C C . LYS B 1 89 ? -2.355 -28.25 3.279 1 98.94 89 LYS B C 1
ATOM 2824 O O . LYS B 1 89 ? -3.082 -27.266 3.418 1 98.94 89 LYS B O 1
ATOM 2829 N N . VAL B 1 90 ? -1.864 -28.625 2.154 1 98.94 90 VAL B N 1
ATOM 2830 C CA . VAL B 1 90 ? -1.872 -27.719 1.005 1 98.94 90 VAL B CA 1
ATOM 2831 C C . VAL B 1 90 ? -2.805 -28.266 -0.073 1 98.94 90 VAL B C 1
ATOM 2833 O O . VAL B 1 90 ? -2.756 -29.453 -0.399 1 98.94 90 VAL B O 1
ATOM 2836 N N . GLY B 1 91 ? -3.705 -27.438 -0.552 1 98.94 91 GLY B N 1
ATOM 2837 C CA . GLY B 1 91 ? -4.453 -27.719 -1.768 1 98.94 91 GLY B CA 1
ATOM 2838 C C . GLY B 1 91 ? -3.914 -26.984 -2.982 1 98.94 91 GLY B C 1
ATOM 2839 O O . GLY B 1 91 ? -3.525 -25.812 -2.891 1 98.94 91 GLY B O 1
ATOM 2840 N N . ILE B 1 92 ? -3.822 -27.672 -4.121 1 98.94 92 ILE B N 1
ATOM 2841 C CA . ILE B 1 92 ? -3.398 -27.062 -5.379 1 98.94 92 ILE B CA 1
ATOM 2842 C C . ILE B 1 92 ? -4.422 -27.375 -6.469 1 98.94 92 ILE B C 1
ATOM 2844 O O . ILE B 1 92 ? -4.859 -28.516 -6.621 1 98.94 92 ILE B O 1
ATOM 2848 N N . VAL B 1 93 ? -4.82 -26.344 -7.176 1 98.81 93 VAL B N 1
ATOM 2849 C CA . VAL B 1 93 ? -5.652 -26.531 -8.359 1 98.81 93 VAL B CA 1
ATOM 2850 C C . VAL B 1 93 ? -4.801 -26.406 -9.617 1 98.81 93 VAL B C 1
ATOM 2852 O O . VAL B 1 93 ? -4.246 -25.344 -9.891 1 98.81 93 VAL B O 1
ATOM 2855 N N . GLY B 1 94 ? -4.75 -27.484 -10.383 1 97.88 94 GLY B N 1
ATOM 2856 C CA . GLY B 1 94 ? -3.889 -27.531 -11.547 1 97.88 94 GLY B CA 1
ATOM 2857 C C . GLY B 1 94 ? -2.572 -28.234 -11.297 1 97.88 94 GLY B C 1
ATOM 2858 O O . GLY B 1 94 ? -1.756 -27.766 -10.5 1 97.88 94 GLY B O 1
ATOM 2859 N N . LEU B 1 95 ? -2.342 -29.312 -11.953 1 97.62 95 LEU B N 1
ATOM 2860 C CA . LEU B 1 95 ? -1.141 -30.125 -11.789 1 97.62 95 LEU B CA 1
ATOM 2861 C C . LEU B 1 95 ? -0.044 -29.688 -12.75 1 97.62 95 LEU B C 1
ATOM 2863 O O . LEU B 1 95 ? 1.105 -29.5 -12.344 1 97.62 95 LEU B O 1
ATOM 2867 N N . GLY B 1 96 ? -0.404 -29.516 -14 1 96.06 96 GLY B N 1
ATOM 2868 C CA . GLY B 1 96 ? 0.571 -29.188 -15.023 1 96.06 96 GLY B CA 1
ATOM 2869 C C . GLY B 1 96 ? 1.708 -30.188 -15.109 1 96.06 96 GLY B C 1
ATOM 2870 O O . GLY B 1 96 ? 1.475 -31.406 -15.188 1 96.06 96 GLY B O 1
ATOM 2871 N N . LEU B 1 97 ? 2.92 -29.703 -15.055 1 96.94 97 LEU B N 1
ATOM 2872 C CA . LEU B 1 97 ? 4.094 -30.562 -15.102 1 96.94 97 LEU B CA 1
ATOM 2873 C C . LEU B 1 97 ? 4.504 -31 -13.703 1 96.94 97 LEU B C 1
ATOM 2875 O O . LEU B 1 97 ? 5.484 -31.734 -13.539 1 96.94 97 LEU B O 1
ATOM 2879 N N . GLY B 1 98 ? 3.797 -30.562 -12.719 1 97.69 98 GLY B N 1
ATOM 2880 C CA . GLY B 1 98 ? 3.984 -31.016 -11.352 1 97.69 98 GLY B CA 1
ATOM 2881 C C . GLY B 1 98 ? 5.035 -30.219 -10.594 1 97.69 98 GLY B C 1
ATOM 2882 O O . GLY B 1 98 ? 5.387 -30.578 -9.469 1 97.69 98 GLY B O 1
ATOM 2883 N N . TYR B 1 99 ? 5.496 -29.109 -11.141 1 98 99 TYR B N 1
ATOM 2884 C CA . TYR B 1 99 ? 6.602 -28.344 -10.562 1 98 99 TYR B CA 1
ATOM 2885 C C . TYR B 1 99 ? 6.254 -27.844 -9.164 1 98 99 TYR B C 1
ATOM 2887 O O . TYR B 1 99 ? 6.961 -28.141 -8.203 1 98 99 TYR B O 1
ATOM 2895 N N . SER B 1 100 ? 5.133 -27.109 -9.039 1 98.38 100 SER B N 1
ATOM 2896 C CA . SER B 1 100 ? 4.754 -26.531 -7.75 1 98.38 100 SER B CA 1
ATOM 2897 C C . SER B 1 100 ? 4.457 -27.625 -6.73 1 98.38 100 SER B C 1
ATOM 2899 O O . SER B 1 100 ? 4.879 -27.531 -5.574 1 98.38 100 SER B O 1
ATOM 2901 N N . ALA B 1 101 ? 3.754 -28.672 -7.172 1 98.69 101 ALA B N 1
ATOM 2902 C CA . ALA B 1 101 ? 3.4 -29.75 -6.262 1 98.69 101 ALA B CA 1
ATOM 2903 C C . ALA B 1 101 ? 4.648 -30.422 -5.703 1 98.69 101 ALA B C 1
ATOM 2905 O O . ALA B 1 101 ? 4.754 -30.641 -4.492 1 98.69 101 ALA B O 1
ATOM 2906 N N . ILE B 1 102 ? 5.609 -30.719 -6.57 1 98.62 102 ILE B N 1
ATOM 2907 C CA . ILE B 1 102 ? 6.828 -31.422 -6.176 1 98.62 102 ILE B CA 1
ATOM 2908 C C . ILE B 1 102 ? 7.637 -30.531 -5.223 1 98.62 102 ILE B C 1
ATOM 2910 O O . ILE B 1 102 ? 8.039 -30.984 -4.148 1 98.62 102 ILE B O 1
ATOM 2914 N N . GLU B 1 103 ? 7.844 -29.266 -5.562 1 98.69 103 GLU B N 1
ATOM 2915 C CA . GLU B 1 103 ? 8.664 -28.375 -4.75 1 98.69 103 GLU B CA 1
ATOM 2916 C C . GLU B 1 103 ? 8.023 -28.125 -3.385 1 98.69 103 GLU B C 1
ATOM 2918 O O . GLU B 1 103 ? 8.719 -28.109 -2.365 1 98.69 103 GLU B O 1
ATOM 2923 N N . ILE B 1 104 ? 6.684 -27.953 -3.391 1 98.81 104 ILE B N 1
ATOM 2924 C CA . ILE B 1 104 ? 5.98 -27.734 -2.131 1 98.81 104 ILE B CA 1
ATOM 2925 C C . ILE B 1 104 ? 6.086 -28.969 -1.253 1 98.81 104 ILE B C 1
ATOM 2927 O O . ILE B 1 104 ? 6.27 -28.875 -0.038 1 98.81 104 ILE B O 1
ATOM 2931 N N . SER B 1 105 ? 6.027 -30.156 -1.854 1 98.62 105 SER B N 1
ATOM 2932 C CA . SER B 1 105 ? 6.051 -31.406 -1.102 1 98.62 105 SER B CA 1
ATOM 2933 C C . SER B 1 105 ? 7.41 -31.641 -0.451 1 98.62 105 SER B C 1
ATOM 2935 O O . SER B 1 105 ? 7.523 -32.406 0.503 1 98.62 105 SER B O 1
ATOM 2937 N N . LYS B 1 106 ? 8.477 -30.984 -0.923 1 98.06 106 LYS B N 1
ATOM 2938 C CA . LYS B 1 106 ? 9.82 -31.141 -0.382 1 98.06 106 LYS B CA 1
ATOM 2939 C C . LYS B 1 106 ? 9.977 -30.406 0.942 1 98.06 106 LYS B C 1
ATOM 2941 O O . LYS B 1 106 ? 10.93 -30.641 1.688 1 98.06 106 LYS B O 1
ATOM 2946 N N . LYS B 1 107 ? 9.07 -29.531 1.252 1 98.31 107 LYS B N 1
ATOM 2947 C CA . LYS B 1 107 ? 9.203 -28.672 2.432 1 98.31 107 LYS B CA 1
ATOM 2948 C C . LYS B 1 107 ? 8.891 -29.453 3.707 1 98.31 107 LYS B C 1
ATOM 2950 O O . LYS B 1 107 ? 7.941 -30.25 3.746 1 98.31 107 LYS B O 1
ATOM 2955 N N . LYS B 1 108 ? 9.609 -29.141 4.746 1 97.94 108 LYS B N 1
ATOM 2956 C CA . LYS B 1 108 ? 9.461 -29.828 6.023 1 97.94 108 LYS B CA 1
ATOM 2957 C C . LYS B 1 108 ? 8.148 -29.453 6.707 1 97.94 108 LYS B C 1
ATOM 2959 O O . LYS B 1 108 ? 7.547 -30.281 7.395 1 97.94 108 LYS B O 1
ATOM 2964 N N . ASN B 1 109 ? 7.727 -28.234 6.504 1 98.44 109 ASN B N 1
ATOM 2965 C CA . ASN B 1 109 ? 6.543 -27.766 7.215 1 98.44 109 ASN B CA 1
ATOM 2966 C C . ASN B 1 109 ? 5.27 -28.031 6.418 1 98.44 109 ASN B C 1
ATOM 2968 O O . ASN B 1 109 ? 4.203 -27.516 6.754 1 98.44 109 ASN B O 1
ATOM 2972 N N . VAL B 1 110 ? 5.344 -28.797 5.309 1 98.81 110 VAL B N 1
ATOM 2973 C CA . VAL B 1 110 ? 4.184 -29.266 4.555 1 98.81 110 VAL B CA 1
ATOM 2974 C C . VAL B 1 110 ? 3.893 -30.719 4.898 1 98.81 110 VAL B C 1
ATOM 2976 O O . VAL B 1 110 ? 4.781 -31.578 4.824 1 98.81 110 VAL B O 1
ATOM 2979 N N . LYS B 1 111 ? 2.689 -30.969 5.277 1 98.56 111 LYS B N 1
ATOM 2980 C CA . LYS B 1 111 ? 2.299 -32.312 5.715 1 98.56 111 LYS B CA 1
ATOM 2981 C C . LYS B 1 111 ? 1.733 -33.125 4.555 1 98.56 111 LYS B C 1
ATOM 2983 O O . LYS B 1 111 ? 1.967 -34.312 4.469 1 98.56 111 LYS B O 1
ATOM 2988 N N . GLU B 1 112 ? 0.975 -32.469 3.775 1 98.62 112 GLU B N 1
ATOM 2989 C CA . GLU B 1 112 ? 0.271 -33.125 2.67 1 98.62 112 GLU B CA 1
ATOM 2990 C C . GLU B 1 112 ? -0.066 -32.094 1.571 1 98.62 112 GLU B C 1
ATOM 2992 O O . GLU B 1 112 ? -0.355 -30.938 1.854 1 98.62 112 GLU B O 1
ATOM 2997 N N . VAL 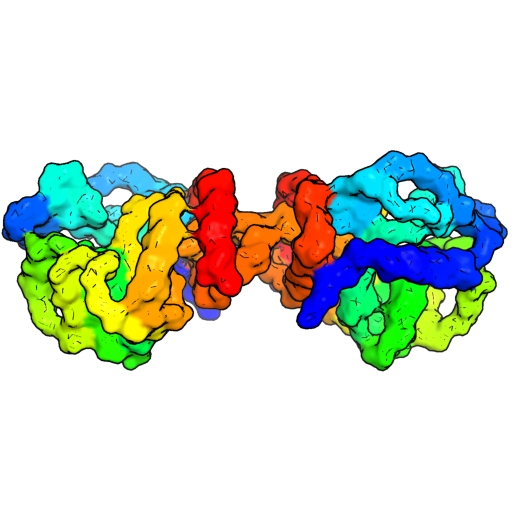B 1 113 ? -0.004 -32.594 0.371 1 98.88 113 VAL B N 1
ATOM 2998 C CA . VAL B 1 113 ? -0.402 -31.812 -0.791 1 98.88 113 VAL B CA 1
ATOM 2999 C C . VAL B 1 113 ? -1.509 -32.531 -1.554 1 98.88 113 VAL B C 1
ATOM 3001 O O . VAL B 1 113 ? -1.315 -33.656 -2.018 1 98.88 113 VAL B O 1
ATOM 3004 N N . ILE B 1 114 ? -2.652 -31.953 -1.643 1 98.94 114 ILE B N 1
ATOM 3005 C CA . ILE B 1 114 ? -3.746 -32.469 -2.463 1 98.94 114 ILE B CA 1
ATOM 3006 C C . ILE B 1 114 ? -3.852 -31.641 -3.746 1 98.94 114 ILE B C 1
ATOM 3008 O O . ILE B 1 114 ? -4.074 -30.438 -3.701 1 98.94 114 ILE B O 1
ATOM 3012 N N . VAL B 1 115 ? -3.703 -32.312 -4.871 1 98.88 115 VAL B N 1
ATOM 3013 C CA . VAL B 1 115 ? -3.762 -31.625 -6.164 1 98.88 115 VAL B CA 1
ATOM 3014 C C . VAL B 1 115 ? -5.039 -32.031 -6.898 1 98.88 115 VAL B C 1
ATOM 3016 O O . VAL B 1 115 ? -5.34 -33.219 -7.02 1 98.88 115 VAL B O 1
ATOM 3019 N N . TYR B 1 116 ? -5.723 -31.047 -7.344 1 98.88 116 TYR B N 1
ATOM 3020 C CA . TYR B 1 116 ? -6.898 -31.297 -8.164 1 98.88 116 TYR B CA 1
ATOM 3021 C C . TYR B 1 116 ? -6.582 -31.094 -9.648 1 98.88 116 TYR B C 1
ATOM 3023 O O . TYR B 1 116 ? -6.152 -30.016 -10.055 1 98.88 116 TYR B O 1
ATOM 3031 N N . GLU B 1 117 ? -6.738 -32.125 -10.43 1 98.25 117 GLU B N 1
ATOM 3032 C CA . GLU B 1 117 ? -6.469 -32.094 -11.859 1 98.25 117 GLU B CA 1
ATOM 3033 C C . GLU B 1 117 ? -7.574 -32.781 -12.648 1 98.25 117 GLU B C 1
ATOM 3035 O O . GLU B 1 117 ? -7.93 -33.938 -12.352 1 98.25 117 GLU B O 1
ATOM 3040 N N . SER B 1 118 ? -8.102 -32.062 -13.633 1 96.94 118 SER B N 1
ATOM 3041 C CA . SER B 1 118 ? -9.266 -32.562 -14.359 1 96.94 118 SER B CA 1
ATOM 3042 C C . SER B 1 118 ? -8.867 -33.5 -15.477 1 96.94 118 SER B C 1
ATOM 3044 O O . SER B 1 118 ? -9.688 -34.281 -15.969 1 96.94 118 SER B O 1
ATOM 3046 N N . GLU B 1 119 ? -7.645 -33.438 -15.953 1 96 119 GLU B N 1
ATOM 3047 C CA . GLU B 1 119 ? -7.223 -34.219 -17.109 1 96 119 GLU B CA 1
ATOM 3048 C C . GLU B 1 119 ? -6.453 -35.469 -16.688 1 96 119 GLU B C 1
ATOM 3050 O O . GLU B 1 119 ? -5.312 -35.375 -16.219 1 96 119 GLU B O 1
ATOM 3055 N N . LYS B 1 120 ? -7 -36.656 -16.984 1 97.69 120 LYS B N 1
ATOM 3056 C CA . LYS B 1 120 ? -6.367 -37.906 -16.625 1 97.69 120 LYS B CA 1
ATOM 3057 C C . LYS B 1 120 ? -5.02 -38.062 -17.312 1 97.69 120 LYS B C 1
ATOM 3059 O O . LYS B 1 120 ? -4.07 -38.594 -16.734 1 97.69 120 LYS B O 1
ATOM 3064 N N . ASP B 1 121 ? -4.953 -37.562 -18.547 1 97.19 121 ASP B N 1
ATOM 3065 C CA . ASP B 1 121 ? -3.709 -37.688 -19.297 1 97.19 121 ASP B CA 1
ATOM 3066 C C . ASP B 1 121 ? -2.576 -36.938 -18.594 1 97.19 121 ASP B C 1
ATOM 3068 O O . ASP B 1 121 ? -1.434 -37.406 -18.594 1 97.19 121 ASP B O 1
ATOM 3072 N N . VAL B 1 122 ? -2.873 -35.781 -18.016 1 96.94 122 VAL B N 1
ATOM 3073 C CA . VAL B 1 122 ? -1.884 -34.969 -17.312 1 96.94 122 VAL B CA 1
ATOM 3074 C C . VAL B 1 122 ? -1.429 -35.688 -16.047 1 96.94 122 VAL B C 1
ATOM 3076 O O . VAL B 1 122 ? -0.238 -35.719 -15.719 1 96.94 122 VAL B O 1
ATOM 3079 N N . ILE B 1 123 ? -2.355 -36.312 -15.336 1 98.06 123 ILE B N 1
ATOM 3080 C CA . ILE B 1 123 ? -2.045 -37.062 -14.125 1 98.06 123 ILE B CA 1
ATOM 3081 C C . ILE B 1 123 ? -1.128 -38.25 -14.477 1 98.06 123 ILE B C 1
ATOM 3083 O O . ILE B 1 123 ? -0.145 -38.5 -13.773 1 98.06 123 ILE B O 1
ATOM 3087 N N . ASP B 1 124 ? -1.435 -38.906 -15.562 1 97.62 124 ASP B N 1
ATOM 3088 C CA . ASP B 1 124 ? -0.628 -40.031 -16 1 97.62 124 ASP B CA 1
ATOM 3089 C C . ASP B 1 124 ? 0.796 -39.594 -16.344 1 97.62 124 ASP B C 1
ATOM 3091 O O . ASP B 1 124 ? 1.757 -40.312 -16.031 1 97.62 124 ASP B O 1
ATOM 3095 N N . ILE B 1 125 ? 0.876 -38.469 -17 1 96.94 125 ILE B N 1
ATOM 3096 C CA . ILE B 1 125 ? 2.193 -37.938 -17.328 1 96.94 125 ILE B CA 1
ATOM 3097 C C . ILE B 1 125 ? 2.979 -37.688 -16.031 1 96.94 125 ILE B C 1
ATOM 3099 O O . ILE B 1 125 ? 4.156 -38.031 -15.945 1 96.94 125 ILE B O 1
ATOM 3103 N N . PHE B 1 126 ? 2.342 -37.094 -15.047 1 97.25 126 PHE B N 1
ATOM 3104 C CA . PHE B 1 126 ? 2.984 -36.844 -13.766 1 97.25 126 PHE B CA 1
ATOM 3105 C C . PHE B 1 126 ? 3.457 -38.156 -13.141 1 97.25 126 PHE B C 1
ATOM 3107 O O . PHE B 1 126 ? 4.602 -38.25 -12.688 1 97.25 126 PHE B O 1
ATOM 3114 N N . GLU B 1 127 ? 2.6 -39.188 -13.117 1 96.38 127 GLU B N 1
ATOM 3115 C CA . GLU B 1 127 ? 2.91 -40.438 -12.484 1 96.38 127 GLU B CA 1
ATOM 3116 C C . GLU B 1 127 ? 4.051 -41.156 -13.203 1 96.38 127 GLU B C 1
ATOM 3118 O O . GLU B 1 127 ? 4.867 -41.844 -12.57 1 96.38 127 GLU B O 1
ATOM 3123 N N . LYS B 1 128 ? 4.117 -41.031 -14.453 1 95.81 128 LYS B N 1
ATOM 3124 C CA . LYS B 1 128 ? 5.184 -41.625 -15.25 1 95.81 128 LYS B CA 1
ATOM 3125 C C . LYS B 1 128 ? 6.539 -41.031 -14.906 1 95.81 128 LYS B C 1
ATOM 3127 O O . LYS B 1 128 ? 7.559 -41.719 -14.922 1 95.81 128 LYS B O 1
ATOM 3132 N N . ASN B 1 129 ? 6.496 -39.781 -14.602 1 95.81 129 ASN B N 1
ATOM 3133 C CA . ASN B 1 129 ? 7.758 -39.062 -14.375 1 95.81 129 ASN B CA 1
ATOM 3134 C C . ASN B 1 129 ? 8.172 -39.125 -12.906 1 95.81 129 ASN B C 1
ATOM 3136 O O . ASN B 1 129 ? 9.359 -39.219 -12.594 1 95.81 129 ASN B O 1
ATOM 3140 N N . PHE B 1 130 ? 7.191 -39 -11.977 1 96.62 130 PHE B N 1
ATOM 3141 C CA . PHE B 1 130 ? 7.547 -38.812 -10.578 1 96.62 130 PHE B CA 1
ATOM 3142 C C . PHE B 1 130 ? 7.094 -40 -9.734 1 96.62 130 PHE B C 1
ATOM 3144 O O . PHE B 1 130 ? 7.512 -40.156 -8.586 1 96.62 130 PHE B O 1
ATOM 3151 N N . GLY B 1 131 ? 6.266 -40.906 -10.32 1 94.88 131 GLY B N 1
ATOM 3152 C CA . GLY B 1 131 ? 5.711 -42 -9.539 1 94.88 131 GLY B CA 1
ATOM 3153 C C . GLY B 1 131 ? 4.859 -41.531 -8.375 1 94.88 131 GLY B C 1
ATOM 3154 O O . GLY B 1 131 ? 4.289 -40.438 -8.414 1 94.88 131 GLY B O 1
ATOM 3155 N N . LYS B 1 132 ? 4.758 -42.406 -7.453 1 93.31 132 LYS B N 1
ATOM 3156 C CA . LYS B 1 132 ? 4.012 -42.062 -6.246 1 93.31 132 LYS B CA 1
ATOM 3157 C C . LYS B 1 132 ? 4.855 -41.219 -5.297 1 93.31 132 LYS B C 1
ATOM 3159 O O . LYS B 1 132 ? 6 -41.594 -5 1 93.31 132 LYS B O 1
ATOM 3164 N N . GLN B 1 133 ? 4.367 -40.125 -4.996 1 95 133 GLN B N 1
ATOM 3165 C CA . GLN B 1 133 ? 5 -39.219 -4.035 1 95 133 GLN B CA 1
ATOM 3166 C C . GLN B 1 133 ? 4.328 -39.312 -2.668 1 95 133 GLN B C 1
ATOM 3168 O O . GLN B 1 133 ? 3.1 -39.25 -2.57 1 95 133 GLN B O 1
ATOM 3173 N N . ARG B 1 134 ? 5.055 -39.469 -1.639 1 94.81 134 ARG B N 1
ATOM 3174 C CA . ARG B 1 134 ? 4.531 -39.719 -0.303 1 94.81 134 ARG B CA 1
ATOM 3175 C C . ARG B 1 134 ? 3.578 -38.625 0.15 1 94.81 134 ARG B C 1
ATOM 3177 O O . ARG B 1 134 ? 2.516 -38.906 0.708 1 94.81 134 ARG B O 1
ATOM 3184 N N . LYS B 1 135 ? 3.896 -37.375 -0.091 1 98 135 LYS B N 1
ATOM 3185 C CA . LYS B 1 135 ? 3.105 -36.25 0.448 1 98 135 LYS B CA 1
ATOM 3186 C C . LYS B 1 135 ? 2.076 -35.781 -0.568 1 98 135 LYS B C 1
ATOM 3188 O O . LYS B 1 135 ? 1.275 -34.875 -0.272 1 98 135 LYS B O 1
ATOM 3193 N N . ILE B 1 136 ? 2.035 -36.312 -1.804 1 98.75 136 ILE B N 1
ATOM 3194 C CA . ILE B 1 136 ? 1.184 -35.75 -2.846 1 98.75 136 ILE B CA 1
ATOM 3195 C C . ILE B 1 136 ? 0.039 -36.719 -3.154 1 98.75 136 ILE B C 1
ATOM 3197 O O . ILE B 1 136 ? 0.272 -37.875 -3.482 1 98.75 136 ILE B O 1
ATOM 3201 N N . LYS B 1 137 ? -1.1 -36.281 -2.979 1 98.56 137 LYS B N 1
ATOM 3202 C CA . LYS B 1 137 ? -2.307 -36.969 -3.42 1 98.56 137 LYS B CA 1
ATOM 3203 C C . LYS B 1 137 ? -2.975 -36.219 -4.574 1 98.56 137 LYS B C 1
ATOM 3205 O O . LYS B 1 137 ? -3.293 -35.031 -4.457 1 98.56 137 LYS B O 1
ATOM 3210 N N . ILE B 1 138 ? -3.184 -36.906 -5.695 1 98.62 138 ILE B N 1
ATOM 3211 C CA . ILE B 1 138 ? -3.824 -36.281 -6.848 1 98.62 138 ILE B CA 1
ATOM 3212 C C . ILE B 1 138 ? -5.266 -36.781 -6.961 1 98.62 138 ILE B C 1
ATOM 3214 O O . ILE B 1 138 ? -5.52 -37.969 -6.988 1 98.62 138 ILE B O 1
ATOM 3218 N N . ILE B 1 139 ? -6.152 -35.906 -6.934 1 98.62 139 ILE B N 1
ATOM 3219 C CA . ILE B 1 139 ? -7.57 -36.188 -7.121 1 98.62 139 ILE B CA 1
ATOM 3220 C C . ILE B 1 139 ? -7.988 -35.844 -8.547 1 98.62 139 ILE B C 1
ATOM 3222 O O . ILE B 1 139 ? -7.926 -34.688 -8.945 1 98.62 139 ILE B O 1
ATOM 3226 N N . HIS B 1 140 ? -8.422 -36.875 -9.289 1 98.62 140 HIS B N 1
ATOM 3227 C CA . HIS B 1 140 ? -8.906 -36.656 -10.648 1 98.62 140 HIS B CA 1
ATOM 3228 C C . HIS B 1 140 ? -10.344 -36.156 -10.648 1 98.62 140 HIS B C 1
ATOM 3230 O O . HIS B 1 140 ? -11.242 -36.812 -10.148 1 98.62 140 HIS B O 1
ATOM 3236 N N . GLY B 1 141 ? -10.492 -34.938 -11.258 1 97.94 141 GLY B N 1
ATOM 3237 C CA . GLY B 1 141 ? -11.844 -34.406 -11.359 1 97.94 141 GLY B CA 1
ATOM 3238 C C . GLY B 1 141 ? -11.883 -32.875 -11.352 1 97.94 141 GLY B C 1
ATOM 3239 O O . GLY B 1 141 ? -10.836 -32.219 -11.438 1 97.94 141 GLY B O 1
ATOM 3240 N N . ASP B 1 142 ? -13.086 -32.406 -11.32 1 98.06 142 ASP B N 1
ATOM 3241 C CA . ASP B 1 142 ? -13.336 -30.953 -11.242 1 98.06 142 ASP B CA 1
ATOM 3242 C C . ASP B 1 142 ? -13.094 -30.438 -9.828 1 98.06 142 ASP B C 1
ATOM 3244 O O . ASP B 1 142 ? -13.805 -30.797 -8.891 1 98.06 142 ASP B O 1
ATOM 3248 N N . ALA B 1 143 ? -12.078 -29.562 -9.68 1 98.56 143 ALA B N 1
ATOM 3249 C CA . ALA B 1 143 ? -11.719 -29.016 -8.375 1 98.56 143 ALA B CA 1
ATOM 3250 C C . ALA B 1 143 ? -12.914 -28.344 -7.711 1 98.56 143 ALA B C 1
ATOM 3252 O O . ALA B 1 143 ? -13.016 -28.312 -6.48 1 98.56 143 ALA B O 1
ATOM 3253 N N . PHE B 1 144 ? -13.859 -27.828 -8.5 1 98.5 144 PHE B N 1
ATOM 3254 C CA . PHE B 1 144 ? -14.984 -27.062 -7.984 1 98.5 144 PHE B CA 1
ATOM 3255 C C . PHE B 1 144 ? -16.078 -27.984 -7.449 1 98.5 144 PHE B C 1
ATOM 3257 O O . PHE B 1 144 ? -17.016 -27.531 -6.805 1 98.5 144 PHE B O 1
ATOM 3264 N N . LYS B 1 145 ? -15.914 -29.312 -7.684 1 98.19 145 LYS B N 1
ATOM 3265 C CA . LYS B 1 145 ? -16.891 -30.297 -7.23 1 98.19 145 LYS B CA 1
ATOM 3266 C C . LYS B 1 145 ? -16.25 -31.281 -6.25 1 98.19 145 LYS B C 1
ATOM 3268 O O . LYS B 1 145 ? -16.781 -32.375 -6.027 1 98.19 145 LYS B O 1
ATOM 3273 N N . ALA B 1 146 ? -15.094 -30.906 -5.758 1 98.38 146 ALA B N 1
ATOM 3274 C CA . ALA B 1 146 ? -14.367 -31.781 -4.852 1 98.38 146 ALA B CA 1
ATOM 3275 C C . ALA B 1 146 ? -15.055 -31.875 -3.492 1 98.38 146 ALA B C 1
ATOM 3277 O O . ALA B 1 146 ? -15.961 -31.094 -3.201 1 98.38 146 ALA B O 1
ATOM 3278 N N . LYS B 1 147 ? -14.695 -32.875 -2.705 1 98.12 147 LYS B N 1
ATOM 3279 C CA . LYS B 1 147 ? -15.172 -32.969 -1.33 1 98.12 147 LYS B CA 1
ATOM 3280 C C . LYS B 1 147 ? -14.539 -31.922 -0.44 1 98.12 147 LYS B C 1
ATOM 3282 O O . LYS B 1 147 ? -13.367 -31.578 -0.603 1 98.12 147 LYS B O 1
ATOM 3287 N N . ARG B 1 148 ? -15.32 -31.453 0.55 1 98.5 148 ARG B N 1
ATOM 3288 C CA . ARG B 1 148 ? -14.867 -30.422 1.468 1 98.5 148 ARG B CA 1
ATOM 3289 C C . ARG B 1 148 ? -13.633 -30.875 2.246 1 98.5 148 ARG B C 1
ATOM 3291 O O . ARG B 1 148 ? -13.562 -32.031 2.689 1 98.5 148 ARG B O 1
ATOM 3298 N N . GLU B 1 149 ? -12.672 -30.031 2.301 1 98.5 149 GLU B N 1
ATOM 3299 C CA . GLU B 1 149 ? -11.445 -30.234 3.07 1 98.5 149 GLU B CA 1
ATOM 3300 C C . GLU B 1 149 ? -11.062 -28.969 3.838 1 98.5 149 GLU B C 1
ATOM 3302 O O . GLU B 1 149 ? -11.609 -27.906 3.582 1 98.5 149 GLU B O 1
ATOM 3307 N N . ASN B 1 150 ? -10.234 -29.141 4.863 1 98.69 150 ASN B N 1
ATOM 3308 C CA . ASN B 1 150 ? -9.594 -28.031 5.551 1 98.69 150 ASN B CA 1
ATOM 3309 C C . ASN B 1 150 ? -8.148 -27.844 5.082 1 98.69 150 ASN B C 1
ATOM 3311 O O . ASN B 1 150 ? -7.32 -28.734 5.242 1 98.69 150 ASN B O 1
ATOM 3315 N N . PHE B 1 151 ? -7.844 -26.719 4.543 1 98.88 151 PHE B N 1
ATOM 3316 C CA . PHE B 1 151 ? -6.5 -26.438 4.055 1 98.88 151 PHE B CA 1
ATOM 3317 C C . PHE B 1 151 ? -5.863 -25.297 4.844 1 98.88 151 PHE B C 1
ATOM 3319 O O . PHE B 1 151 ? -6.504 -24.281 5.105 1 98.88 151 PHE B O 1
ATOM 3326 N N . ASP B 1 152 ? -4.59 -25.469 5.25 1 98.88 152 ASP B N 1
ATOM 3327 C CA . ASP B 1 152 ? -3.805 -24.359 5.789 1 98.88 152 ASP B CA 1
ATOM 3328 C C . ASP B 1 152 ? -3.367 -23.406 4.68 1 98.88 152 ASP B C 1
ATOM 3330 O O . ASP B 1 152 ? -3.176 -22.219 4.922 1 98.88 152 ASP B O 1
ATOM 3334 N N . TYR B 1 153 ? -3.256 -23.953 3.553 1 98.88 153 TYR B N 1
ATOM 3335 C CA . TYR B 1 153 ? -2.744 -23.234 2.393 1 98.88 153 TYR B CA 1
ATOM 3336 C C . TYR B 1 153 ? -3.365 -23.75 1.104 1 98.88 153 TYR B C 1
ATOM 3338 O O . TYR B 1 153 ? -3.455 -24.969 0.904 1 98.88 153 TYR B O 1
ATOM 3346 N N . PHE B 1 154 ? -3.869 -22.875 0.259 1 98.94 154 PHE B N 1
ATOM 3347 C CA . PHE B 1 154 ? -4.562 -23.281 -0.959 1 98.94 154 PHE B CA 1
ATOM 3348 C C . PHE B 1 154 ? -4.105 -22.438 -2.145 1 98.94 154 PHE B C 1
ATOM 3350 O O . PHE B 1 154 ? -4.242 -21.203 -2.133 1 98.94 154 PHE B O 1
ATOM 3357 N N . PHE B 1 155 ? -3.545 -23.125 -3.18 1 98.88 155 PHE B N 1
ATOM 3358 C CA . PHE B 1 155 ? -2.926 -22.453 -4.324 1 98.88 155 PHE B CA 1
ATOM 3359 C C . PHE B 1 155 ? -3.701 -22.75 -5.602 1 98.88 155 PHE B C 1
ATOM 3361 O O . PHE B 1 155 ? -3.717 -23.891 -6.082 1 98.88 155 PHE B O 1
ATOM 3368 N N . SER B 1 156 ? -4.34 -21.703 -6.18 1 98.5 156 SER B N 1
ATOM 3369 C CA . SER B 1 156 ? -5 -21.828 -7.477 1 98.5 156 SER B CA 1
ATOM 3370 C C . SER B 1 156 ? -4.047 -21.469 -8.617 1 98.5 156 SER B C 1
ATOM 3372 O O . SER B 1 156 ? -3.756 -20.297 -8.852 1 98.5 156 SER B O 1
ATOM 3374 N N . ASP B 1 157 ? -3.664 -22.422 -9.398 1 96.94 157 ASP B N 1
ATOM 3375 C CA . ASP B 1 157 ? -2.684 -22.266 -10.461 1 96.94 157 ASP B CA 1
ATOM 3376 C C . ASP B 1 157 ? -3.32 -22.5 -11.836 1 96.94 157 ASP B C 1
ATOM 3378 O O . ASP B 1 157 ? -2.812 -23.281 -12.633 1 96.94 157 ASP B O 1
ATOM 3382 N N . ILE B 1 158 ? -4.453 -21.703 -12.156 1 93.38 158 ILE B N 1
ATOM 3383 C CA . ILE B 1 158 ? -5.199 -22.047 -13.359 1 93.38 158 ILE B CA 1
ATOM 3384 C C . ILE B 1 158 ? -5.527 -20.781 -14.141 1 93.38 158 ILE B C 1
ATOM 3386 O O . ILE B 1 158 ? -6.496 -20.75 -14.906 1 93.38 158 ILE B O 1
ATOM 3390 N N . TYR B 1 159 ? -4.723 -19.734 -14.117 1 91.75 159 TYR B N 1
ATOM 3391 C CA . TYR B 1 159 ? -5.133 -18.469 -14.711 1 91.75 159 TYR B CA 1
ATOM 3392 C C . TYR B 1 159 ? -4.23 -18.094 -15.883 1 91.75 159 TYR B C 1
ATOM 3394 O O . TYR B 1 159 ? -4.363 -17.016 -16.469 1 91.75 159 TYR B O 1
ATOM 3402 N N . GLU B 1 160 ? -3.416 -18.906 -16.406 1 81.5 160 GLU B N 1
ATOM 3403 C CA . GLU B 1 160 ? -2.568 -18.734 -17.578 1 81.5 160 GLU B CA 1
ATOM 3404 C C . GLU B 1 160 ? -1.911 -17.359 -17.578 1 81.5 160 GLU B C 1
ATOM 3406 O O . GLU B 1 160 ? -1.936 -16.656 -18.594 1 81.5 160 GLU B O 1
ATOM 3411 N N . TYR B 1 161 ? -1.519 -16.75 -16.594 1 83.25 161 TYR B N 1
ATOM 3412 C CA . TYR B 1 161 ? -0.775 -15.508 -16.422 1 83.25 161 TYR B CA 1
ATOM 3413 C C . TYR B 1 161 ? -1.676 -14.297 -16.656 1 83.25 161 TYR B C 1
ATOM 3415 O O . TYR B 1 161 ? -1.2 -13.219 -17.016 1 83.25 161 TYR B O 1
ATOM 3423 N N . LYS B 1 162 ? -2.979 -14.461 -16.562 1 91.12 162 LYS B N 1
ATOM 3424 C CA . LYS B 1 162 ? -3.938 -13.383 -16.766 1 91.12 162 LYS B CA 1
ATOM 3425 C C . LYS B 1 162 ? -4.625 -13.016 -15.453 1 91.12 162 LYS B C 1
ATOM 3427 O O . LYS B 1 162 ? -4.969 -13.891 -14.656 1 91.12 162 LYS B O 1
ATOM 3432 N N . ILE B 1 163 ? -4.781 -11.734 -15.312 1 95.62 163 ILE B N 1
ATOM 3433 C CA . ILE B 1 163 ? -5.566 -11.227 -14.195 1 95.62 163 ILE B CA 1
ATOM 3434 C C . ILE B 1 163 ? -6.973 -10.859 -14.672 1 95.62 163 ILE B C 1
ATOM 3436 O O . ILE B 1 163 ? -7.133 -10.039 -15.578 1 95.62 163 ILE B O 1
ATOM 3440 N N . SER B 1 164 ? -7.953 -11.5 -14.109 1 96.94 164 SER B N 1
ATOM 3441 C CA . SER B 1 164 ? -9.336 -11.242 -14.5 1 96.94 164 SER B CA 1
ATOM 3442 C C . SER B 1 164 ? -10.297 -11.555 -13.359 1 96.94 164 SER B C 1
ATOM 3444 O O . SER B 1 164 ? -9.883 -12.047 -12.305 1 96.94 164 SER B O 1
ATOM 3446 N N . MET B 1 165 ? -11.57 -11.312 -13.641 1 97.44 165 MET B N 1
ATOM 3447 C CA . MET B 1 165 ? -12.609 -11.539 -12.633 1 97.44 165 MET B CA 1
ATOM 3448 C C . MET B 1 165 ? -12.766 -13.023 -12.336 1 97.44 165 MET B C 1
ATOM 3450 O O . MET B 1 165 ? -13.375 -13.398 -11.328 1 97.44 165 MET B O 1
ATOM 3454 N N . LYS B 1 166 ? -12.227 -13.836 -13.172 1 97.81 166 LYS B N 1
ATOM 3455 C CA . LYS B 1 166 ? -12.266 -15.266 -12.906 1 97.81 166 LYS B CA 1
ATOM 3456 C C . LYS B 1 166 ? -11.594 -15.602 -11.578 1 97.81 166 LYS B C 1
ATOM 3458 O O . LYS B 1 166 ? -12.008 -16.531 -10.883 1 97.81 166 LYS B O 1
ATOM 3463 N N . ILE B 1 167 ? -10.547 -14.875 -11.227 1 98.06 167 ILE B N 1
ATOM 3464 C CA . ILE B 1 167 ? -9.836 -15.062 -9.961 1 98.06 167 ILE B CA 1
ATOM 3465 C C . ILE B 1 167 ? -10.805 -14.875 -8.797 1 98.06 167 ILE B C 1
ATOM 3467 O O . ILE B 1 167 ? -10.82 -15.672 -7.855 1 98.06 167 ILE B O 1
ATOM 3471 N N . VAL B 1 168 ? -11.625 -13.867 -8.859 1 98.19 168 VAL B N 1
ATOM 3472 C CA . VAL B 1 168 ? -12.594 -13.555 -7.812 1 98.19 168 VAL B CA 1
ATOM 3473 C C . VAL B 1 168 ? -13.648 -14.648 -7.742 1 98.19 168 VAL B C 1
ATOM 3475 O O . VAL B 1 168 ? -13.961 -15.148 -6.656 1 98.19 168 VAL B O 1
ATOM 3478 N N . GLU B 1 169 ? -14.148 -15.016 -8.898 1 98.31 169 GLU B N 1
ATOM 3479 C CA . GLU B 1 169 ? -15.172 -16.047 -8.961 1 98.31 169 GLU B CA 1
ATOM 3480 C C . GLU B 1 169 ? -14.672 -17.359 -8.367 1 98.31 169 GLU B C 1
ATOM 3482 O O . GLU B 1 169 ? -15.383 -18.016 -7.59 1 98.31 169 GLU B O 1
ATOM 3487 N N . ASP B 1 170 ? -13.531 -17.734 -8.727 1 98.44 170 ASP B N 1
ATOM 3488 C CA . ASP B 1 170 ? -12.977 -19 -8.266 1 98.44 170 ASP B CA 1
ATOM 3489 C C . ASP B 1 170 ? -12.688 -18.953 -6.766 1 98.44 170 ASP B C 1
ATOM 3491 O O . ASP B 1 170 ? -12.922 -19.922 -6.051 1 98.44 170 ASP B O 1
ATOM 3495 N N . TYR B 1 171 ? -12.117 -17.844 -6.277 1 97.75 171 TYR B N 1
ATOM 3496 C CA . TYR B 1 171 ? -11.867 -17.703 -4.848 1 97.75 171 TYR B CA 1
ATOM 3497 C C . TYR B 1 171 ? -13.148 -17.891 -4.047 1 97.75 171 TYR B C 1
ATOM 3499 O O . TYR B 1 171 ? -13.148 -18.578 -3.021 1 97.75 171 TYR B O 1
ATOM 3507 N N . GLU B 1 172 ? -14.203 -17.266 -4.512 1 98.06 172 GLU B N 1
ATOM 3508 C CA . GLU B 1 172 ? -15.492 -17.391 -3.838 1 98.06 172 GLU B CA 1
ATOM 3509 C C . GLU B 1 172 ? -15.945 -18.844 -3.799 1 98.06 172 GLU B C 1
ATOM 3511 O O . GLU B 1 172 ? -16.375 -19.344 -2.752 1 98.06 172 GLU B O 1
ATOM 3516 N N . LYS B 1 173 ? -15.867 -19.531 -4.922 1 98.5 173 LYS B N 1
ATOM 3517 C CA . LYS B 1 173 ? -16.312 -20.922 -5.023 1 98.5 173 LYS B CA 1
ATOM 3518 C C . LYS B 1 173 ? -15.469 -21.828 -4.125 1 98.5 173 LYS B C 1
ATOM 3520 O O . LYS B 1 173 ? -16.016 -22.688 -3.42 1 98.5 173 LYS B O 1
ATOM 3525 N N . PHE B 1 174 ? -14.172 -21.625 -4.105 1 98.69 174 PHE B N 1
ATOM 3526 C CA . PHE B 1 174 ? -13.297 -22.484 -3.318 1 98.69 174 PHE B CA 1
ATOM 3527 C C . PHE B 1 174 ? -13.477 -22.234 -1.828 1 98.69 174 PHE B C 1
ATOM 3529 O O . PHE B 1 174 ? -13.398 -23.156 -1.018 1 98.69 174 PHE B O 1
ATOM 3536 N N . ASN B 1 175 ? -13.711 -20.969 -1.44 1 97.25 175 ASN B N 1
ATOM 3537 C CA . ASN B 1 175 ? -13.945 -20.641 -0.038 1 97.25 175 ASN B CA 1
ATOM 3538 C C . ASN B 1 175 ? -15.266 -21.234 0.461 1 97.25 175 ASN B C 1
ATOM 3540 O O . ASN B 1 175 ? -15.398 -21.547 1.645 1 97.25 175 ASN B O 1
ATOM 3544 N N . LYS B 1 176 ? -16.234 -21.344 -0.427 1 97.75 176 LYS B N 1
ATOM 3545 C CA . LYS B 1 176 ? -17.5 -21.984 -0.073 1 97.75 176 LYS B CA 1
ATOM 3546 C C . LYS B 1 176 ? -17.328 -23.5 0.05 1 97.75 176 LYS B C 1
ATOM 3548 O O . LYS B 1 176 ? -17.969 -24.125 0.896 1 97.75 176 LYS B O 1
ATOM 3553 N N . LEU B 1 177 ? -16.5 -24.031 -0.759 1 98.62 177 LEU B N 1
ATOM 3554 C CA . LEU B 1 177 ? -16.328 -25.469 -0.855 1 98.62 177 LEU B CA 1
ATOM 3555 C C . LEU B 1 177 ? -15.445 -26 0.279 1 98.62 177 LEU B C 1
ATOM 3557 O O . LEU B 1 177 ? -15.734 -27.047 0.865 1 98.62 177 LEU B O 1
ATOM 3561 N N . HIS B 1 178 ? -14.336 -25.297 0.589 1 98.75 178 HIS B N 1
ATOM 3562 C CA . HIS B 1 178 ? -13.336 -25.719 1.559 1 98.75 178 HIS B CA 1
ATOM 3563 C C . HIS B 1 178 ? -13.211 -24.734 2.705 1 98.75 178 HIS B C 1
ATOM 3565 O O . HIS B 1 178 ? -13.688 -23.594 2.6 1 98.75 178 HIS B O 1
ATOM 3571 N N . LYS B 1 179 ? -12.68 -25.156 3.867 1 98.44 179 LYS B N 1
ATOM 3572 C CA . LYS B 1 179 ? -12.117 -24.25 4.863 1 98.44 179 LYS B CA 1
ATOM 3573 C C . LYS B 1 179 ? -10.656 -23.953 4.574 1 98.44 179 LYS B C 1
ATOM 3575 O O . LYS B 1 179 ? -9.797 -24.828 4.688 1 98.44 179 LYS B O 1
ATOM 3580 N N . ILE B 1 180 ? -10.383 -22.703 4.227 1 98.38 180 ILE B N 1
ATOM 3581 C CA . ILE B 1 180 ? -9.039 -22.344 3.775 1 98.38 180 ILE B CA 1
ATOM 3582 C C . ILE B 1 180 ? -8.469 -21.25 4.668 1 98.38 180 ILE B C 1
ATOM 3584 O O . ILE B 1 180 ? -9.086 -20.188 4.828 1 98.38 180 ILE B O 1
ATOM 3588 N N . LYS B 1 181 ? -7.281 -21.484 5.223 1 98 181 LYS B N 1
ATOM 3589 C CA . LYS B 1 181 ? -6.637 -20.469 6.047 1 98 181 LYS B CA 1
ATOM 3590 C C . LYS B 1 181 ? -5.93 -19.422 5.184 1 98 181 LYS B C 1
ATOM 3592 O O . LYS B 1 181 ? -6.203 -18.219 5.293 1 98 181 LYS B O 1
ATOM 3597 N N . ASP B 1 182 ? -5.02 -19.828 4.324 1 98.31 182 ASP B N 1
ATOM 3598 C CA . ASP B 1 182 ? -4.309 -18.953 3.395 1 98.31 182 ASP B CA 1
ATOM 3599 C C . ASP B 1 182 ? -4.594 -19.328 1.946 1 98.31 182 ASP B C 1
ATOM 3601 O O . ASP B 1 182 ? -4.207 -20.422 1.498 1 98.31 182 ASP B O 1
ATOM 3605 N N . TYR B 1 183 ? -5.254 -18.469 1.23 1 98.5 183 TYR B N 1
ATOM 3606 C CA . TYR B 1 183 ? -5.543 -18.672 -0.187 1 98.5 183 TYR B CA 1
ATOM 3607 C C . TYR B 1 183 ? -4.609 -17.828 -1.049 1 98.5 183 TYR B C 1
ATOM 3609 O O . TYR B 1 183 ? -4.453 -16.625 -0.812 1 98.5 183 TYR B O 1
ATOM 3617 N N . VAL B 1 184 ? -3.982 -18.438 -2.061 1 98.44 184 VAL B N 1
ATOM 3618 C CA . VAL B 1 184 ? -3.115 -17.719 -2.986 1 98.44 184 VAL B CA 1
ATOM 3619 C C . VAL B 1 184 ? -3.389 -18.172 -4.418 1 98.44 184 VAL B C 1
ATOM 3621 O O . VAL B 1 184 ? -4.027 -19.203 -4.633 1 98.44 184 VAL B O 1
ATOM 3624 N N . PHE B 1 185 ? -2.975 -17.375 -5.41 1 98.38 185 PHE B N 1
ATOM 3625 C CA . PHE B 1 185 ? -3.145 -17.719 -6.816 1 98.38 185 PHE B CA 1
ATOM 3626 C C . PHE B 1 185 ? -1.953 -17.25 -7.641 1 98.38 185 PHE B C 1
ATOM 3628 O O . PHE B 1 185 ? -1.232 -16.344 -7.227 1 98.38 185 PHE B O 1
ATOM 3635 N N . PHE B 1 186 ? -1.728 -17.938 -8.711 1 97.56 186 PHE B N 1
ATOM 3636 C CA . PHE B 1 186 ? -0.639 -17.531 -9.594 1 97.56 186 PHE B CA 1
ATOM 3637 C C . PHE B 1 186 ? -0.86 -16.125 -10.109 1 97.56 186 PHE B C 1
ATOM 3639 O O . PHE B 1 186 ? -1.932 -15.797 -10.625 1 97.56 186 PHE B O 1
ATOM 3646 N N . GLY B 1 187 ? 0.146 -15.289 -9.984 1 97.31 187 GLY B N 1
ATOM 3647 C CA . GLY B 1 187 ? 0.057 -13.906 -10.422 1 97.31 187 GLY B CA 1
ATOM 3648 C C . GLY B 1 187 ? -0.257 -12.938 -9.297 1 97.31 187 GLY B C 1
ATOM 3649 O O . GLY B 1 187 ? -0.303 -11.727 -9.508 1 97.31 187 GLY B O 1
ATOM 3650 N N . LEU B 1 188 ? -0.407 -13.461 -8.133 1 97.69 188 LEU B N 1
ATOM 3651 C CA . LEU B 1 188 ? -0.884 -12.719 -6.973 1 97.69 188 LEU B CA 1
ATOM 3652 C C . LEU B 1 188 ? 0.022 -11.523 -6.68 1 97.69 188 LEU B C 1
ATOM 3654 O O . LEU B 1 188 ? -0.456 -10.398 -6.543 1 97.69 188 LEU B O 1
ATOM 3658 N N . GLU B 1 189 ? 1.329 -11.789 -6.594 1 97.06 189 GLU B N 1
ATOM 3659 C CA . GLU B 1 189 ? 2.27 -10.727 -6.254 1 97.06 189 GLU B CA 1
ATOM 3660 C C . GLU B 1 189 ? 2.279 -9.641 -7.324 1 97.06 189 GLU B C 1
ATOM 3662 O O . GLU B 1 189 ? 2.266 -8.453 -7.008 1 97.06 189 GLU B O 1
ATOM 3667 N N . TYR B 1 190 ? 2.334 -10.141 -8.539 1 96.5 190 TYR B N 1
ATOM 3668 C CA . TYR B 1 190 ? 2.354 -9.234 -9.68 1 96.5 190 TYR B CA 1
ATOM 3669 C C . TYR B 1 190 ? 1.093 -8.375 -9.719 1 96.5 190 TYR B C 1
ATOM 3671 O O . TYR B 1 190 ? 1.164 -7.164 -9.93 1 96.5 190 TYR B O 1
ATOM 3679 N N . PHE B 1 191 ? -0.008 -9 -9.484 1 97.31 191 PHE B N 1
ATOM 3680 C CA . PHE B 1 191 ? -1.306 -8.336 -9.391 1 97.31 191 PHE B CA 1
ATOM 3681 C C . PHE B 1 191 ? -1.287 -7.246 -8.328 1 97.31 191 PHE B C 1
ATOM 3683 O O . PHE B 1 191 ? -1.606 -6.09 -8.617 1 97.31 191 PHE B O 1
ATOM 3690 N N . LEU B 1 192 ? -0.84 -7.559 -7.113 1 96.94 192 LEU B N 1
ATOM 3691 C CA . LEU B 1 192 ? -0.875 -6.641 -5.98 1 96.94 192 LEU B CA 1
ATOM 3692 C C . LEU B 1 192 ? 0.069 -5.465 -6.203 1 96.94 192 LEU B C 1
ATOM 3694 O O . LEU B 1 192 ? -0.257 -4.328 -5.852 1 96.94 192 LEU B O 1
ATOM 3698 N N . LEU B 1 193 ? 1.228 -5.715 -6.809 1 96.06 193 LEU B N 1
ATOM 3699 C CA . LEU B 1 193 ? 2.221 -4.672 -7.039 1 96.06 193 LEU B CA 1
ATOM 3700 C C . LEU B 1 193 ? 1.704 -3.637 -8.031 1 96.06 193 LEU B C 1
ATOM 3702 O O . LEU B 1 193 ? 2.283 -2.557 -8.164 1 96.06 193 LEU B O 1
ATOM 3706 N N . ASN B 1 194 ? 0.63 -3.953 -8.742 1 96.25 194 ASN B N 1
ATOM 3707 C CA . ASN B 1 194 ? 0.061 -3.016 -9.711 1 96.25 194 ASN B CA 1
ATOM 3708 C C . ASN B 1 194 ? -1.177 -2.32 -9.148 1 96.25 194 ASN B C 1
ATOM 3710 O O . ASN B 1 194 ? -1.835 -1.552 -9.852 1 96.25 194 ASN B O 1
ATOM 3714 N N . ALA B 1 195 ? -1.507 -2.521 -7.867 1 96.31 195 ALA B N 1
ATOM 3715 C CA . ALA B 1 195 ? -2.654 -1.894 -7.215 1 96.31 195 ALA B CA 1
ATOM 3716 C C . ALA B 1 195 ? -2.289 -0.514 -6.672 1 96.31 195 ALA B C 1
ATOM 3718 O O . ALA B 1 195 ? -1.109 -0.187 -6.535 1 96.31 195 ALA B O 1
ATOM 3719 N N . ARG B 1 196 ? -3.328 0.254 -6.445 1 94.31 196 ARG B N 1
ATOM 3720 C CA . ARG B 1 196 ? -3.154 1.499 -5.707 1 94.31 196 ARG B CA 1
ATOM 3721 C C . ARG B 1 196 ? -3.084 1.237 -4.203 1 94.31 196 ARG B C 1
ATOM 3723 O O . ARG B 1 196 ? -3.732 0.319 -3.699 1 94.31 196 ARG B O 1
ATOM 3730 N N . TYR B 1 197 ? -2.406 2.043 -3.541 1 94.88 197 TYR B N 1
ATOM 3731 C CA . TYR B 1 197 ? -2.209 1.837 -2.111 1 94.88 197 TYR B CA 1
ATOM 3732 C C . TYR B 1 197 ? -3.537 1.883 -1.365 1 94.88 197 TYR B C 1
ATOM 3734 O O . TYR B 1 197 ? -3.812 1.026 -0.521 1 94.88 197 TYR B O 1
ATOM 3742 N N . GLU B 1 198 ? -4.379 2.865 -1.664 1 92.19 198 GLU B N 1
ATOM 3743 C CA . GLU B 1 198 ? -5.648 2.99 -0.953 1 92.19 198 GLU B CA 1
ATOM 3744 C C . GLU B 1 198 ? -6.523 1.761 -1.168 1 92.19 198 GLU B C 1
ATOM 3746 O O . GLU B 1 198 ? -7.297 1.38 -0.284 1 92.19 198 GLU B O 1
ATOM 3751 N N . GLU B 1 199 ? -6.359 1.158 -2.355 1 92.69 199 GLU B N 1
ATOM 3752 C CA . GLU B 1 199 ? -7.156 -0.028 -2.65 1 92.69 199 GLU B CA 1
ATOM 3753 C C . GLU B 1 199 ? -6.699 -1.223 -1.819 1 92.69 199 GLU B C 1
ATOM 3755 O O . GLU B 1 199 ? -7.52 -2.037 -1.388 1 92.69 199 GLU B O 1
ATOM 3760 N N . VAL B 1 200 ? -5.402 -1.322 -1.67 1 92.88 200 VAL B N 1
ATOM 3761 C CA . VAL B 1 200 ? -4.836 -2.402 -0.868 1 92.88 200 VAL B CA 1
ATOM 3762 C C . VAL B 1 200 ? -5.324 -2.285 0.574 1 92.88 200 VAL B C 1
ATOM 3764 O O . VAL B 1 200 ? -5.664 -3.289 1.204 1 92.88 200 VAL B O 1
ATOM 3767 N N . ILE B 1 201 ? -5.383 -1.069 1.068 1 89.44 201 ILE B N 1
ATOM 3768 C CA . ILE B 1 201 ? -5.879 -0.815 2.416 1 89.44 201 ILE B CA 1
ATOM 3769 C C . ILE B 1 201 ? -7.375 -1.117 2.479 1 89.44 201 ILE B C 1
ATOM 3771 O O . ILE B 1 201 ? -7.848 -1.745 3.428 1 89.44 201 ILE B O 1
ATOM 3775 N N . TRP B 1 202 ? -8.086 -0.722 1.509 1 87.56 202 TRP B N 1
ATOM 3776 C CA . TRP B 1 202 ? -9.539 -0.818 1.435 1 87.56 202 TRP B CA 1
ATOM 3777 C C . TRP B 1 202 ? -9.992 -2.275 1.468 1 87.56 202 TRP B C 1
ATOM 3779 O O . TRP B 1 202 ? -10.992 -2.607 2.109 1 87.56 202 TRP B O 1
ATOM 3789 N N . VAL B 1 203 ? -9.188 -3.139 0.864 1 89.5 203 VAL B N 1
ATOM 3790 C CA . VAL B 1 203 ? -9.625 -4.52 0.671 1 89.5 203 VAL B CA 1
ATOM 3791 C C . VAL B 1 203 ? -9.078 -5.395 1.799 1 89.5 203 VAL B C 1
ATOM 3793 O O . VAL B 1 203 ? -9.375 -6.586 1.868 1 89.5 203 VAL B O 1
ATOM 3796 N N . PHE B 1 204 ? -8.375 -4.828 2.74 1 88 204 PHE B N 1
ATOM 3797 C CA . PHE B 1 204 ? -7.77 -5.574 3.836 1 88 204 PHE B CA 1
ATOM 3798 C C . PHE B 1 204 ? -7.016 -6.793 3.312 1 88 204 PHE B C 1
ATOM 3800 O O . PHE B 1 204 ? -7.27 -7.918 3.748 1 88 204 PHE B O 1
ATOM 3807 N N . VAL B 1 205 ? -6.133 -6.594 2.432 1 93.44 205 VAL B N 1
ATOM 3808 C CA . VAL B 1 205 ? -5.332 -7.633 1.797 1 93.44 205 VAL B CA 1
ATOM 3809 C C . VAL B 1 205 ? -4.582 -8.43 2.863 1 93.44 205 VAL B C 1
ATOM 3811 O O . VAL B 1 205 ? -3.994 -7.855 3.779 1 93.44 205 VAL B O 1
ATOM 3814 N N . PRO B 1 206 ? -4.605 -9.758 2.762 1 94.69 206 PRO B N 1
ATOM 3815 C CA . PRO B 1 206 ? -3.934 -10.602 3.754 1 94.69 206 PRO B CA 1
ATOM 3816 C C . PRO B 1 206 ? -2.434 -10.32 3.846 1 94.69 206 PRO B C 1
ATOM 3818 O O . PRO B 1 206 ? -1.791 -10.047 2.83 1 94.69 206 PRO B O 1
ATOM 3821 N N . GLU B 1 207 ? -1.922 -10.516 5.02 1 92.88 207 GLU B N 1
ATOM 3822 C CA . GLU B 1 207 ? -0.509 -10.266 5.285 1 92.88 207 GLU B CA 1
ATOM 3823 C C . GLU B 1 207 ? 0.384 -11.125 4.395 1 92.88 207 GLU B C 1
ATOM 3825 O O . GLU B 1 207 ? 1.409 -10.648 3.895 1 92.88 207 GLU B O 1
ATOM 3830 N N . ILE B 1 208 ? 0.012 -12.344 4.164 1 96.44 208 ILE B N 1
ATOM 3831 C CA . ILE B 1 208 ? 0.833 -13.25 3.377 1 96.44 208 ILE B CA 1
ATOM 3832 C C . ILE B 1 208 ? 0.945 -12.742 1.943 1 96.44 208 ILE B C 1
ATOM 3834 O O . ILE B 1 208 ? 1.995 -12.875 1.31 1 96.44 208 ILE B O 1
ATOM 3838 N N . TRP B 1 209 ? -0.166 -12.102 1.394 1 97.31 209 TRP B N 1
ATOM 3839 C CA . TRP B 1 209 ? -0.115 -11.5 0.064 1 97.31 209 TRP B CA 1
ATOM 3840 C C . TRP B 1 209 ? 0.869 -10.344 0.028 1 97.31 209 TRP B C 1
ATOM 3842 O O . TRP B 1 209 ? 1.672 -10.227 -0.901 1 97.31 209 TRP B O 1
ATOM 3852 N N . MET B 1 210 ? 0.799 -9.555 1.092 1 93.94 210 MET B N 1
ATOM 3853 C CA . MET B 1 210 ? 1.671 -8.391 1.188 1 93.94 210 MET B CA 1
ATOM 3854 C C . MET B 1 210 ? 3.133 -8.812 1.292 1 93.94 210 MET B C 1
ATOM 3856 O O . MET B 1 210 ? 3.996 -8.234 0.625 1 93.94 210 MET B O 1
ATOM 3860 N N . GLU B 1 211 ? 3.414 -9.781 2.055 1 94.25 211 GLU B N 1
ATOM 3861 C CA . GLU B 1 211 ? 4.777 -10.273 2.234 1 94.25 211 GLU B CA 1
ATOM 3862 C C . GLU B 1 211 ? 5.352 -10.797 0.922 1 94.25 211 GLU B C 1
ATOM 3864 O O . GLU B 1 211 ? 6.496 -10.5 0.577 1 94.25 211 GLU B O 1
ATOM 3869 N N . MET B 1 212 ? 4.559 -11.531 0.247 1 96.88 212 MET B N 1
ATOM 3870 C CA . MET B 1 212 ? 5.016 -12.102 -1.019 1 96.88 212 MET B CA 1
ATOM 3871 C C . MET B 1 212 ? 5.277 -11.008 -2.045 1 96.88 212 MET B C 1
ATOM 3873 O O . MET B 1 212 ? 6.262 -11.062 -2.787 1 96.88 212 MET B O 1
ATOM 3877 N N . SER B 1 213 ? 4.406 -10.008 -2.084 1 96.06 213 SER B N 1
ATOM 3878 C CA . SER B 1 213 ? 4.578 -8.906 -3.031 1 96.06 213 SER B CA 1
ATOM 3879 C C . SER B 1 213 ? 5.809 -8.07 -2.693 1 96.06 213 SER B C 1
ATOM 3881 O O . SER B 1 213 ? 6.531 -7.633 -3.59 1 96.06 213 SER B O 1
ATOM 3883 N N . LYS B 1 214 ? 6.031 -7.895 -1.397 1 93.25 214 LYS B N 1
ATOM 3884 C CA . LYS B 1 214 ? 7.223 -7.168 -0.965 1 93.25 214 LYS B CA 1
ATOM 3885 C C . LYS B 1 214 ? 8.492 -7.906 -1.374 1 93.25 214 LYS B C 1
ATOM 3887 O O . LYS B 1 214 ? 9.461 -7.285 -1.829 1 93.25 214 LYS B O 1
ATOM 3892 N N . ARG B 1 215 ? 8.477 -9.156 -1.215 1 94.5 215 ARG B N 1
ATOM 3893 C CA . ARG B 1 215 ? 9.641 -9.953 -1.59 1 94.5 215 ARG B CA 1
ATOM 3894 C C . ARG B 1 215 ? 9.883 -9.891 -3.094 1 94.5 215 ARG B C 1
ATOM 3896 O O . ARG B 1 215 ? 11.023 -9.781 -3.539 1 94.5 215 ARG B O 1
ATOM 3903 N N . MET B 1 216 ? 8.797 -10.031 -3.826 1 95.81 216 MET B N 1
ATOM 3904 C CA . MET B 1 216 ? 8.945 -9.922 -5.273 1 95.81 216 MET B CA 1
ATOM 3905 C C . MET B 1 216 ? 9.578 -8.594 -5.66 1 95.81 216 MET B C 1
ATOM 3907 O O . MET B 1 216 ? 10.523 -8.555 -6.445 1 95.81 216 MET B O 1
ATOM 3911 N N . PHE B 1 217 ? 9.086 -7.547 -5.102 1 93.94 217 PHE B N 1
ATOM 3912 C CA . PHE B 1 217 ? 9.586 -6.215 -5.414 1 93.94 217 PHE B CA 1
ATOM 3913 C C . PHE B 1 217 ? 11.07 -6.098 -5.074 1 93.94 217 PHE B C 1
ATOM 3915 O O . PHE B 1 217 ? 11.859 -5.613 -5.883 1 93.94 217 PHE B O 1
ATOM 3922 N N . ALA B 1 218 ? 11.367 -6.547 -3.896 1 91.94 218 ALA B N 1
ATOM 3923 C CA . ALA B 1 218 ? 12.75 -6.477 -3.436 1 91.94 218 ALA B CA 1
ATOM 3924 C C . ALA B 1 218 ? 13.68 -7.242 -4.375 1 91.94 218 ALA B C 1
ATOM 3926 O O . ALA B 1 218 ? 14.773 -6.773 -4.688 1 91.94 218 ALA B O 1
ATOM 3927 N N . SER B 1 219 ? 13.258 -8.359 -4.781 1 93.81 219 SER B N 1
ATOM 3928 C CA . SER B 1 219 ? 14.062 -9.18 -5.672 1 93.81 219 SER B CA 1
ATOM 3929 C C . SER B 1 219 ? 14.227 -8.523 -7.035 1 93.81 219 SER B C 1
ATOM 3931 O O . SER B 1 219 ? 15.32 -8.539 -7.613 1 93.81 219 SER B O 1
ATOM 3933 N N . LEU B 1 220 ? 13.141 -7.977 -7.574 1 93.25 220 LEU B N 1
ATOM 3934 C CA . LEU B 1 220 ? 13.203 -7.242 -8.828 1 93.25 220 LEU B CA 1
ATOM 3935 C C . LEU B 1 220 ? 14.188 -6.086 -8.734 1 93.25 220 LEU B C 1
ATOM 3937 O O . LEU B 1 220 ? 14.969 -5.848 -9.664 1 93.25 220 LEU B O 1
ATOM 3941 N N . GLN B 1 221 ? 14.109 -5.395 -7.633 1 89.19 221 GLN B N 1
ATOM 3942 C CA . GLN B 1 221 ? 14.969 -4.23 -7.422 1 89.19 221 GLN B CA 1
ATOM 3943 C C . GLN B 1 221 ? 16.438 -4.641 -7.344 1 89.19 221 GLN B C 1
ATOM 3945 O O . GLN B 1 221 ? 17.297 -4.016 -7.977 1 89.19 221 GLN B O 1
ATOM 3950 N N . GLU B 1 222 ? 16.688 -5.648 -6.617 1 91 222 GLU B N 1
ATOM 3951 C CA . GLU B 1 222 ? 18.062 -6.098 -6.391 1 91 222 GLU B CA 1
ATOM 3952 C C . GLU B 1 222 ? 18.703 -6.59 -7.684 1 91 222 GLU B C 1
ATOM 3954 O O . GLU B 1 222 ? 19.922 -6.465 -7.867 1 91 222 GLU B O 1
ATOM 3959 N N . THR B 1 223 ? 17.906 -7.109 -8.602 1 91.81 223 THR B N 1
ATOM 3960 C CA . THR B 1 223 ? 18.422 -7.668 -9.844 1 91.81 223 THR B CA 1
ATOM 3961 C C . THR B 1 223 ? 18.344 -6.645 -10.969 1 91.81 223 THR B C 1
ATOM 3963 O O . THR B 1 223 ? 18.688 -6.953 -12.117 1 91.81 223 THR B O 1
ATOM 3966 N N . ASN B 1 224 ? 17.812 -5.449 -10.734 1 88.31 224 ASN B N 1
ATOM 3967 C CA . ASN B 1 224 ? 17.641 -4.348 -11.68 1 88.31 224 ASN B CA 1
ATOM 3968 C C . ASN B 1 224 ? 16.609 -4.684 -12.758 1 88.31 224 ASN B C 1
ATOM 3970 O O . ASN B 1 224 ? 16.656 -4.117 -13.852 1 88.31 224 ASN B O 1
ATOM 3974 N N . TYR B 1 225 ? 15.82 -5.656 -12.461 1 90.19 225 TYR B N 1
ATOM 3975 C CA . TYR B 1 225 ? 14.758 -6.016 -13.398 1 90.19 225 TYR B CA 1
ATOM 3976 C C . TYR B 1 225 ? 13.602 -5.027 -13.32 1 90.19 225 TYR B C 1
ATOM 3978 O O . TYR B 1 225 ? 12.734 -5.004 -14.195 1 90.19 225 TYR B O 1
ATOM 3986 N N . LEU B 1 226 ? 13.648 -4.246 -12.289 1 87.75 226 LEU B N 1
ATOM 3987 C CA . LEU B 1 226 ? 12.609 -3.23 -12.156 1 87.75 226 LEU B CA 1
ATOM 3988 C C . LEU B 1 226 ? 12.633 -2.266 -13.336 1 87.75 226 LEU B C 1
ATOM 3990 O O . LEU B 1 226 ? 11.594 -1.73 -13.727 1 87.75 226 LEU B O 1
ATOM 3994 N N . ASP B 1 227 ? 13.773 -2.082 -13.945 1 88.88 227 ASP B N 1
ATOM 3995 C CA . ASP B 1 227 ? 13.922 -1.198 -15.102 1 88.88 227 ASP B CA 1
ATOM 3996 C C . ASP B 1 227 ? 13.133 -1.721 -16.297 1 88.88 227 ASP B C 1
ATOM 3998 O O . ASP B 1 227 ? 12.805 -0.96 -17.219 1 88.88 227 ASP B O 1
ATOM 4002 N N . ASN B 1 228 ? 12.805 -3.016 -16.266 1 92.12 228 ASN B N 1
ATOM 4003 C CA . ASN B 1 228 ? 12.094 -3.674 -17.359 1 92.12 228 ASN B CA 1
ATOM 4004 C C . ASN B 1 228 ? 10.695 -4.113 -16.938 1 92.12 228 ASN B C 1
ATOM 4006 O O . ASN B 1 228 ? 10.078 -4.961 -17.578 1 92.12 228 ASN B O 1
ATO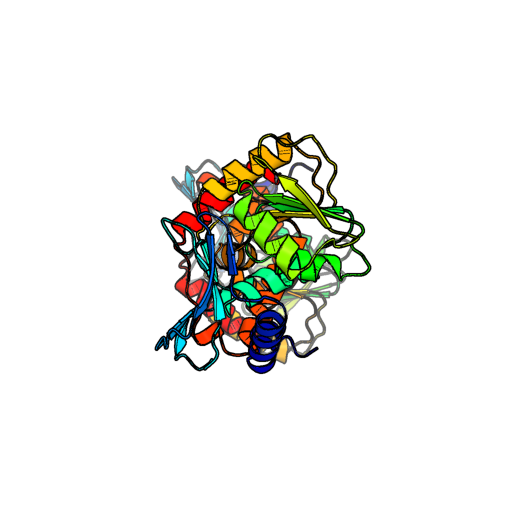M 4010 N N . TYR B 1 229 ? 10.25 -3.525 -15.828 1 92.94 229 TYR B N 1
ATOM 4011 C CA . TYR B 1 229 ? 8.969 -3.916 -15.258 1 92.94 229 TYR B CA 1
ATOM 4012 C C . TYR B 1 229 ? 7.824 -3.586 -16.203 1 92.94 229 TYR B C 1
ATOM 4014 O O . TYR B 1 229 ? 7.805 -2.512 -16.812 1 92.94 229 TYR B O 1
ATOM 4022 N N . LYS B 1 230 ? 6.941 -4.543 -16.422 1 93.62 230 LYS B N 1
ATOM 4023 C CA . LYS B 1 230 ? 5.75 -4.359 -17.25 1 93.62 230 LYS B CA 1
ATOM 4024 C C . LYS B 1 230 ? 4.508 -4.164 -16.375 1 93.62 230 LYS B C 1
ATOM 4026 O O . LYS B 1 230 ? 4.125 -5.062 -15.633 1 93.62 230 LYS B O 1
ATOM 4031 N N . LYS B 1 231 ? 3.789 -3.041 -16.547 1 92.75 231 LYS B N 1
ATOM 4032 C CA . LYS B 1 231 ? 2.619 -2.734 -15.734 1 92.75 231 LYS B CA 1
ATOM 4033 C C . LYS B 1 231 ? 1.383 -3.467 -16.25 1 92.75 231 LYS B C 1
ATOM 4035 O O . LYS B 1 231 ? 1.262 -3.725 -17.453 1 92.75 231 LYS B O 1
ATOM 4040 N N . LEU B 1 232 ? 0.511 -3.785 -15.367 1 95.56 232 LEU B N 1
ATOM 4041 C CA . LEU B 1 232 ? -0.806 -4.301 -15.727 1 95.56 232 LEU B CA 1
ATOM 4042 C C . LEU B 1 232 ? -1.791 -3.16 -15.961 1 95.56 232 LEU B C 1
ATOM 4044 O O . LEU B 1 232 ? -1.54 -2.023 -15.555 1 95.56 232 LEU B O 1
ATOM 4048 N N . ASN B 1 233 ? -2.859 -3.49 -16.703 1 94.25 233 ASN B N 1
ATOM 4049 C CA . ASN B 1 233 ? -3.945 -2.527 -16.859 1 94.25 233 ASN B CA 1
ATOM 4050 C C . ASN B 1 233 ? -4.547 -2.141 -15.508 1 94.25 233 ASN B C 1
ATOM 4052 O O . ASN B 1 233 ? -5.145 -2.975 -14.828 1 94.25 233 ASN B O 1
ATOM 4056 N N . PRO B 1 234 ? -4.441 -0.878 -15.172 1 91.25 234 PRO B N 1
ATOM 4057 C CA . PRO B 1 234 ? -4.883 -0.471 -13.836 1 91.25 234 PRO B CA 1
ATOM 4058 C C . PRO B 1 234 ? -6.383 -0.664 -13.625 1 91.25 234 PRO B C 1
ATOM 4060 O O . PRO B 1 234 ? -6.82 -0.958 -12.508 1 91.25 234 PRO B O 1
ATOM 4063 N N . GLU B 1 235 ? -7.152 -0.531 -14.641 1 94.38 235 GLU B N 1
ATOM 4064 C CA . GLU B 1 235 ? -8.594 -0.703 -14.516 1 94.38 235 GLU B CA 1
ATOM 4065 C C . GLU B 1 235 ? -8.945 -2.145 -14.156 1 94.38 235 GLU B C 1
ATOM 4067 O O . GLU B 1 235 ? -9.828 -2.387 -13.328 1 94.38 235 GLU B O 1
ATOM 4072 N N . VAL B 1 236 ? -8.219 -3.068 -14.805 1 96.5 236 VAL B N 1
ATOM 4073 C CA . VAL B 1 236 ? -8.453 -4.484 -14.539 1 96.5 236 VAL B CA 1
ATOM 4074 C C . VAL B 1 236 ? -8.039 -4.812 -13.109 1 96.5 236 VAL B C 1
ATOM 4076 O O . VAL B 1 236 ? -8.773 -5.504 -12.391 1 96.5 236 VAL B O 1
ATOM 4079 N N . VAL B 1 237 ? -6.906 -4.305 -12.672 1 97 237 VAL B N 1
ATOM 4080 C CA . VAL B 1 237 ? -6.406 -4.547 -11.32 1 97 237 VAL B CA 1
ATOM 4081 C C . VAL B 1 237 ? -7.41 -4.027 -10.297 1 97 237 VAL B C 1
ATOM 4083 O O . VAL B 1 237 ? -7.777 -4.738 -9.359 1 97 237 VAL B O 1
ATOM 4086 N N . SER B 1 238 ? -7.918 -2.803 -10.516 1 95.56 238 SER B N 1
ATOM 4087 C CA . SER B 1 238 ? -8.875 -2.191 -9.594 1 95.56 238 SER B CA 1
ATOM 4088 C C . SER B 1 238 ? -10.172 -2.99 -9.531 1 95.56 238 SER B C 1
ATOM 4090 O O . SER B 1 238 ? -10.742 -3.174 -8.453 1 95.56 238 SER B O 1
ATOM 4092 N N . GLU B 1 239 ? -10.594 -3.42 -10.688 1 97.31 239 GLU B N 1
ATOM 4093 C CA . GLU B 1 239 ? -11.82 -4.199 -10.766 1 97.31 239 GLU B CA 1
ATOM 4094 C C . GLU B 1 239 ? -11.695 -5.512 -9.992 1 97.31 239 GLU B C 1
ATOM 4096 O O . GLU B 1 239 ? -12.586 -5.879 -9.227 1 97.31 239 GLU B O 1
ATOM 4101 N N . VAL B 1 240 ? -10.641 -6.242 -10.195 1 97.81 240 VAL B N 1
ATOM 4102 C CA . VAL B 1 240 ? -10.422 -7.52 -9.531 1 97.81 240 VAL B CA 1
ATOM 4103 C C . VAL B 1 240 ? -10.289 -7.305 -8.023 1 97.81 240 VAL B C 1
ATOM 4105 O O . VAL B 1 240 ? -10.883 -8.039 -7.23 1 97.81 240 VAL B O 1
ATOM 4108 N N . LEU B 1 241 ? -9.523 -6.316 -7.625 1 96.38 241 LEU B N 1
ATOM 4109 C CA . LEU B 1 241 ? -9.352 -6.031 -6.203 1 96.38 241 LEU B CA 1
ATOM 4110 C C . LEU B 1 241 ? -10.688 -5.695 -5.551 1 96.38 241 LEU B C 1
ATOM 4112 O O . LEU B 1 241 ? -10.977 -6.148 -4.438 1 96.38 241 LEU B O 1
ATOM 4116 N N . ALA B 1 242 ? -11.492 -4.906 -6.203 1 95.25 242 ALA B N 1
ATOM 4117 C CA . ALA B 1 242 ? -12.828 -4.578 -5.699 1 95.25 242 ALA B CA 1
ATOM 4118 C C . ALA B 1 242 ? -13.672 -5.832 -5.531 1 95.25 242 ALA B C 1
ATOM 4120 O O . ALA B 1 242 ? -14.43 -5.957 -4.559 1 95.25 242 ALA B O 1
ATOM 4121 N N . GLY B 1 243 ? -13.539 -6.734 -6.484 1 97.06 243 GLY B N 1
ATOM 4122 C CA . GLY B 1 243 ? -14.258 -7.992 -6.398 1 97.06 243 GLY B CA 1
ATOM 4123 C C . GLY B 1 243 ? -13.828 -8.852 -5.223 1 97.06 243 GLY B C 1
ATOM 4124 O O . GLY B 1 243 ? -14.625 -9.609 -4.676 1 97.06 243 GLY B O 1
ATOM 4125 N N . LEU B 1 244 ? -12.609 -8.727 -4.844 1 97 244 LEU B N 1
ATOM 4126 C CA . LEU B 1 244 ? -12.055 -9.531 -3.762 1 97 244 LEU B CA 1
ATOM 4127 C C . LEU B 1 244 ? -12.461 -8.969 -2.402 1 97 244 LEU B C 1
ATOM 4129 O O . LEU B 1 244 ? -12.383 -9.664 -1.39 1 97 244 LEU B O 1
ATOM 4133 N N . LYS B 1 245 ? -12.883 -7.715 -2.314 1 93.88 245 LYS B N 1
ATOM 4134 C CA . LYS B 1 245 ? -13.164 -7.012 -1.067 1 93.88 245 LYS B CA 1
ATOM 4135 C C . LYS B 1 245 ? -14.148 -7.793 -0.204 1 93.88 245 LYS B C 1
ATOM 4137 O O . LYS B 1 245 ? -13.875 -8.078 0.964 1 93.88 245 LYS B O 1
ATOM 4142 N N . PRO B 1 246 ? -15.273 -8.258 -0.753 1 93.88 246 PRO B N 1
ATOM 4143 C CA . PRO B 1 246 ? -16.219 -8.977 0.103 1 93.88 246 PRO B CA 1
ATOM 4144 C C . PRO B 1 246 ? -15.688 -10.32 0.581 1 93.88 246 PRO B C 1
ATOM 4146 O O . PRO B 1 246 ? -16.141 -10.852 1.596 1 93.88 246 PRO B O 1
ATOM 4149 N N . LEU B 1 247 ? -14.711 -10.883 -0.113 1 94.06 247 LEU B N 1
ATOM 4150 C CA . LEU B 1 247 ? -14.18 -12.203 0.209 1 94.06 247 LEU B CA 1
ATOM 4151 C C . LEU B 1 247 ? -13.094 -12.109 1.276 1 94.06 247 LEU B C 1
ATOM 4153 O O . LEU B 1 247 ? -12.828 -13.086 1.983 1 94.06 247 LEU B O 1
ATOM 4157 N N . LEU B 1 248 ? -12.453 -10.969 1.312 1 90.06 248 LEU B N 1
ATOM 4158 C CA . LEU B 1 248 ? -11.328 -10.781 2.229 1 90.06 248 LEU B CA 1
ATOM 4159 C C . LEU B 1 248 ? -11.789 -10.102 3.516 1 90.06 248 LEU B C 1
ATOM 4161 O O . LEU B 1 248 ? -11.07 -10.109 4.516 1 90.06 248 LEU B O 1
ATOM 4165 N N . ASP B 1 249 ? -12.906 -9.289 3.588 1 75.12 249 ASP B N 1
ATOM 4166 C CA . ASP B 1 249 ? -13.445 -8.57 4.738 1 75.12 249 ASP B CA 1
ATOM 4167 C C . ASP B 1 249 ? -14.078 -9.539 5.738 1 75.12 249 ASP B C 1
ATOM 4169 O O . ASP B 1 249 ? -14.766 -10.484 5.348 1 75.12 249 ASP B O 1
#

Sequence (498 aa):
MVWVKPYNRKFLLEKIKEYNEMIKENKVGNYEVVLSNEKNEKLIGYGYEKENDLDIDTLKLVGTDRVWMELSAREIEGTYNIIKKAHGKVGIVGLGLGYSAIEISKKKNVKEVIVYESEKDVIDIFEKNFGKQRKIKIIHGDAFKAKRENFDYFFSDIYEYKISMKIVEDYEKFNKLHKIKDYVFFGLEYFLLNARYEEVIWVFVPEIWMEMSKRMFASLQETNYLDNYKKLNPEVVSEVLAGLKPLLDMVWVKPYNRKFLLEKIKEYNEMIKENKVGNYEVVLSNEKNEKLIGYGYEKENDLDIDTLKLVGTDRVWMELSAREIEGTYNIIKKAHGKVGIVGLGLGYSAIEISKKKNVKEVIVYESEKDVIDIFEKNFGKQRKIKIIHGDAFKAKRENFDYFFSDIYEYKISMKIVEDYEKFNKLHKIKDYVFFGLEYFLLNARYEEVIWVFVPEIWMEMSKRMFASLQETNYLDNYKKLNPEVVSEVLAGLKPLLD

Foldseek 3Di:
DLLQPPVDLVNLLVLQVVVPVLADWDDFPQKTKDWDQDPDQWADAQQFIDGDDNRGTWIWIAGNPGTQDISGNRVCRQCVLVLVPAAEEEEEEDCGLNSSVVSNLPDPRYQAYEYEDADPRRVVSNCVRPNDDPRYHYDHRDPLPDAEEEEAYYEYERQSLDQALVVLVVLVSNVVRYHYNYYYYGCLLVLVVQADPVLCVQLVPDPSSVVSNVSSVSNCVSNVRVVRGDHDDHVRSSVNSVSCSVVRD/DLLQPPVDLVNLLVLQVVVPVLADWDDFPQKTKDWDQDPDQWADAQQFIDGDDNRGTWIWIAGNPGTQDISGNRVCRQCVLVLVPAAEEEEEEDCGLNSSVVSNLPDPRYQAYEYEDADPRRVVSNCVRPNDDPRYHYDHRDPLPDAEEAGAYYEYERQSLDQALVVLVVLVSNVVRYHYNYYYYGCLLVLVVQADPVLCVQLVPDPSSVVSNVSSVVNCVSNVSVVRGDHDDHVRSSVNSVSCSVVRD

Radius of gyration: 28.51 Å; Cα contacts (8 Å, |Δi|>4): 906; chains: 2; bounding box: 45×86×60 Å

Nearest PDB structures (foldseek):
  1wy7-assembly2_B  TM=7.092E-01  e=2.578E-04  Pyrococcus horikoshii OT3
  1wy7-assembly3_C  TM=7.089E-01  e=2.578E-04  Pyrococcus horikoshii OT3
  1wy7-assembly4_D  TM=6.924E-01  e=3.083E-04  Pyrococcus horikoshii OT3
  3dtn-assembly1_B  TM=5.322E-01  e=1.697E-04  Methanosarcina mazei
  1qan-assembly1_A  TM=6.746E-01  e=1.851E-03  Bacillus subtilis

InterPro domains:
  IPR029063 S-adenosyl-L-methionine-dependent methyltransferase superfamily [G3DSA:3.40.50.150] (79-194)
  IPR029063 S-adenosyl-L-methionine-dependent methyltransferase superfamily [SSF53335] (85-177)

Secondary structure (DSSP, 8-state):
----TTT-HHHHHHHHHHHHHHS--EEETTEEEEEE----SEEE-SSBEEE------EEEEE-SSSEEEE--HHHHHHHHHHHHH--EEEEEE--TTSHHHHHHHT-TTEEEEEEEES-HHHHHHHHHHH---TTEEEEES-GGGPPP-EEEEEEE--STT--SHHHHHHHHHHHHHSEEEEEEETTHHHHHHTSBHHHHHHTT--HHHHHHHHHHHHHHHHTTGGGGBPPPPHHHHHHHHHHHHHHH-/----TTT-HHHHHHHHHHHHHHS--EEETTEEEEEE----SEEE-SSBEEE------EEEEE-SSSEEEE--HHHHHHHHHHHHH--EEEEEE--TTSHHHHHHHT-TTEEEEEEEES-HHHHHHHHHHH---TTEEEEES-GGGPPP-EEEEEEE--STT--SHHHHHHHHHHHHHSEEEEEEETTHHHHHHTSBHHHHHHTT--HHHHHHHHHHHHHHHHTTGGGGBPPPPHHHHHHHHHHHHHHH-

pLDDT: mean 93.95, std 7.4, range [38.47, 98.94]

Organism: NCBI:txid29372